Protein AF-0000000079327730 (afdb_homodimer)

Sequence (546 aa):
MMNVNSEKCVGCGICVKDCFIKCIELVDEKAKINSVTCMKCGHCIAVCPKGAVSTDEYNMEEVRDYNEAEFKIESDTLLNFIKFRRTIRQFKDKDVETEKLLKIIEAGRFTQTGTNAQNVSYIVVKDNIEQLKEMALENLKDRGEEILKNLNPKTVPFKRYAQMWIKMYNEYKENPKLNDKLFFNAPALILVVSDSQVNGALASSNMELMTNAQGLGTFFSGFFAMAAQGNEKIRELLGLEGNKEIVTCMVIGYPNVKYVRTVPRKDASILWKMMNVNSEKCVGCGICVKDCFIKCIELVDEKAKINSVTCMKCGHCIAVCPKGAVSTDEYNMEEVRDYNEAEFKIESDTLLNFIKFRRTIRQFKDKDVETEKLLKIIEAGRFTQTGTNAQNVSYIVVKDNIEQLKEMALENLKDRGEEILKNLNPKTVPFKRYAQMWIKMYNEYKENPKLNDKLFFNAPALILVVSDSQVNGALASSNMELMTNAQGLGTFFSGFFAMAAQGNEKIRELLGLEGNKEIVTCMVIGYPNVKYVRTVPRKDASILWK

Organism: NCBI:txid704125

InterPro domains:
  IPR000415 Nitroreductase-like [G3DSA:3.40.109.10] (61-272)
  IPR000415 Nitroreductase-like [SSF55469] (78-271)
  IPR017896 4Fe-4S ferredoxin-type, iron-sulphur binding domain [PF12838] (8-52)
  IPR017896 4Fe-4S ferredoxin-type, iron-sulphur binding domain [PS51379] (1-28)
  IPR017896 4Fe-4S ferredoxin-type, iron-sulphur binding domain [PS51379] (29-58)
  IPR017900 4Fe-4S ferredoxin, iron-sulphur binding, conserved site [PS00198] (38-49)
  IPR029479 Nitroreductase [PF00881] (82-254)

Radius of gyration: 24.64 Å; Cα contacts (8 Å, |Δi|>4): 1061; chains: 2; bounding box: 50×79×56 Å

Foldseek 3Di:
DKFFAQVQFQLPCQLQVQDPQNQWDADPSGIDGDPVSDLPPCVSCLRDPRNGMDDPVDDCVVDDDDDCVVPDDDPVNVVQLVQAADAFLAFDPDADDPVLVVQLLVLLQPFDDVSSPSFKDKFKDQPCPVVLLLLLLVLLQVVLVVLVVDPDPVSVVCNVSSVVSNVLNVVCVVPVQVRRPQQSPFRMKMFMKGPDLVSSVRSVVSSQSSLVVVQKHKDWRPSSQVSCPPDVVSCVVRVNDDNIGGNTMIRMHHHPDDDDHGDDDDDDDDDDD/DKFFAQVQFQLPCQLQVQDPQNQWDADPSGIDGDPVSDLPPCPSCLRDPRNGMDDPVDDCVVDDDDDCVVPDDDPVNVVQLVQAADAFLAFDPDADDPVLVVQLLVLLQPFDDVSSPSFKDKFKDQPCPVVLLLLLLVLLQVVLVVLVVDPDPVSVVCNVSSVVSNVLNVVCVVPVQVRRPQQSPFRMKMWMKGPDLVSSVRSVVSSQSSLVVVQKHKDWRPSSQVSCPPDVVSCVVRVNDDNIGGNTMIRMHHHPDDDDHGDDDDDDDDDDD

Structure (mmCIF, N/CA/C/O backbone):
data_AF-0000000079327730-model_v1
#
loop_
_entity.id
_entity.type
_entity.pdbx_description
1 polymer Nitroreductase
#
loop_
_atom_site.group_PDB
_atom_site.id
_atom_site.type_symbol
_atom_site.label_atom_id
_atom_site.label_alt_id
_atom_site.label_comp_id
_atom_site.label_asym_id
_atom_site.label_entity_id
_atom_site.label_seq_id
_atom_site.pdbx_PDB_ins_code
_atom_site.Cartn_x
_atom_site.Cartn_y
_atom_site.Cartn_z
_atom_site.occupancy
_atom_site.B_iso_or_equiv
_atom_site.auth_seq_id
_atom_site.auth_comp_id
_atom_site.auth_asym_id
_atom_site.auth_atom_id
_atom_site.pdbx_PDB_model_num
ATOM 1 N N . MET A 1 1 ? -18.688 -23.516 -0.25 1 89.75 1 MET A N 1
ATOM 2 C CA . MET A 1 1 ? -17.859 -24.359 -1.095 1 89.75 1 MET A CA 1
ATOM 3 C C . MET A 1 1 ? -17.812 -23.828 -2.525 1 89.75 1 MET A C 1
ATOM 5 O O . MET A 1 1 ? -18.688 -23.062 -2.932 1 89.75 1 MET A O 1
ATOM 9 N N . MET A 1 2 ? -16.734 -24.188 -3.225 1 94.5 2 MET A N 1
ATOM 10 C CA . MET A 1 2 ? -16.641 -23.875 -4.648 1 94.5 2 MET A CA 1
ATOM 11 C C . MET A 1 2 ? -17.453 -24.875 -5.477 1 94.5 2 MET A C 1
ATOM 13 O O . MET A 1 2 ? -17.406 -26.078 -5.223 1 94.5 2 MET A O 1
ATOM 17 N N . ASN A 1 3 ? -18.188 -24.281 -6.387 1 95.88 3 ASN A N 1
ATOM 18 C CA . ASN A 1 3 ? -19.078 -25.094 -7.211 1 95.88 3 ASN A CA 1
ATOM 19 C C . ASN A 1 3 ? -18.828 -24.859 -8.695 1 95.88 3 ASN A C 1
ATOM 21 O O . ASN A 1 3 ? -18.531 -23.75 -9.125 1 95.88 3 ASN A O 1
ATOM 25 N N . VAL A 1 4 ? -18.969 -26 -9.461 1 98 4 VAL A N 1
ATOM 26 C CA . VAL A 1 4 ? -18.891 -25.906 -10.914 1 98 4 VAL A CA 1
ATOM 27 C C . VAL A 1 4 ? -20.234 -26.312 -11.531 1 98 4 VAL A C 1
ATOM 29 O O . VAL A 1 4 ? -20.719 -27.422 -11.297 1 98 4 VAL A O 1
ATOM 32 N N . ASN A 1 5 ? -20.812 -25.438 -12.211 1 98.12 5 ASN A N 1
ATOM 33 C CA . ASN A 1 5 ? -22.016 -25.75 -12.992 1 98.12 5 ASN A CA 1
ATOM 34 C C . ASN A 1 5 ? -21.672 -26.594 -14.219 1 98.12 5 ASN A C 1
ATOM 36 O O . ASN A 1 5 ? -21.125 -26.078 -15.195 1 98.12 5 ASN A O 1
ATOM 40 N N . SER A 1 6 ? -22.016 -27.844 -14.242 1 97.06 6 SER A N 1
ATOM 41 C CA . SER A 1 6 ? -21.641 -28.797 -15.281 1 97.06 6 SER A CA 1
ATOM 42 C C . SER A 1 6 ? -22.281 -28.453 -16.609 1 97.06 6 SER A C 1
ATOM 44 O O . SER A 1 6 ? -21.766 -28.812 -17.672 1 97.06 6 SER A O 1
ATOM 46 N N . GLU A 1 7 ? -23.391 -27.781 -16.594 1 97.94 7 GLU A N 1
ATOM 47 C CA . GLU A 1 7 ? -24.062 -27.391 -17.828 1 97.94 7 GLU A CA 1
ATOM 48 C C . GLU A 1 7 ? -23.312 -26.266 -18.531 1 97.94 7 GLU A C 1
ATOM 50 O O . GLU A 1 7 ? -23.312 -26.172 -19.766 1 97.94 7 GLU A O 1
ATOM 55 N N . LYS A 1 8 ? -22.719 -25.422 -17.734 1 98.38 8 LYS A N 1
ATOM 56 C CA . LYS A 1 8 ? -21.984 -24.281 -18.281 1 98.38 8 LYS A CA 1
ATOM 57 C C . LYS A 1 8 ? -20.531 -24.641 -18.578 1 98.38 8 LYS A C 1
ATOM 59 O O . LYS A 1 8 ? -19.938 -24.094 -19.516 1 98.38 8 LYS A O 1
ATOM 64 N N . CYS A 1 9 ? -19.969 -25.594 -17.891 1 98.56 9 CYS A N 1
ATOM 65 C CA . CYS A 1 9 ? -18.578 -25.984 -18.031 1 98.56 9 CYS A CA 1
ATOM 66 C C . CYS A 1 9 ? -18.359 -26.719 -19.359 1 98.56 9 CYS A C 1
ATOM 68 O O . CYS A 1 9 ? -19.031 -27.703 -19.641 1 98.56 9 CYS A O 1
ATOM 70 N N . VAL A 1 10 ? -17.375 -26.266 -20.109 1 98.38 10 VAL A N 1
ATOM 71 C CA . VAL A 1 10 ? -17.125 -26.875 -21.422 1 98.38 10 VAL A CA 1
ATOM 72 C C . VAL A 1 10 ? -15.852 -27.703 -21.375 1 98.38 10 VAL A C 1
ATOM 74 O O . VAL A 1 10 ? -15.344 -28.141 -22.406 1 98.38 10 VAL A O 1
ATOM 77 N N . GLY A 1 11 ? -15.266 -27.812 -20.203 1 98.12 11 GLY A N 1
ATOM 78 C CA . GLY A 1 11 ? -14.125 -28.688 -20.016 1 98.12 11 GLY A CA 1
ATOM 79 C C . GLY A 1 11 ? -12.852 -28.156 -20.641 1 98.12 11 GLY A C 1
ATOM 80 O O . GLY A 1 11 ? -11.961 -28.938 -20.984 1 98.12 11 GLY A O 1
ATOM 81 N N . CYS A 1 12 ? -12.711 -26.859 -20.828 1 97.88 12 CYS A N 1
ATOM 82 C CA . CYS A 1 12 ? -11.562 -26.281 -21.531 1 97.88 12 CYS A CA 1
ATOM 83 C C . CYS A 1 12 ? -10.297 -26.391 -20.688 1 97.88 12 CYS A C 1
ATOM 85 O O . CYS A 1 12 ? -9.188 -26.281 -21.203 1 97.88 12 CYS A O 1
ATOM 87 N N . GLY A 1 13 ? -10.414 -26.453 -19.297 1 98.06 13 GLY A N 1
ATOM 88 C CA . GLY A 1 13 ? -9.273 -26.719 -18.438 1 98.06 13 GLY A CA 1
ATOM 89 C C . GLY A 1 13 ? -8.523 -25.453 -18.047 1 98.06 13 GLY A C 1
ATOM 90 O O . GLY A 1 13 ? -7.523 -25.531 -17.328 1 98.06 13 GLY A O 1
ATOM 91 N N . ILE A 1 14 ? -8.961 -24.281 -18.406 1 98.25 14 ILE A N 1
ATOM 92 C CA . ILE A 1 14 ? -8.266 -23.047 -18.094 1 98.25 14 ILE A CA 1
ATOM 93 C C . ILE A 1 14 ? -8.188 -22.859 -16.578 1 98.25 14 ILE A C 1
ATOM 95 O O . ILE A 1 14 ? -7.152 -22.438 -16.062 1 98.25 14 ILE A O 1
ATOM 99 N N . CYS A 1 15 ? -9.273 -23.203 -15.891 1 98.31 15 CYS A N 1
ATOM 100 C CA . CYS A 1 15 ? -9.281 -23.094 -14.438 1 98.31 15 CYS A CA 1
ATOM 101 C C . CYS A 1 15 ? -8.281 -24.062 -13.812 1 98.31 15 CYS A C 1
ATOM 103 O O . CYS A 1 15 ? -7.668 -23.75 -12.789 1 98.31 15 CYS A O 1
ATOM 105 N N . VAL A 1 16 ? -8.094 -25.25 -14.383 1 98.25 16 VAL A N 1
ATOM 106 C CA . VAL A 1 16 ? -7.121 -26.234 -13.914 1 98.25 16 VAL A CA 1
ATOM 107 C C . VAL A 1 16 ? -5.715 -25.641 -13.992 1 98.25 16 VAL A C 1
ATOM 109 O O . VAL A 1 16 ? -4.949 -25.703 -13.031 1 98.25 16 VAL A O 1
ATOM 112 N N . LYS A 1 17 ? -5.434 -25.047 -15.086 1 97.25 17 LYS A N 1
ATOM 113 C CA . LYS A 1 17 ? -4.109 -24.484 -15.344 1 97.25 17 LYS A CA 1
ATOM 114 C C . LYS A 1 17 ? -3.826 -23.312 -14.414 1 97.25 17 LYS A C 1
ATOM 116 O O . LYS A 1 17 ? -2.689 -23.109 -13.984 1 97.25 17 LYS A O 1
ATOM 121 N N . ASP A 1 18 ? -4.836 -22.547 -14.047 1 97.75 18 ASP A N 1
ATOM 122 C CA . ASP A 1 18 ? -4.66 -21.297 -13.312 1 97.75 18 ASP A CA 1
ATOM 123 C C . ASP A 1 18 ? -4.652 -21.547 -11.805 1 97.75 18 ASP A C 1
ATOM 125 O O . ASP A 1 18 ? -4.281 -20.672 -11.023 1 97.75 18 ASP A O 1
ATOM 129 N N . CYS A 1 19 ? -5.043 -22.719 -11.398 1 97.25 19 CYS A N 1
ATOM 130 C CA . CYS A 1 19 ? -5.121 -23.016 -9.969 1 97.25 19 CYS A CA 1
ATOM 131 C C . CYS A 1 19 ? -3.732 -23.234 -9.375 1 97.25 19 CYS A C 1
ATOM 133 O O . CYS A 1 19 ? -3.074 -24.219 -9.688 1 97.25 19 CYS A O 1
ATOM 135 N N . PHE A 1 20 ? -3.406 -22.375 -8.469 1 92.94 20 PHE A N 1
ATOM 136 C CA . PHE A 1 20 ? -2.064 -22.406 -7.895 1 92.94 20 PHE A CA 1
ATOM 137 C C . PHE A 1 20 ? -1.891 -23.609 -6.98 1 92.94 20 PHE A C 1
ATOM 139 O O . PHE A 1 20 ? -0.827 -24.234 -6.961 1 92.94 20 PHE A O 1
ATOM 146 N N . ILE A 1 21 ? -2.945 -23.953 -6.293 1 92.44 21 ILE A N 1
ATOM 147 C CA . ILE A 1 21 ? -2.811 -25.016 -5.312 1 92.44 21 ILE A CA 1
ATOM 148 C C . ILE A 1 21 ? -3.121 -26.359 -5.973 1 92.44 21 ILE A C 1
ATOM 150 O O . ILE A 1 21 ? -2.988 -27.422 -5.344 1 92.44 21 ILE A O 1
ATOM 154 N N . LYS A 1 22 ? -3.592 -26.359 -7.246 1 93.69 22 LYS A N 1
ATOM 155 C CA . LYS A 1 22 ? -3.83 -27.562 -8.047 1 93.69 22 LYS A CA 1
ATOM 156 C C . LYS A 1 22 ? -4.914 -28.438 -7.426 1 93.69 22 LYS A C 1
ATOM 158 O O . LYS A 1 22 ? -4.738 -29.641 -7.293 1 93.69 22 LYS A O 1
ATOM 163 N N . CYS A 1 23 ? -5.977 -27.766 -7.125 1 95.81 23 CYS A N 1
ATOM 164 C CA . CYS A 1 23 ? -7.07 -28.516 -6.523 1 95.81 23 CYS A CA 1
ATOM 165 C C . CYS A 1 23 ? -8.219 -28.688 -7.508 1 95.81 23 CYS A C 1
ATOM 167 O O . CYS A 1 23 ? -9.344 -29.016 -7.109 1 95.81 23 CYS A O 1
ATOM 169 N N . ILE A 1 24 ? -8.055 -28.422 -8.75 1 98 24 ILE A N 1
ATOM 170 C CA . ILE A 1 24 ? -9.062 -28.594 -9.797 1 98 24 ILE A CA 1
ATOM 171 C C . ILE A 1 24 ? -8.578 -29.641 -10.805 1 98 24 ILE A C 1
ATOM 173 O O . ILE A 1 24 ? -7.406 -29.625 -11.203 1 98 24 ILE A O 1
ATOM 177 N N . GLU A 1 25 ? -9.391 -30.5 -11.203 1 97.88 25 GLU A N 1
ATOM 178 C CA . GLU A 1 25 ? -9.086 -31.484 -12.242 1 97.88 25 GLU A CA 1
ATOM 179 C C . GLU A 1 25 ? -10.273 -31.672 -13.188 1 97.88 25 GLU A C 1
ATOM 181 O O . GLU A 1 25 ? -11.398 -31.312 -12.859 1 97.88 25 GLU A O 1
ATOM 186 N N . LEU A 1 26 ? -9.961 -32.156 -14.344 1 98 26 LEU A N 1
ATOM 187 C CA . LEU A 1 26 ? -11.031 -32.531 -15.266 1 98 26 LEU A CA 1
ATOM 188 C C . LEU A 1 26 ? -11.453 -33.969 -15.055 1 98 26 LEU A C 1
ATOM 190 O O . LEU A 1 26 ? -10.617 -34.875 -15.07 1 98 26 LEU A O 1
ATOM 194 N N . VAL A 1 27 ? -12.68 -34.219 -14.781 1 97.31 27 VAL A N 1
ATOM 195 C CA . VAL A 1 27 ? -13.305 -35.531 -14.68 1 97.31 27 VAL A CA 1
ATOM 196 C C . VAL A 1 27 ? -14.477 -35.625 -15.656 1 97.31 27 VAL A C 1
ATOM 198 O O . VAL A 1 27 ? -15.43 -34.844 -15.57 1 97.31 27 VAL A O 1
ATOM 201 N N . ASP A 1 28 ? -14.445 -36.594 -16.578 1 96.75 28 ASP A N 1
ATOM 202 C CA . ASP A 1 28 ? -15.469 -36.719 -17.594 1 96.75 28 ASP A CA 1
ATOM 203 C C . ASP A 1 28 ? -15.672 -35.406 -18.359 1 96.75 28 ASP A C 1
ATOM 205 O O . ASP A 1 28 ? -16.812 -34.969 -18.516 1 96.75 28 ASP A O 1
ATOM 209 N N . GLU A 1 29 ? -14.633 -34.688 -18.594 1 96.62 29 GLU A N 1
ATOM 210 C CA . GLU A 1 29 ? -14.57 -33.469 -19.406 1 96.62 29 GLU A CA 1
ATOM 211 C C . GLU A 1 29 ? -15.211 -32.281 -18.688 1 96.62 29 GLU A C 1
ATOM 213 O O . GLU A 1 29 ? -15.625 -31.312 -19.312 1 96.62 29 GLU A O 1
ATOM 218 N N . LYS A 1 30 ? -15.383 -32.375 -17.438 1 97.88 30 LYS A N 1
ATOM 219 C CA . LYS A 1 30 ? -15.867 -31.297 -16.609 1 97.88 30 LYS A CA 1
ATOM 220 C C . LYS A 1 30 ? -14.906 -31 -15.461 1 97.88 30 LYS A C 1
ATOM 222 O O . LYS A 1 30 ? -14.297 -31.906 -14.906 1 97.88 30 LYS A O 1
ATOM 227 N N . ALA A 1 31 ? -14.781 -29.719 -15.156 1 98.19 31 ALA A N 1
ATOM 228 C CA . ALA A 1 31 ? -13.922 -29.344 -14.031 1 98.19 31 ALA A CA 1
ATOM 229 C C . ALA A 1 31 ? -14.516 -29.797 -12.703 1 98.19 31 ALA A C 1
ATOM 231 O O . ALA A 1 31 ? -15.727 -29.703 -12.5 1 98.19 31 ALA A O 1
ATOM 232 N N . LYS A 1 32 ? -13.742 -30.359 -11.883 1 97.75 32 LYS A N 1
ATOM 233 C CA . LYS A 1 32 ? -14.094 -30.75 -10.523 1 97.75 32 LYS A CA 1
ATOM 234 C C . LYS A 1 32 ? -13.117 -30.141 -9.516 1 97.75 32 LYS A C 1
ATOM 236 O O . LYS A 1 32 ? -11.898 -30.281 -9.664 1 97.75 32 LYS A O 1
ATOM 241 N N . ILE A 1 33 ? -13.656 -29.422 -8.508 1 97 33 ILE A N 1
ATOM 242 C CA . ILE A 1 33 ? -12.836 -28.734 -7.523 1 97 33 ILE A CA 1
ATOM 243 C C . ILE A 1 33 ? -12.805 -29.531 -6.223 1 97 33 ILE A C 1
ATOM 245 O O . ILE A 1 33 ? -13.844 -29.953 -5.719 1 97 33 ILE A O 1
ATOM 249 N N . ASN A 1 34 ? -11.633 -29.75 -5.738 1 94.75 34 ASN A N 1
ATOM 250 C CA . ASN A 1 34 ? -11.461 -30.344 -4.41 1 94.75 34 ASN A CA 1
ATOM 251 C C . ASN A 1 34 ? -11.57 -29.281 -3.314 1 94.75 34 ASN A C 1
ATOM 253 O O . ASN A 1 34 ? -10.609 -28.562 -3.045 1 94.75 34 ASN A O 1
ATOM 257 N N . SER A 1 35 ? -12.617 -29.234 -2.578 1 88.81 35 SER A N 1
ATOM 258 C CA . SER A 1 35 ? -12.953 -28.172 -1.635 1 88.81 35 SER A CA 1
ATOM 259 C C . SER A 1 35 ? -12.086 -28.25 -0.384 1 88.81 35 SER A C 1
ATOM 261 O O . SER A 1 35 ? -11.961 -27.266 0.358 1 88.81 35 SER A O 1
ATOM 263 N N . VAL A 1 36 ? -11.523 -29.375 -0.165 1 90.31 36 VAL A N 1
ATOM 264 C CA . VAL A 1 36 ? -10.742 -29.562 1.053 1 90.31 36 VAL A CA 1
ATOM 265 C C . VAL A 1 36 ? -9.43 -28.781 0.958 1 90.31 36 VAL A C 1
ATOM 267 O O . VAL A 1 36 ? -9.008 -28.156 1.927 1 90.31 36 VAL A O 1
ATOM 270 N N . THR A 1 37 ? -8.797 -28.719 -0.153 1 90.75 37 THR A N 1
ATOM 271 C CA . THR A 1 37 ? -7.492 -28.094 -0.332 1 90.75 37 THR A CA 1
ATOM 272 C C . THR A 1 37 ? -7.641 -26.688 -0.889 1 90.75 37 THR A C 1
ATOM 274 O O . THR A 1 37 ? -6.688 -25.906 -0.881 1 90.75 37 THR A O 1
ATOM 277 N N . CYS A 1 38 ? -8.875 -26.359 -1.282 1 94.31 38 CYS A N 1
ATOM 278 C CA . CYS A 1 38 ? -9.133 -25.078 -1.918 1 94.31 38 CYS A CA 1
ATOM 279 C C . CYS A 1 38 ? -8.953 -23.938 -0.928 1 94.31 38 CYS A C 1
ATOM 281 O O . CYS A 1 38 ? -9.414 -24.016 0.211 1 94.31 38 CYS A O 1
ATOM 283 N N . MET A 1 39 ? -8.258 -22.859 -1.384 1 92.56 39 MET A N 1
ATOM 284 C CA . MET A 1 39 ? -8.07 -21.703 -0.507 1 92.56 39 MET A CA 1
ATOM 285 C C . MET A 1 39 ? -9.078 -20.609 -0.821 1 92.56 39 MET A C 1
ATOM 287 O O . MET A 1 39 ? -8.938 -19.484 -0.35 1 92.56 39 MET A O 1
ATOM 291 N N . LYS A 1 40 ? -10.031 -20.844 -1.7 1 94.38 40 LYS A N 1
ATOM 292 C CA . LYS A 1 40 ? -11.18 -20 -2.004 1 94.38 40 LYS A CA 1
ATOM 293 C C . LYS A 1 40 ? -10.727 -18.641 -2.537 1 94.38 40 LYS A C 1
ATOM 295 O O . LYS A 1 40 ? -11.289 -17.609 -2.17 1 94.38 40 LYS A O 1
ATOM 300 N N . CYS A 1 41 ? -9.727 -18.609 -3.387 1 96.12 41 CYS A N 1
ATOM 301 C CA . CYS A 1 41 ? -9.156 -17.375 -3.891 1 96.12 41 CYS A CA 1
ATOM 302 C C . CYS A 1 41 ? -9.953 -16.84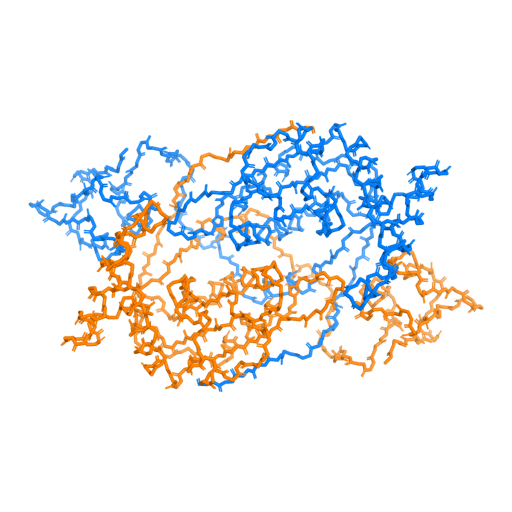4 -5.074 1 96.12 41 CYS A C 1
ATOM 304 O O . CYS A 1 41 ? -9.844 -15.664 -5.43 1 96.12 41 CYS A O 1
ATOM 306 N N . GLY A 1 42 ? -10.695 -17.688 -5.73 1 96.94 42 GLY A N 1
ATOM 307 C CA . GLY A 1 42 ? -11.625 -17.25 -6.766 1 96.94 42 GLY A CA 1
ATOM 308 C C . GLY A 1 42 ? -10.977 -17.109 -8.125 1 96.94 42 GLY A C 1
ATOM 309 O O . GLY A 1 42 ? -11.625 -16.688 -9.086 1 96.94 42 GLY A O 1
ATOM 310 N N . HIS A 1 43 ? -9.695 -17.5 -8.336 1 98.19 43 HIS A N 1
ATOM 311 C CA . HIS A 1 43 ? -9.07 -17.406 -9.648 1 98.19 43 HIS A CA 1
ATOM 312 C C . HIS A 1 43 ? -9.867 -18.188 -10.695 1 98.19 43 HIS A C 1
ATOM 314 O O . HIS A 1 43 ? -9.984 -17.734 -11.836 1 98.19 43 HIS A O 1
ATOM 320 N N . CYS A 1 44 ? -10.398 -19.328 -10.266 1 98.38 44 CYS A N 1
ATOM 321 C CA . CYS A 1 44 ? -11.18 -20.156 -11.172 1 98.38 44 CYS A CA 1
ATOM 322 C C . CYS A 1 44 ? -12.461 -19.453 -11.594 1 98.38 44 CYS A C 1
ATOM 324 O O . CYS A 1 44 ? -12.953 -19.656 -12.703 1 98.38 44 CYS A O 1
ATOM 326 N N . ILE A 1 45 ? -13.039 -18.641 -10.695 1 98.56 45 ILE A N 1
ATOM 327 C CA . ILE A 1 45 ? -14.195 -17.828 -11.031 1 98.56 45 ILE A CA 1
ATOM 328 C C . ILE A 1 45 ? -13.797 -16.766 -12.062 1 98.56 45 ILE A C 1
ATOM 330 O O . ILE A 1 45 ? -14.484 -16.594 -13.07 1 98.56 45 ILE A O 1
ATOM 334 N N . ALA A 1 46 ? -12.711 -16.125 -11.859 1 98.75 46 ALA A N 1
ATOM 335 C CA . ALA A 1 46 ? -12.273 -14.984 -12.656 1 98.75 46 ALA A CA 1
ATOM 336 C C . ALA A 1 46 ? -11.891 -15.422 -14.07 1 98.75 46 ALA A C 1
ATOM 338 O O . ALA A 1 46 ? -12.094 -14.68 -15.031 1 98.75 46 ALA A O 1
ATOM 339 N N . VAL A 1 47 ? -11.305 -16.641 -14.219 1 98.75 47 VAL A N 1
ATOM 340 C CA . VAL A 1 47 ? -10.664 -17.016 -15.477 1 98.75 47 VAL A CA 1
ATOM 341 C C . VAL A 1 47 ? -11.672 -17.75 -16.359 1 98.75 47 VAL A C 1
ATOM 343 O O . VAL A 1 47 ? -11.461 -17.891 -17.562 1 98.75 47 VAL A O 1
ATOM 346 N N . CYS A 1 48 ? -12.781 -18.297 -15.859 1 98.75 48 CYS A N 1
ATOM 347 C CA . CYS A 1 48 ? -13.727 -19.125 -16.609 1 98.75 48 CYS A CA 1
ATOM 348 C C . CYS A 1 48 ? -14.461 -18.312 -17.656 1 98.75 48 CYS A C 1
ATOM 350 O O . CYS A 1 48 ? -15.211 -17.391 -17.328 1 98.75 48 CYS A O 1
ATOM 352 N N . PRO A 1 49 ? -14.32 -18.625 -18.891 1 98.44 49 PRO A N 1
ATOM 353 C CA . PRO A 1 49 ? -14.977 -17.844 -19.922 1 98.44 49 PRO A CA 1
ATOM 354 C C . PRO A 1 49 ? -16.484 -18.047 -19.953 1 98.44 49 PRO A C 1
ATOM 356 O O . PRO A 1 49 ? -17.219 -17.234 -20.547 1 98.44 49 PRO A O 1
ATOM 359 N N . LYS A 1 50 ? -16.953 -19.109 -19.297 1 98.5 50 LYS A N 1
ATOM 360 C CA . LYS A 1 50 ? -18.375 -19.453 -19.391 1 98.5 50 LYS A CA 1
ATOM 361 C C . LYS A 1 50 ? -19.094 -19.125 -18.078 1 98.5 50 LYS A C 1
ATOM 363 O O . LYS A 1 50 ? -20.312 -19.328 -17.969 1 98.5 50 LYS A O 1
ATOM 368 N N . GLY A 1 51 ? -18.359 -18.656 -17.125 1 98.31 51 GLY A N 1
ATOM 369 C CA . GLY A 1 51 ? -18.969 -18.344 -15.852 1 98.31 51 GLY A CA 1
ATOM 370 C C . GLY A 1 51 ? -19.531 -19.562 -15.141 1 98.31 51 GLY A C 1
ATOM 371 O O . GLY A 1 51 ? -20.594 -19.5 -14.531 1 98.31 51 GLY A O 1
ATOM 372 N N . ALA A 1 52 ? -18.781 -20.641 -15.203 1 98.62 52 ALA A N 1
ATOM 373 C CA . ALA A 1 52 ? -19.281 -21.922 -14.695 1 98.62 52 ALA A CA 1
ATOM 374 C C . ALA A 1 52 ? -18.938 -22.094 -13.219 1 98.62 52 ALA A C 1
ATOM 376 O O . ALA A 1 52 ? -19.484 -22.984 -12.555 1 98.62 52 ALA A O 1
ATOM 377 N N . VAL A 1 53 ? -18.047 -21.344 -12.695 1 98.44 53 VAL A N 1
ATOM 378 C CA . VAL A 1 53 ? -17.562 -21.547 -11.328 1 98.44 53 VAL A CA 1
ATOM 379 C C . VAL A 1 53 ? -18.203 -20.531 -10.398 1 98.44 53 VAL A C 1
ATOM 381 O O . VAL A 1 53 ? -18.312 -19.344 -10.742 1 98.44 53 VAL A O 1
ATOM 384 N N . SER A 1 54 ? -18.609 -20.891 -9.227 1 97.75 54 SER A N 1
ATOM 385 C CA . SER A 1 54 ? -19.203 -20.031 -8.203 1 97.75 54 SER A CA 1
ATOM 386 C C . SER A 1 54 ? -18.875 -20.562 -6.805 1 97.75 54 SER A C 1
ATOM 388 O O . SER A 1 54 ? -18.219 -21.578 -6.652 1 97.75 54 SER A O 1
ATOM 390 N N . THR A 1 55 ? -19.219 -19.812 -5.824 1 96.88 55 THR A N 1
ATOM 391 C CA . THR A 1 55 ? -19.062 -20.234 -4.441 1 96.88 55 THR A CA 1
ATOM 392 C C . THR A 1 55 ? -20.266 -19.812 -3.604 1 96.88 55 THR A C 1
ATOM 394 O O . THR A 1 55 ? -20.938 -18.828 -3.93 1 96.88 55 THR A O 1
ATOM 397 N N . ASP A 1 56 ? -20.594 -20.531 -2.557 1 94.38 56 ASP A N 1
ATOM 398 C CA . ASP A 1 56 ? -21.625 -20.141 -1.603 1 94.38 56 ASP A CA 1
ATOM 399 C C . ASP A 1 56 ? -21.016 -19.578 -0.322 1 94.38 56 ASP A C 1
ATOM 401 O O . ASP A 1 56 ? -21.734 -19.281 0.636 1 94.38 56 ASP A O 1
ATOM 405 N N . GLU A 1 57 ? -19.75 -19.438 -0.32 1 92.88 57 GLU A N 1
ATOM 406 C CA . GLU A 1 57 ? -19.062 -18.938 0.854 1 92.88 57 GLU A CA 1
ATOM 407 C C . GLU A 1 57 ? -18.969 -17.406 0.825 1 92.88 57 GLU A C 1
ATOM 409 O O . GLU A 1 57 ? -18.875 -16.766 1.873 1 92.88 57 GLU A O 1
ATOM 414 N N . TYR A 1 58 ? -18.844 -16.844 -0.342 1 95.56 58 TYR A N 1
ATOM 415 C CA . TYR A 1 58 ? -18.781 -15.398 -0.551 1 95.56 58 TYR A CA 1
ATOM 416 C C . TYR A 1 58 ? -19.984 -14.922 -1.365 1 95.56 58 TYR A C 1
ATOM 418 O O . TYR A 1 58 ? -20.703 -15.734 -1.953 1 95.56 58 TYR A O 1
ATOM 426 N N . ASN A 1 59 ? -20.203 -13.664 -1.396 1 96.81 59 ASN A N 1
ATOM 427 C CA . ASN A 1 59 ? -21.328 -13.078 -2.121 1 96.81 59 ASN A CA 1
ATOM 428 C C . ASN A 1 59 ? -21.031 -12.961 -3.613 1 96.81 59 ASN A C 1
ATOM 430 O O . ASN A 1 59 ? -20.359 -12.016 -4.047 1 96.81 59 ASN A O 1
ATOM 434 N N . MET A 1 60 ? -21.625 -13.82 -4.41 1 97.44 60 MET A N 1
ATOM 435 C CA . MET A 1 60 ? -21.375 -13.852 -5.848 1 97.44 60 MET A CA 1
ATOM 436 C C . MET A 1 60 ? -22 -12.641 -6.535 1 97.44 60 MET A C 1
ATOM 438 O O . MET A 1 60 ? -21.656 -12.32 -7.676 1 97.44 60 MET A O 1
ATOM 442 N N . GLU A 1 61 ? -22.891 -11.938 -5.871 1 96.75 61 GLU A N 1
ATOM 443 C CA . GLU A 1 61 ? -23.578 -10.805 -6.469 1 96.75 61 GLU A CA 1
ATOM 444 C C . GLU A 1 61 ? -22.625 -9.625 -6.684 1 96.75 61 GLU A C 1
ATOM 446 O O . GLU A 1 61 ? -22.938 -8.711 -7.449 1 96.75 61 GLU A O 1
ATOM 451 N N . GLU A 1 62 ? -21.516 -9.688 -6.035 1 95.88 62 GLU A N 1
ATOM 452 C CA . GLU A 1 62 ? -20.594 -8.562 -6.172 1 95.88 62 GLU A CA 1
ATOM 453 C C . GLU A 1 62 ? -19.688 -8.75 -7.379 1 95.88 62 GLU A C 1
ATOM 455 O O . GLU A 1 62 ? -18.953 -7.832 -7.754 1 95.88 62 GLU A O 1
ATOM 460 N N . VAL A 1 63 ? -19.672 -9.906 -7.988 1 98.25 63 VAL A N 1
ATOM 461 C CA . VAL A 1 63 ? -18.797 -10.211 -9.117 1 98.25 63 VAL A CA 1
ATOM 462 C C . VAL A 1 63 ? -19.25 -9.43 -10.344 1 98.25 63 VAL A C 1
ATOM 464 O O . VAL A 1 63 ? -20.453 -9.359 -10.633 1 98.25 63 VAL A O 1
ATOM 467 N N . ARG A 1 64 ? -18.344 -8.844 -11.008 1 98.12 64 ARG A N 1
ATOM 468 C CA . ARG A 1 64 ? -18.625 -8.062 -12.211 1 98.12 64 ARG A CA 1
ATOM 469 C C . ARG A 1 64 ? -17.75 -8.516 -13.375 1 98.12 64 ARG A C 1
ATOM 471 O O . ARG A 1 64 ? -16.547 -8.781 -13.188 1 98.12 64 ARG A O 1
ATOM 478 N N . ASP A 1 65 ? -18.344 -8.602 -14.547 1 98.5 65 ASP A N 1
ATOM 479 C CA . ASP A 1 65 ? -17.562 -8.875 -15.75 1 98.5 65 ASP A CA 1
ATOM 480 C C . ASP A 1 65 ? -16.719 -7.668 -16.141 1 98.5 65 ASP A C 1
ATOM 482 O O . ASP A 1 65 ? -17.172 -6.523 -16.031 1 98.5 65 ASP A O 1
ATOM 486 N N . TYR A 1 66 ? -15.586 -7.961 -16.641 1 98.38 66 TYR A N 1
ATOM 487 C CA . TYR A 1 66 ? -14.68 -6.898 -17.062 1 98.38 66 TYR A CA 1
ATOM 488 C C . TYR A 1 66 ? -15.211 -6.18 -18.297 1 98.38 66 TYR A C 1
ATOM 490 O O . TYR A 1 66 ? -15.727 -6.82 -19.219 1 98.38 66 TYR A O 1
ATOM 498 N N . ASN A 1 67 ? -15.094 -4.914 -18.328 1 98.12 67 ASN A N 1
ATOM 499 C CA . ASN A 1 67 ? -15.203 -4.074 -19.516 1 98.12 67 ASN A CA 1
ATOM 500 C C . ASN A 1 67 ? -14.227 -2.906 -19.453 1 98.12 67 ASN A C 1
ATOM 502 O O . ASN A 1 67 ? -14 -2.318 -18.406 1 98.12 67 ASN A O 1
ATOM 506 N N . GLU A 1 68 ? -13.68 -2.633 -20.531 1 97.44 68 GLU A N 1
ATOM 507 C CA . GLU A 1 68 ? -12.57 -1.681 -20.609 1 97.44 68 GLU A CA 1
ATOM 508 C C . GLU A 1 68 ? -13 -0.303 -20.109 1 97.44 68 GLU A C 1
ATOM 510 O O . GLU A 1 68 ? -12.266 0.348 -19.359 1 97.44 68 GLU A O 1
ATOM 515 N N . ALA A 1 69 ? -14.117 0.185 -20.391 1 97.88 69 ALA A N 1
ATOM 516 C CA . ALA A 1 69 ? -14.602 1.535 -20.109 1 97.88 69 ALA A CA 1
ATOM 517 C C . ALA A 1 69 ? -14.688 1.781 -18.594 1 97.88 69 ALA A C 1
ATOM 519 O O . ALA A 1 69 ? -14.422 2.891 -18.125 1 97.88 69 ALA A O 1
ATOM 520 N N . GLU A 1 70 ? -14.969 0.752 -17.844 1 98.31 70 GLU A N 1
ATOM 521 C CA . GLU A 1 70 ? -15.219 0.932 -16.422 1 98.31 70 GLU A CA 1
ATOM 522 C C . GLU A 1 70 ? -14.031 0.472 -15.586 1 98.31 70 GLU A C 1
ATOM 524 O O . GLU A 1 70 ? -13.945 0.776 -14.391 1 98.31 70 GLU A O 1
ATOM 529 N N . PHE A 1 71 ? -13.086 -0.284 -16.266 1 98.56 71 PHE A N 1
ATOM 530 C CA . PHE A 1 71 ? -12.086 -0.966 -15.453 1 98.56 71 PHE A CA 1
ATOM 531 C C . PHE A 1 71 ? -10.688 -0.451 -15.773 1 98.56 71 PHE A C 1
ATOM 533 O O . PHE A 1 71 ? -9.773 -0.561 -14.953 1 98.56 71 PHE A O 1
ATOM 540 N N . LYS A 1 72 ? -10.508 0.102 -16.906 1 98.19 72 LYS A N 1
ATOM 541 C CA . LYS A 1 72 ? -9.164 0.438 -17.359 1 98.19 72 LYS A CA 1
ATOM 542 C C . LYS A 1 72 ? -8.719 1.787 -16.812 1 98.19 72 LYS A C 1
ATOM 544 O O . LYS A 1 72 ? -9.492 2.744 -16.781 1 98.19 72 LYS A O 1
ATOM 549 N N . ILE A 1 73 ? -7.574 1.892 -16.328 1 98.62 73 ILE A N 1
ATOM 550 C CA . ILE A 1 73 ? -6.906 3.133 -15.953 1 98.62 73 ILE A CA 1
ATOM 551 C C . ILE A 1 73 ? -5.605 3.283 -16.734 1 98.62 73 ILE A C 1
ATOM 553 O O . ILE A 1 73 ? -4.77 2.377 -16.75 1 98.62 73 ILE A O 1
ATOM 557 N N . GLU A 1 74 ? -5.449 4.422 -17.359 1 98.62 74 GLU A N 1
ATOM 558 C CA . GLU A 1 74 ? -4.203 4.691 -18.078 1 98.62 74 GLU A CA 1
ATOM 559 C C . GLU A 1 74 ? -3.039 4.859 -17.109 1 98.62 74 GLU A C 1
ATOM 561 O O . GLU A 1 74 ? -3.152 5.57 -16.109 1 98.62 74 GLU A O 1
ATOM 566 N N . SER A 1 75 ? -1.916 4.215 -17.469 1 98.75 75 SER A N 1
ATOM 567 C CA . SER A 1 75 ? -0.768 4.203 -16.578 1 98.75 75 SER A CA 1
ATOM 568 C C . SER A 1 75 ? -0.276 5.617 -16.281 1 98.75 75 SER A C 1
ATOM 570 O O . SER A 1 75 ? 0.09 5.934 -15.156 1 98.75 75 SER A O 1
ATOM 572 N N . ASP A 1 76 ? -0.285 6.527 -17.266 1 98.75 76 ASP A N 1
ATOM 573 C CA . ASP A 1 76 ? 0.161 7.902 -17.047 1 98.75 76 ASP A CA 1
ATOM 574 C C . ASP A 1 76 ? -0.779 8.641 -16.094 1 98.75 76 ASP A C 1
ATOM 576 O O . ASP A 1 76 ? -0.33 9.398 -15.234 1 98.75 76 ASP A O 1
ATOM 580 N N . THR A 1 77 ? -2.037 8.422 -16.266 1 98.81 77 THR A N 1
ATOM 581 C CA . THR A 1 77 ? -3.018 9.055 -15.398 1 98.81 77 THR A CA 1
ATOM 582 C C . THR A 1 77 ? -2.855 8.57 -13.961 1 98.81 77 THR A C 1
ATOM 584 O O . THR A 1 77 ? -2.9 9.367 -13.023 1 98.81 77 THR A O 1
ATOM 587 N N . LEU A 1 78 ? -2.686 7.266 -13.836 1 98.94 78 LEU A N 1
ATOM 588 C CA . LEU A 1 78 ? -2.463 6.703 -12.508 1 98.94 78 LEU A CA 1
ATOM 589 C C . LEU A 1 78 ? -1.222 7.309 -11.859 1 98.94 78 LEU A C 1
ATOM 591 O O . LEU A 1 78 ? -1.245 7.676 -10.68 1 98.94 78 LEU A O 1
ATOM 595 N N . LEU A 1 79 ? -0.145 7.422 -12.602 1 98.88 79 LEU A N 1
ATOM 596 C CA . LEU A 1 79 ? 1.092 7.984 -12.07 1 98.88 79 LEU A CA 1
ATOM 597 C C . LEU A 1 79 ? 0.893 9.438 -11.648 1 98.88 79 LEU A C 1
ATOM 599 O O . LEU A 1 79 ? 1.336 9.844 -10.578 1 98.88 79 LEU A O 1
ATOM 603 N N . ASN A 1 80 ? 0.237 10.219 -12.516 1 98.81 80 ASN A N 1
ATOM 604 C CA . ASN A 1 80 ? -0.051 11.609 -12.188 1 98.81 80 ASN A CA 1
ATOM 605 C C . ASN A 1 80 ? -0.883 11.719 -10.914 1 98.81 80 ASN A C 1
ATOM 607 O O . ASN A 1 80 ? -0.611 12.57 -10.062 1 98.81 80 ASN A O 1
ATOM 611 N N . PHE A 1 81 ? -1.879 10.875 -10.805 1 98.88 81 PHE A N 1
ATOM 612 C CA . PHE A 1 81 ? -2.736 10.836 -9.625 1 98.88 81 PHE A CA 1
ATOM 613 C C . PHE A 1 81 ? -1.92 10.562 -8.367 1 98.88 81 PHE A C 1
ATOM 615 O O . PHE A 1 81 ? -2.055 11.273 -7.367 1 98.88 81 PHE A O 1
ATOM 622 N N . ILE A 1 82 ? -1.021 9.578 -8.438 1 98.81 82 ILE A N 1
ATOM 623 C CA . ILE A 1 82 ? -0.169 9.195 -7.316 1 98.81 82 ILE A CA 1
ATOM 624 C C . ILE A 1 82 ? 0.768 10.352 -6.965 1 98.81 82 ILE A C 1
ATOM 626 O O . ILE A 1 82 ? 0.959 10.664 -5.789 1 98.81 82 ILE A O 1
ATOM 630 N N . LYS A 1 83 ? 1.312 11.039 -7.934 1 98.56 83 LYS A N 1
ATOM 631 C CA . LYS A 1 83 ? 2.283 12.109 -7.723 1 98.56 83 LYS A CA 1
ATOM 632 C C . LYS A 1 83 ? 1.618 13.344 -7.121 1 98.56 83 LYS A C 1
ATOM 634 O O . LYS A 1 83 ? 2.268 14.133 -6.434 1 98.56 83 LYS A O 1
ATOM 639 N N . PHE A 1 84 ? 0.365 13.523 -7.355 1 98.5 84 PHE A N 1
ATOM 640 C CA . PHE A 1 84 ? -0.312 14.773 -7.027 1 98.5 84 PHE A CA 1
ATOM 641 C C . PHE A 1 84 ? -0.856 14.734 -5.605 1 98.5 84 PHE A C 1
ATOM 643 O O . PHE A 1 84 ? -0.895 15.766 -4.922 1 98.5 84 PHE A O 1
ATOM 650 N N . ARG A 1 85 ? -1.307 13.516 -5.188 1 96.38 85 ARG A N 1
ATOM 651 C CA . ARG A 1 85 ? -1.908 13.445 -3.859 1 96.38 85 ARG A CA 1
ATOM 652 C C . ARG A 1 85 ? -0.938 13.945 -2.793 1 96.38 85 ARG A C 1
ATOM 654 O O . ARG A 1 85 ? 0.28 13.836 -2.955 1 96.38 85 ARG A O 1
ATOM 661 N N . ARG A 1 86 ? -1.474 14.523 -1.758 1 96.81 86 ARG A N 1
ATOM 662 C CA . ARG A 1 86 ? -0.703 15.07 -0.648 1 96.81 86 ARG A CA 1
ATOM 663 C C . ARG A 1 86 ? -1.351 14.734 0.69 1 96.81 86 ARG A C 1
ATOM 665 O O . ARG A 1 86 ? -2.555 14.484 0.757 1 96.81 86 ARG A O 1
ATOM 672 N N . THR A 1 87 ? -0.479 14.695 1.69 1 98.06 87 THR A N 1
ATOM 673 C CA . THR A 1 87 ? -1.005 14.68 3.051 1 98.06 87 THR A CA 1
ATOM 674 C C . THR A 1 87 ? -1.879 15.898 3.312 1 98.06 87 THR A C 1
ATOM 676 O O . THR A 1 87 ? -1.509 17.016 2.959 1 98.06 87 THR A O 1
ATOM 679 N N . ILE A 1 88 ? -3.004 15.633 3.873 1 98.62 88 ILE A N 1
ATOM 680 C CA . ILE A 1 88 ? -3.906 16.719 4.227 1 98.62 88 ILE A CA 1
ATOM 681 C C . ILE A 1 88 ? -3.988 16.859 5.746 1 98.62 88 ILE A C 1
ATOM 683 O O . ILE A 1 88 ? -4.246 15.875 6.445 1 98.62 88 ILE A O 1
ATOM 687 N N . ARG A 1 89 ? -3.74 18.078 6.227 1 97.81 89 ARG A N 1
ATOM 688 C CA . ARG A 1 89 ? -3.848 18.344 7.66 1 97.81 89 ARG A CA 1
ATOM 689 C C . ARG A 1 89 ? -4.766 19.516 7.93 1 97.81 89 ARG A C 1
ATOM 691 O O . ARG A 1 89 ? -4.918 19.953 9.078 1 97.81 89 ARG A O 1
ATOM 698 N N . GLN A 1 90 ? -5.246 20.125 6.852 1 97.94 90 GLN A N 1
ATOM 699 C CA . GLN A 1 90 ? -6.297 21.141 6.918 1 97.94 90 GLN A CA 1
ATOM 700 C C . GLN A 1 90 ? -7.633 20.578 6.438 1 97.94 90 GLN A C 1
ATOM 702 O O . GLN A 1 90 ? -7.777 20.219 5.266 1 97.94 90 GLN A O 1
ATOM 707 N N . PHE A 1 91 ? -8.641 20.609 7.34 1 98.31 91 PHE A N 1
ATOM 708 C CA . PHE A 1 91 ? -9.922 20 6.992 1 98.31 91 PH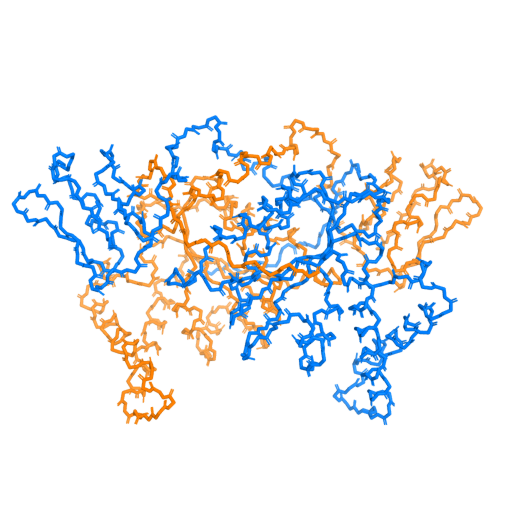E A CA 1
ATOM 709 C C . PHE A 1 91 ? -11.055 21 7.129 1 98.31 91 PHE A C 1
ATOM 711 O O . PHE A 1 91 ? -11.008 21.891 7.98 1 98.31 91 PHE A O 1
ATOM 718 N N . LYS A 1 92 ? -11.992 20.875 6.246 1 98.5 92 LYS A N 1
ATOM 719 C CA . LYS A 1 92 ? -13.25 21.578 6.43 1 98.5 92 LYS A CA 1
ATOM 720 C C . LYS A 1 92 ? -14.031 21.016 7.621 1 98.5 92 LYS A C 1
ATOM 722 O O . LYS A 1 92 ? -13.867 19.859 7.98 1 98.5 92 LYS A O 1
ATOM 727 N N . ASP A 1 93 ? -14.812 21.938 8.203 1 97 93 ASP A N 1
ATOM 728 C CA . ASP A 1 93 ? -15.742 21.469 9.234 1 97 93 ASP A CA 1
ATOM 729 C C . ASP A 1 93 ? -16.953 20.781 8.609 1 97 93 ASP A C 1
ATOM 731 O O . ASP A 1 93 ? -18.047 21.359 8.562 1 97 93 ASP A O 1
ATOM 735 N N . LYS A 1 94 ? -16.766 19.656 8.094 1 98 94 LYS A N 1
ATOM 736 C CA . LYS A 1 94 ? -17.781 18.875 7.379 1 98 94 LYS A CA 1
ATOM 737 C C . LYS A 1 94 ? -17.609 17.391 7.637 1 98 94 LYS A C 1
ATOM 739 O O . LYS A 1 94 ? -16.5 16.859 7.559 1 98 94 LYS A O 1
ATOM 744 N N . ASP A 1 95 ? -18.688 16.766 7.996 1 98.25 95 ASP A N 1
ATOM 745 C CA . ASP A 1 95 ? -18.672 15.32 8.227 1 98.25 95 ASP A CA 1
ATOM 746 C C . ASP A 1 95 ? -18.391 14.555 6.93 1 98.25 95 ASP A C 1
ATOM 748 O O . ASP A 1 95 ? -18.578 15.094 5.836 1 98.25 95 ASP A O 1
ATOM 752 N N . VAL A 1 96 ? -17.906 13.336 7.078 1 98.75 96 VAL A N 1
ATOM 753 C CA . VAL A 1 96 ? -17.703 12.469 5.926 1 98.75 96 VAL A CA 1
ATOM 754 C C . VAL A 1 96 ? -18.844 11.461 5.816 1 98.75 96 VAL A C 1
ATOM 756 O O . VAL A 1 96 ? -19.203 10.812 6.801 1 98.75 96 VAL A O 1
ATOM 759 N N . GLU A 1 97 ? -19.406 11.344 4.711 1 98.75 97 GLU A N 1
ATOM 760 C CA . GLU A 1 97 ? -20.516 10.422 4.473 1 98.75 97 GLU A CA 1
ATOM 761 C C . GLU A 1 97 ? -20.078 8.977 4.699 1 98.75 97 GLU A C 1
ATOM 763 O O . GLU A 1 97 ? -18.969 8.586 4.324 1 98.75 97 GLU A O 1
ATOM 768 N N . THR A 1 98 ? -21 8.203 5.289 1 98.56 98 THR A N 1
ATOM 769 C CA . THR A 1 98 ? -20.734 6.797 5.562 1 98.56 98 THR A CA 1
ATOM 770 C C . THR A 1 98 ? -20.438 6.039 4.273 1 98.56 98 THR A C 1
ATOM 772 O O . THR A 1 98 ? -19.547 5.188 4.242 1 98.56 98 THR A O 1
ATOM 775 N N . GLU A 1 99 ? -21.156 6.34 3.229 1 98.69 99 GLU A N 1
ATOM 776 C CA . GLU A 1 99 ? -20.969 5.66 1.949 1 98.69 99 GLU A CA 1
ATOM 777 C C . GLU A 1 99 ? -19.547 5.836 1.438 1 98.69 99 GLU A C 1
ATOM 779 O O . GLU A 1 99 ? -18.969 4.902 0.875 1 98.69 99 GLU A O 1
ATOM 784 N N . LYS A 1 100 ? -18.953 6.992 1.611 1 98.88 100 LYS A N 1
ATOM 785 C CA . LYS A 1 100 ? -17.594 7.242 1.178 1 98.88 100 LYS A CA 1
ATOM 786 C C . LYS A 1 100 ? -16.594 6.449 2.016 1 98.88 100 LYS A C 1
ATOM 788 O O . LYS A 1 100 ? -15.617 5.906 1.486 1 98.88 100 LYS A O 1
ATOM 793 N N . LEU A 1 101 ? -16.859 6.363 3.334 1 98.94 101 LEU A N 1
ATOM 794 C CA . LEU A 1 101 ? -16 5.57 4.207 1 98.94 101 LEU A CA 1
ATOM 795 C C . LEU A 1 101 ? -16.047 4.098 3.824 1 98.94 101 LEU A C 1
ATOM 797 O O . LEU A 1 101 ? -15.016 3.424 3.803 1 98.94 101 LEU A O 1
ATOM 801 N N . LEU A 1 102 ? -17.203 3.635 3.508 1 98.88 102 LEU A N 1
ATOM 802 C CA . LEU A 1 102 ? -17.359 2.236 3.125 1 98.88 102 LEU A CA 1
ATOM 803 C C . LEU A 1 102 ? -16.656 1.954 1.805 1 98.88 102 LEU A C 1
ATOM 805 O O . LEU A 1 102 ? -16.078 0.878 1.622 1 98.88 102 LEU A O 1
ATOM 809 N N . LYS A 1 103 ? -16.719 2.859 0.893 1 98.81 103 LYS A N 1
ATOM 810 C CA . LYS A 1 103 ? -16.016 2.689 -0.375 1 98.81 103 LYS A CA 1
ATOM 811 C C . LYS A 1 103 ? -14.5 2.654 -0.163 1 98.81 103 LYS A C 1
ATOM 813 O O . LYS A 1 103 ? -13.789 1.898 -0.832 1 98.81 103 LYS A O 1
ATOM 818 N N . ILE A 1 104 ? -14.016 3.502 0.773 1 98.94 104 ILE A N 1
ATOM 819 C CA . ILE A 1 104 ? -12.602 3.471 1.146 1 98.94 104 ILE A CA 1
ATOM 820 C C . ILE A 1 104 ? -12.242 2.09 1.688 1 98.94 104 ILE A C 1
ATOM 822 O O . ILE A 1 104 ? -11.234 1.501 1.288 1 98.94 104 ILE A O 1
ATOM 826 N N . ILE A 1 105 ? -13.062 1.531 2.523 1 98.94 105 ILE A N 1
ATOM 827 C CA . ILE A 1 105 ? -12.836 0.228 3.139 1 98.94 105 ILE A CA 1
ATOM 828 C C . ILE A 1 105 ? -12.906 -0.864 2.072 1 98.94 105 ILE A C 1
ATOM 830 O O . ILE A 1 105 ? -12.148 -1.835 2.117 1 98.94 105 ILE A O 1
ATOM 834 N N . GLU A 1 106 ? -13.797 -0.694 1.097 1 98.81 106 GLU A N 1
ATOM 835 C CA . GLU A 1 106 ? -13.914 -1.658 0.007 1 98.81 106 GLU A CA 1
ATOM 836 C C . GLU A 1 106 ? -12.594 -1.789 -0.751 1 98.81 106 GLU A C 1
ATOM 838 O O . GLU A 1 106 ? -12.203 -2.891 -1.139 1 98.81 106 GLU A O 1
ATOM 843 N N . ALA A 1 107 ? -11.922 -0.681 -0.958 1 98.94 107 ALA A N 1
ATOM 844 C CA . ALA A 1 107 ? -10.625 -0.71 -1.619 1 98.94 107 ALA A CA 1
ATOM 845 C C . ALA A 1 107 ? -9.609 -1.513 -0.805 1 98.94 107 ALA A C 1
ATOM 847 O O . ALA A 1 107 ? -8.812 -2.27 -1.364 1 98.94 107 ALA A O 1
ATOM 848 N N . GLY A 1 108 ? -9.633 -1.365 0.507 1 98.88 108 GLY A N 1
ATOM 849 C CA . GLY A 1 108 ? -8.789 -2.16 1.379 1 98.88 108 GLY A CA 1
ATOM 850 C C . GLY A 1 108 ? -9.141 -3.635 1.379 1 98.88 108 GLY A C 1
ATOM 851 O O . GLY A 1 108 ? -8.266 -4.492 1.288 1 98.88 108 GLY A O 1
ATOM 852 N N . ARG A 1 109 ? -10.414 -3.898 1.419 1 98.69 109 ARG A N 1
ATOM 853 C CA . ARG A 1 109 ? -10.953 -5.254 1.484 1 98.69 109 ARG A CA 1
ATOM 854 C C . ARG A 1 109 ? -10.484 -6.086 0.295 1 98.69 109 ARG A C 1
ATOM 856 O O . ARG A 1 109 ? -10.203 -7.277 0.438 1 98.69 109 ARG A O 1
ATOM 863 N N . PHE A 1 110 ? -10.32 -5.445 -0.818 1 98.5 110 PHE A N 1
ATOM 864 C CA . PHE A 1 110 ? -9.992 -6.164 -2.045 1 98.5 110 PHE A CA 1
ATOM 865 C C . PHE A 1 110 ? -8.492 -6.125 -2.312 1 98.5 110 PHE A C 1
ATOM 867 O O . PHE A 1 110 ? -8.031 -6.559 -3.371 1 98.5 110 PHE A O 1
ATOM 874 N N . THR A 1 111 ? -7.719 -5.605 -1.372 1 98.25 111 THR A N 1
ATOM 875 C CA . THR A 1 111 ? -6.266 -5.641 -1.497 1 98.25 111 THR A CA 1
ATOM 876 C C . THR A 1 111 ? -5.738 -7.055 -1.269 1 98.25 111 THR A C 1
ATOM 878 O O . THR A 1 111 ? -6.289 -7.805 -0.461 1 98.25 111 THR A O 1
ATOM 881 N N . GLN A 1 112 ? -4.676 -7.422 -2.006 1 95.69 112 GLN A N 1
ATOM 882 C CA . GLN A 1 112 ? -4.078 -8.75 -1.924 1 95.69 112 GLN A CA 1
ATOM 883 C C . GLN A 1 112 ? -3.512 -9.008 -0.532 1 95.69 112 GLN A C 1
ATOM 885 O O . GLN A 1 112 ? -2.957 -8.109 0.099 1 95.69 112 GLN A O 1
ATOM 890 N N . THR A 1 113 ? -3.619 -10.227 -0.064 1 96.44 113 THR A N 1
ATOM 891 C CA . THR A 1 113 ? -2.959 -10.719 1.141 1 96.44 113 THR A CA 1
ATOM 892 C C . THR A 1 113 ? -2.275 -12.055 0.875 1 96.44 113 THR A C 1
ATOM 894 O O . THR A 1 113 ? -2.727 -12.828 0.028 1 96.44 113 THR A O 1
ATOM 897 N N . GLY A 1 114 ? -1.169 -12.25 1.571 1 93.75 114 GLY A N 1
ATOM 898 C CA . GLY A 1 114 ? -0.532 -13.547 1.458 1 93.75 114 GLY A CA 1
ATOM 899 C C . GLY A 1 114 ? -1.483 -14.703 1.709 1 93.75 114 GLY A C 1
ATOM 900 O O . GLY A 1 114 ? -2.252 -14.68 2.672 1 93.75 114 GLY A O 1
ATOM 901 N N . THR A 1 115 ? -1.487 -15.711 0.771 1 91.69 115 THR A N 1
ATOM 902 C CA . THR A 1 115 ? -2.289 -16.922 0.882 1 91.69 115 THR A CA 1
ATOM 903 C C . THR A 1 115 ? -3.777 -16.594 0.886 1 91.69 115 THR A C 1
ATOM 905 O O . THR A 1 115 ? -4.594 -17.375 1.371 1 91.69 115 THR A O 1
ATOM 908 N N . ASN A 1 116 ? -4.145 -15.383 0.418 1 94.81 116 ASN A N 1
ATOM 909 C CA . ASN A 1 116 ? -5.527 -14.922 0.431 1 94.81 116 ASN A CA 1
ATOM 910 C C . ASN A 1 116 ? -6.113 -14.953 1.84 1 94.81 116 ASN A C 1
ATOM 912 O O . ASN A 1 116 ? -7.285 -15.289 2.023 1 94.81 116 ASN A O 1
ATOM 916 N N . ALA A 1 117 ? -5.348 -14.562 2.816 1 95.94 117 ALA A N 1
ATOM 917 C CA . ALA A 1 117 ? -5.758 -14.633 4.219 1 95.94 117 ALA A CA 1
ATOM 918 C C . ALA A 1 117 ? -6.941 -13.711 4.488 1 95.94 117 ALA A C 1
ATOM 920 O O . ALA A 1 117 ? -7.766 -13.984 5.363 1 95.94 117 ALA A O 1
ATOM 921 N N . GLN A 1 118 ? -7.012 -12.609 3.775 1 97.5 118 GLN A N 1
ATOM 922 C CA . GLN A 1 118 ? -8.047 -11.609 4.012 1 97.5 118 GLN A CA 1
ATOM 923 C C . GLN A 1 118 ? -8.172 -11.289 5.5 1 97.5 118 GLN A C 1
ATOM 925 O O . GLN A 1 118 ? -9.281 -11.25 6.039 1 97.5 118 GLN A O 1
ATOM 930 N N . ASN A 1 119 ? -6.969 -11.094 6.133 1 96.75 119 ASN A N 1
ATOM 931 C CA . ASN A 1 119 ? -6.883 -10.922 7.582 1 96.75 119 ASN A CA 1
ATOM 932 C C . ASN A 1 119 ? -6.703 -9.453 7.961 1 96.75 119 ASN A C 1
ATOM 934 O O . ASN A 1 119 ? -5.898 -9.125 8.836 1 96.75 119 ASN A O 1
ATOM 938 N N . VAL A 1 120 ? -7.34 -8.594 7.289 1 98.06 120 VAL A N 1
ATOM 939 C CA . VAL A 1 120 ? -7.355 -7.172 7.594 1 98.06 120 VAL A CA 1
ATOM 940 C C . VAL A 1 120 ? -8.75 -6.754 8.047 1 98.06 120 VAL A C 1
ATOM 942 O O . VAL A 1 120 ? -9.75 -7.168 7.457 1 98.06 120 VAL A O 1
ATOM 945 N N . SER A 1 121 ? -8.844 -6.066 9.086 1 98.31 121 SER A N 1
ATOM 946 C CA . SER A 1 121 ? -10.102 -5.523 9.602 1 98.31 121 SER A CA 1
ATOM 947 C C . SER A 1 121 ? -10 -4.02 9.828 1 98.31 121 SER A C 1
ATOM 949 O O . SER A 1 121 ? -8.906 -3.447 9.75 1 98.31 121 SER A O 1
ATOM 951 N N . TYR A 1 122 ? -11.125 -3.41 10.07 1 98.75 122 TYR A N 1
ATOM 952 C CA . TYR A 1 122 ? -11.188 -1.953 10.07 1 98.75 122 TYR A CA 1
ATOM 953 C C . TYR A 1 122 ? -11.969 -1.441 11.273 1 98.75 122 TYR A C 1
ATOM 955 O O . TYR A 1 122 ? -12.992 -2.021 11.648 1 98.75 122 TYR A O 1
ATOM 963 N N . ILE A 1 123 ? -11.469 -0.413 11.828 1 98.69 123 ILE A N 1
ATOM 964 C CA . ILE A 1 123 ? -12.203 0.322 12.852 1 98.69 123 ILE A CA 1
ATOM 965 C C . ILE A 1 123 ? -12.453 1.753 12.375 1 98.69 123 ILE A C 1
ATOM 967 O O . ILE A 1 123 ? -11.508 2.488 12.078 1 98.69 123 ILE A O 1
ATOM 971 N N . VAL A 1 124 ? -13.672 2.119 12.258 1 98.81 124 VAL A N 1
ATOM 972 C CA . VAL A 1 124 ? -14.055 3.48 11.891 1 98.81 124 VAL A CA 1
ATOM 973 C C . VAL A 1 124 ? -14.406 4.27 13.148 1 98.81 124 VAL A C 1
ATOM 975 O O . VAL A 1 124 ? -15.273 3.855 13.93 1 98.81 124 VAL A O 1
ATOM 978 N N . VAL A 1 125 ? -13.742 5.367 13.367 1 98.56 125 VAL A N 1
ATOM 979 C CA . VAL A 1 125 ? -13.984 6.18 14.555 1 98.56 125 VAL A CA 1
ATOM 980 C C . VAL A 1 125 ? -14.555 7.535 14.141 1 98.56 125 VAL A C 1
ATOM 982 O O . VAL A 1 125 ? -13.883 8.32 13.469 1 98.56 125 VAL A O 1
ATOM 985 N N . LYS A 1 126 ? -15.75 7.875 14.602 1 96.5 126 LYS A N 1
ATOM 986 C CA . LYS A 1 126 ? -16.391 9.172 14.375 1 96.5 126 LYS A CA 1
ATOM 987 C C . LYS A 1 126 ? -16.859 9.789 15.688 1 96.5 126 LYS A C 1
ATOM 989 O O . LYS A 1 126 ? -16.625 10.969 15.945 1 96.5 126 LYS A O 1
ATOM 994 N N . ASP A 1 127 ? -17.422 8.969 16.562 1 94 127 ASP A N 1
ATOM 995 C CA . ASP A 1 127 ? -18.031 9.469 17.797 1 94 127 ASP A CA 1
ATOM 996 C C . ASP A 1 127 ? -17.016 9.57 18.922 1 94 127 ASP A C 1
ATOM 998 O O . ASP A 1 127 ? -17.109 10.445 19.781 1 94 127 ASP A O 1
ATOM 1002 N N . ASN A 1 128 ? -16.031 8.766 18.984 1 93.75 128 ASN A N 1
ATOM 1003 C CA . ASN A 1 128 ? -15.086 8.688 20.094 1 93.75 128 ASN A CA 1
ATOM 1004 C C . ASN A 1 128 ? -13.75 9.344 19.734 1 93.75 128 ASN A C 1
ATOM 1006 O O . ASN A 1 128 ? -12.734 9.062 20.375 1 93.75 128 ASN A O 1
ATOM 1010 N N . ILE A 1 129 ? -13.742 10.203 18.812 1 96.69 129 ILE A N 1
ATOM 1011 C CA . ILE A 1 129 ? -12.477 10.734 18.312 1 96.69 129 ILE A CA 1
ATOM 1012 C C . ILE A 1 129 ? -11.82 11.586 19.406 1 96.69 129 ILE A C 1
ATOM 1014 O O . ILE A 1 129 ? -10.609 11.484 19.625 1 96.69 129 ILE A O 1
ATOM 1018 N N . GLU A 1 130 ? -12.648 12.391 20.078 1 95.12 130 GLU A N 1
ATOM 1019 C CA . GLU A 1 130 ? -12.102 13.273 21.094 1 95.12 130 GLU A CA 1
ATOM 1020 C C . GLU A 1 130 ? -11.508 12.477 22.25 1 95.12 130 GLU A C 1
ATOM 1022 O O . GLU A 1 130 ? -10.43 12.805 22.75 1 95.12 130 GLU A O 1
ATOM 1027 N N . GLN A 1 131 ? -12.195 11.492 22.656 1 96.25 131 GLN A N 1
ATOM 1028 C CA . GLN A 1 131 ? -11.695 10.641 23.734 1 96.25 131 GLN A CA 1
ATOM 1029 C C . GLN A 1 131 ? -10.398 9.953 23.328 1 96.25 131 GLN A C 1
ATOM 1031 O O . GLN A 1 131 ? -9.445 9.906 24.109 1 96.25 131 GLN A O 1
ATOM 1036 N N . LEU A 1 132 ? -10.375 9.406 22.172 1 97.38 132 LEU A N 1
ATOM 1037 C CA . LEU A 1 132 ? -9.18 8.742 21.672 1 97.38 132 LEU A CA 1
ATOM 1038 C C . LEU A 1 132 ? -8.008 9.711 21.578 1 97.38 132 LEU A C 1
ATOM 1040 O O . LEU A 1 132 ? -6.875 9.359 21.906 1 97.38 132 LEU A O 1
ATOM 1044 N N . LYS A 1 133 ? -8.328 10.867 21.078 1 97.38 133 LYS A N 1
ATOM 1045 C CA . LYS A 1 133 ? -7.316 11.914 20.953 1 97.38 133 LYS A CA 1
ATOM 1046 C C . LYS A 1 133 ? -6.664 12.211 22.312 1 97.38 133 LYS A C 1
ATOM 1048 O O . LYS A 1 133 ? -5.438 12.242 22.422 1 97.38 133 LYS A O 1
ATOM 1053 N N . GLU A 1 134 ? -7.449 12.422 23.266 1 96.56 134 GLU A N 1
ATOM 1054 C CA . GLU A 1 134 ? -6.957 12.742 24.594 1 96.56 134 GLU A CA 1
ATOM 1055 C C . GLU A 1 134 ? -6.109 11.602 25.156 1 96.56 134 GLU A C 1
ATOM 1057 O O . GLU A 1 134 ? -5.027 11.836 25.703 1 96.56 134 GLU A O 1
ATOM 1062 N N . MET A 1 135 ? -6.609 10.414 25.062 1 97.44 135 MET A N 1
ATOM 1063 C CA . MET A 1 135 ? -5.879 9.242 25.547 1 97.44 135 MET A CA 1
ATOM 1064 C C . MET A 1 135 ? -4.527 9.117 24.859 1 97.44 135 MET A C 1
ATOM 1066 O O . MET A 1 135 ? -3.52 8.828 25.516 1 97.44 135 MET A O 1
ATOM 1070 N N . ALA A 1 136 ? -4.527 9.297 23.547 1 98.19 136 ALA A N 1
ATOM 1071 C CA . ALA A 1 136 ? -3.295 9.172 22.766 1 98.19 136 ALA A CA 1
ATOM 1072 C C . ALA A 1 136 ? -2.283 10.242 23.156 1 98.19 136 ALA A C 1
ATOM 1074 O O . ALA A 1 136 ? -1.103 9.945 23.359 1 98.19 136 ALA A O 1
ATOM 1075 N N . LEU A 1 137 ? -2.758 11.477 23.25 1 98 137 LEU A N 1
ATOM 1076 C CA . LEU A 1 137 ? -1.87 12.578 23.609 1 98 137 LEU A CA 1
ATOM 1077 C C . LEU A 1 137 ? -1.303 12.375 25.016 1 98 137 LEU A C 1
ATOM 1079 O O . LEU A 1 137 ? -0.127 12.656 25.25 1 98 137 LEU A O 1
ATOM 1083 N N . GLU A 1 138 ? -2.131 11.93 25.906 1 97.75 138 GLU A N 1
ATOM 1084 C CA . GLU A 1 138 ? -1.667 11.641 27.266 1 97.75 138 GLU A CA 1
ATOM 1085 C C . GLU A 1 138 ? -0.585 10.562 27.25 1 97.75 138 GLU A C 1
ATOM 1087 O O . GLU A 1 138 ? 0.428 10.695 27.953 1 97.75 138 GLU A O 1
ATOM 1092 N N . ASN A 1 139 ? -0.854 9.547 26.547 1 97.81 139 ASN A N 1
ATOM 1093 C CA . ASN A 1 139 ? 0.123 8.469 26.484 1 97.81 139 ASN A CA 1
ATOM 1094 C C . ASN A 1 139 ? 1.439 8.938 25.875 1 97.81 139 ASN A C 1
ATOM 1096 O O . ASN A 1 139 ? 2.516 8.539 26.328 1 97.81 139 ASN A O 1
ATOM 1100 N N . LEU A 1 140 ? 1.374 9.711 24.797 1 97.75 140 LEU A N 1
ATOM 1101 C CA . LEU A 1 140 ? 2.576 10.258 24.188 1 97.75 140 LEU A CA 1
ATOM 1102 C C . LEU A 1 140 ? 3.35 11.117 25.172 1 97.75 140 LEU A C 1
ATOM 1104 O O . LEU A 1 140 ? 4.578 11.039 25.25 1 97.75 140 LEU A O 1
ATOM 1108 N N . LYS A 1 141 ? 2.613 11.914 25.922 1 98 141 LYS A N 1
ATOM 1109 C CA . LYS A 1 141 ? 3.23 12.734 26.953 1 98 141 LYS A CA 1
ATOM 1110 C C . LYS A 1 141 ? 3.969 11.875 27.969 1 98 141 LYS A C 1
ATOM 1112 O O . LYS A 1 141 ? 5.125 12.148 28.297 1 98 141 LYS A O 1
ATOM 1117 N N . ASP A 1 142 ? 3.332 10.836 28.469 1 97.5 142 ASP A N 1
ATOM 1118 C CA . ASP A 1 142 ? 3.932 9.938 29.438 1 97.5 142 ASP A CA 1
ATOM 1119 C C . ASP A 1 142 ? 5.199 9.289 28.891 1 97.5 142 ASP A C 1
ATOM 1121 O O . ASP A 1 142 ? 6.215 9.203 29.578 1 97.5 142 ASP A O 1
ATOM 1125 N N . ARG A 1 143 ? 5.137 8.852 27.672 1 95.94 143 ARG A N 1
ATOM 1126 C CA . ARG A 1 143 ? 6.301 8.266 27.016 1 95.94 143 ARG A CA 1
ATOM 1127 C C . ARG A 1 143 ? 7.438 9.281 26.906 1 95.94 143 ARG A C 1
ATOM 1129 O O . ARG A 1 143 ? 8.602 8.945 27.141 1 95.94 143 ARG A O 1
ATOM 1136 N N . GLY A 1 144 ? 7.023 10.453 26.484 1 97 144 GLY A N 1
ATOM 1137 C CA . GLY A 1 144 ? 8.016 11.508 26.391 1 97 144 GLY A CA 1
ATOM 1138 C C . GLY A 1 144 ? 8.703 11.805 27.703 1 97 144 GLY A C 1
ATOM 1139 O O . GLY A 1 144 ? 9.93 11.938 27.766 1 97 144 GLY A O 1
ATOM 1140 N N . GLU A 1 145 ? 7.969 11.875 28.75 1 97.75 145 GLU A N 1
ATOM 1141 C CA . GLU A 1 145 ? 8.516 12.125 30.078 1 97.75 145 GLU A CA 1
ATOM 1142 C C . GLU A 1 145 ? 9.453 11 30.516 1 97.75 145 GLU A C 1
ATOM 1144 O O . GLU A 1 145 ? 10.5 11.25 31.109 1 97.75 145 GLU A O 1
ATOM 1149 N N . GLU A 1 146 ? 9.039 9.797 30.25 1 96.56 146 GLU A N 1
ATOM 1150 C CA . GLU A 1 146 ? 9.867 8.641 30.594 1 96.56 146 GLU A CA 1
ATOM 1151 C C . GLU A 1 146 ? 11.203 8.688 29.859 1 96.56 146 GLU A C 1
ATOM 1153 O O . GLU A 1 146 ? 12.25 8.398 30.453 1 96.56 146 GLU A O 1
ATOM 1158 N N . ILE A 1 147 ? 11.148 9.023 28.578 1 96.12 147 ILE A N 1
ATOM 1159 C CA . ILE A 1 147 ? 12.359 9.109 27.781 1 96.12 147 ILE A CA 1
ATOM 1160 C C . ILE A 1 147 ? 13.289 10.18 28.344 1 96.12 147 ILE A C 1
ATOM 1162 O O . ILE A 1 147 ? 14.484 9.938 28.531 1 96.12 147 ILE A O 1
ATOM 1166 N N . LEU A 1 148 ? 12.742 11.336 28.688 1 96.5 148 LEU A N 1
ATOM 1167 C CA . LEU A 1 148 ? 13.547 12.453 29.172 1 96.5 148 LEU A CA 1
ATOM 1168 C C . LEU A 1 148 ? 14.133 12.141 30.547 1 96.5 148 LEU A C 1
ATOM 1170 O O . LEU A 1 148 ? 15.227 12.617 30.891 1 96.5 148 LEU A O 1
ATOM 1174 N N . LYS A 1 149 ? 13.484 11.336 31.281 1 96.88 149 LYS A N 1
ATOM 1175 C CA . LYS A 1 149 ? 13.961 10.938 32.594 1 96.88 149 LYS A CA 1
ATOM 1176 C C . LYS A 1 149 ? 15.086 9.914 32.5 1 96.88 149 LYS A C 1
ATOM 1178 O O . LYS A 1 149 ? 15.891 9.773 33.406 1 96.88 149 LYS A O 1
ATOM 1183 N N . ASN A 1 150 ? 15.094 9.133 31.406 1 95.81 150 ASN A N 1
ATOM 1184 C CA . ASN A 1 150 ? 16.047 8.031 31.234 1 95.81 150 ASN A CA 1
ATOM 1185 C C . ASN A 1 150 ? 16.875 8.195 29.969 1 95.81 150 ASN A C 1
ATOM 1187 O O . ASN A 1 150 ? 16.922 7.289 29.125 1 95.81 150 ASN A O 1
ATOM 1191 N N . LEU A 1 151 ? 17.453 9.398 29.875 1 93.56 151 LEU A N 1
ATOM 1192 C CA . LEU A 1 151 ? 18.25 9.641 28.672 1 93.56 151 LEU A CA 1
ATOM 1193 C C . LEU A 1 151 ? 19.531 8.797 28.703 1 93.56 151 LEU A C 1
ATOM 1195 O O . LEU A 1 151 ? 20.266 8.805 29.688 1 93.56 151 LEU A O 1
ATOM 1199 N N . ASN A 1 152 ? 19.734 7.922 27.75 1 93.75 152 ASN A N 1
ATOM 1200 C CA . ASN A 1 152 ? 20.875 7.062 27.5 1 93.75 152 ASN A CA 1
ATOM 1201 C C . ASN A 1 152 ? 21.125 6.855 26.016 1 93.75 152 ASN A C 1
ATOM 1203 O O . ASN A 1 152 ? 20.406 7.406 25.172 1 93.75 152 ASN A O 1
ATOM 1207 N N . PRO A 1 153 ? 22.125 6.195 25.656 1 92.25 153 PRO A N 1
ATOM 1208 C CA . PRO A 1 153 ? 22.469 6.074 24.234 1 92.25 153 PRO A CA 1
ATOM 1209 C C . PRO A 1 153 ? 21.328 5.52 23.391 1 92.25 153 PRO A C 1
ATOM 1211 O O . PRO A 1 153 ? 21.219 5.844 22.203 1 92.25 153 PRO A O 1
ATOM 1214 N N . LYS A 1 154 ? 20.5 4.77 23.984 1 90.19 154 LYS A N 1
ATOM 1215 C CA . LYS A 1 154 ? 19.375 4.172 23.25 1 90.19 154 LYS A CA 1
ATOM 1216 C C . LYS A 1 154 ? 18.219 5.16 23.109 1 90.19 154 LYS A C 1
ATOM 1218 O O . LYS A 1 154 ? 17.453 5.098 22.156 1 90.19 154 LYS A O 1
ATOM 1223 N N . THR A 1 155 ? 18.016 6.047 24.031 1 92 155 THR A N 1
ATOM 1224 C CA . THR A 1 155 ? 16.812 6.887 24.047 1 92 155 THR A CA 1
ATOM 1225 C C . THR A 1 155 ? 17.141 8.305 23.594 1 92 155 THR A C 1
ATOM 1227 O O . THR A 1 155 ? 16.25 9.062 23.219 1 92 155 THR A O 1
ATOM 1230 N N . VAL A 1 156 ? 18.344 8.695 23.531 1 91.56 156 VAL A N 1
ATOM 1231 C CA . VAL A 1 156 ? 18.781 10.039 23.172 1 91.56 156 VAL A CA 1
ATOM 1232 C C . VAL A 1 156 ? 18.297 10.391 21.766 1 91.56 156 VAL A C 1
ATOM 1234 O O . VAL A 1 156 ? 17.859 11.516 21.516 1 91.56 156 VAL A O 1
ATOM 1237 N N . PRO A 1 157 ? 18.281 9.406 20.922 1 89.62 157 PRO A N 1
ATOM 1238 C CA . PRO A 1 157 ? 17.797 9.75 19.578 1 89.62 157 PRO A CA 1
ATOM 1239 C C . PRO A 1 157 ? 16.344 10.188 19.562 1 89.62 157 PRO A C 1
ATOM 1241 O O . PRO A 1 157 ? 15.891 10.836 18.625 1 89.62 157 PRO A O 1
ATOM 1244 N N . PHE A 1 158 ? 15.625 9.961 20.641 1 92.12 158 PHE A N 1
ATOM 1245 C CA . PHE A 1 158 ? 14.195 10.258 20.672 1 92.12 158 PHE A CA 1
ATOM 1246 C C . PHE A 1 158 ? 13.914 11.492 21.516 1 92.12 158 PHE A C 1
ATOM 1248 O O . PHE A 1 158 ? 12.758 11.852 21.734 1 92.12 158 PHE A O 1
ATOM 1255 N N . LYS A 1 159 ? 14.898 12.148 21.953 1 94.69 159 LYS A N 1
ATOM 1256 C CA . LYS A 1 159 ? 14.758 13.297 22.844 1 94.69 159 LYS A CA 1
ATOM 1257 C C . LYS A 1 159 ? 13.859 14.367 22.219 1 94.69 159 LYS A C 1
ATOM 1259 O O . LYS A 1 159 ? 12.969 14.898 22.891 1 94.69 159 LYS A O 1
ATOM 1264 N N . ARG A 1 160 ? 14.07 14.648 20.969 1 91.62 160 ARG A N 1
ATOM 1265 C CA . ARG A 1 160 ? 13.297 15.688 20.297 1 91.62 160 ARG A CA 1
ATOM 1266 C C . ARG A 1 160 ? 11.82 15.312 20.219 1 91.62 160 ARG A C 1
ATOM 1268 O O . ARG A 1 160 ? 10.945 16.156 20.406 1 91.62 160 ARG A O 1
ATOM 1275 N N . TYR A 1 161 ? 11.578 14.078 19.984 1 93.12 161 TYR A N 1
ATOM 1276 C CA . TYR A 1 161 ? 10.203 13.602 19.938 1 93.12 161 TYR A CA 1
ATOM 1277 C C . TYR A 1 161 ? 9.555 13.672 21.312 1 93.12 161 TYR A C 1
ATOM 1279 O O . TYR A 1 161 ? 8.391 14.055 21.438 1 93.12 161 TYR A O 1
ATOM 1287 N N . ALA A 1 162 ? 10.305 13.312 22.266 1 96.25 162 ALA A N 1
ATOM 1288 C CA . ALA A 1 162 ? 9.805 13.375 23.625 1 96.25 162 ALA A CA 1
ATOM 1289 C C . ALA A 1 162 ? 9.336 14.781 23.984 1 96.25 162 ALA A C 1
ATOM 1291 O O . ALA A 1 162 ? 8.227 14.961 24.5 1 96.25 162 ALA A O 1
ATOM 1292 N N . GLN A 1 163 ? 10.141 15.703 23.688 1 96.62 163 GLN A N 1
ATOM 1293 C CA . GLN A 1 163 ? 9.805 17.094 23.969 1 96.62 163 GLN A CA 1
ATOM 1294 C C . GLN A 1 163 ? 8.586 17.531 23.172 1 96.62 163 GLN A C 1
ATOM 1296 O O . GLN A 1 163 ? 7.723 18.25 23.688 1 96.62 163 GLN A O 1
ATOM 1301 N N . MET A 1 164 ? 8.523 17.109 21.969 1 95.06 164 MET A N 1
ATOM 1302 C CA . MET A 1 164 ? 7.41 17.438 21.094 1 95.06 164 MET A CA 1
ATOM 1303 C C . MET A 1 164 ? 6.102 16.891 21.641 1 95.06 164 MET A C 1
ATOM 1305 O O . MET A 1 164 ? 5.082 17.578 21.656 1 95.06 164 MET A O 1
ATOM 1309 N N . TRP A 1 165 ? 6.145 15.664 22.078 1 97.19 165 TRP A N 1
ATOM 1310 C CA . TRP A 1 165 ? 4.945 15 22.578 1 97.19 165 TRP A CA 1
ATOM 1311 C C . TRP A 1 165 ? 4.418 15.695 23.828 1 97.19 165 TRP A C 1
ATOM 1313 O O . TRP A 1 165 ? 3.207 15.883 23.984 1 97.19 165 TRP A O 1
ATOM 1323 N N . ILE A 1 166 ? 5.289 16.078 24.656 1 97.75 166 ILE A N 1
ATOM 1324 C CA . ILE A 1 166 ? 4.906 16.781 25.875 1 97.75 166 ILE A CA 1
ATOM 1325 C C . ILE A 1 166 ? 4.289 18.141 25.5 1 97.75 166 ILE A C 1
ATOM 1327 O O . ILE A 1 166 ? 3.236 18.5 26.031 1 97.75 166 ILE A O 1
ATOM 1331 N N . LYS A 1 167 ? 4.934 18.797 24.641 1 97.06 167 LYS A N 1
ATOM 1332 C CA . LYS A 1 167 ? 4.426 20.078 24.188 1 97.06 167 LYS A CA 1
ATOM 1333 C C . LYS A 1 167 ? 3.051 19.938 23.547 1 97.06 167 LYS A C 1
ATOM 1335 O O . LYS A 1 167 ? 2.158 20.75 23.781 1 97.06 167 LYS A O 1
ATOM 1340 N N . MET A 1 168 ? 2.895 18.969 22.703 1 96.81 168 MET A N 1
ATOM 1341 C CA . MET A 1 168 ? 1.625 18.703 22.031 1 96.81 168 MET A CA 1
ATOM 1342 C C . MET A 1 168 ? 0.497 18.547 23.047 1 96.81 168 MET A C 1
ATOM 1344 O O . MET A 1 168 ? -0.582 19.109 22.875 1 96.81 168 MET A O 1
ATOM 1348 N N . TYR A 1 169 ? 0.767 17.75 24.031 1 97.69 169 TYR A N 1
ATOM 1349 C CA . TYR A 1 169 ? -0.235 17.5 25.078 1 97.69 169 TYR A CA 1
ATOM 1350 C C . TYR A 1 169 ? -0.583 18.781 25.812 1 97.69 169 TYR A C 1
ATOM 1352 O O . TYR A 1 169 ? -1.76 19.109 25.984 1 97.69 169 TYR A O 1
ATOM 1360 N N . ASN A 1 170 ? 0.423 19.547 26.234 1 97.69 170 ASN A N 1
ATOM 1361 C CA . ASN A 1 170 ? 0.205 20.766 26.984 1 97.69 170 ASN A CA 1
ATOM 1362 C C . ASN A 1 170 ? -0.562 21.812 26.172 1 97.69 170 ASN A C 1
ATOM 1364 O O . ASN A 1 170 ? -1.481 22.453 26.672 1 97.69 170 ASN A O 1
ATOM 1368 N N . GLU A 1 171 ? -0.156 21.922 24.938 1 96.38 171 GLU A N 1
ATOM 1369 C CA . GLU A 1 171 ? -0.842 22.875 24.062 1 96.38 171 GLU A CA 1
ATOM 1370 C C . GLU A 1 171 ? -2.295 22.469 23.828 1 96.38 171 GLU A C 1
ATOM 1372 O O . GLU A 1 171 ? -3.188 23.312 23.797 1 96.38 171 GLU A O 1
ATOM 1377 N N . TYR A 1 172 ? -2.461 21.203 23.656 1 96.06 172 TYR A N 1
ATOM 1378 C CA . TYR A 1 172 ? -3.816 20.703 23.484 1 96.06 172 TYR A CA 1
ATOM 1379 C C . TYR A 1 172 ? -4.676 21.016 24.703 1 96.06 172 TYR A C 1
ATOM 1381 O O . TYR A 1 172 ? -5.82 21.469 24.562 1 96.06 172 TYR A O 1
ATOM 1389 N N . LYS A 1 173 ? -4.203 20.859 25.906 1 95.94 173 LYS A N 1
ATOM 1390 C CA . LYS A 1 173 ? -4.945 21.109 27.141 1 95.94 173 LYS A CA 1
ATOM 1391 C C . LYS A 1 173 ? -5.273 22.594 27.281 1 95.94 173 LYS A C 1
ATOM 1393 O O . LYS A 1 173 ? -6.32 22.953 27.828 1 95.94 173 LYS A O 1
ATOM 1398 N N . GLU A 1 174 ? -4.453 23.422 26.781 1 96.62 174 GLU A N 1
ATOM 1399 C CA . GLU A 1 174 ? -4.672 24.875 26.844 1 96.62 174 GLU A CA 1
ATOM 1400 C C . GLU A 1 174 ? -5.816 25.297 25.922 1 96.62 174 GLU A C 1
ATOM 1402 O O . GLU A 1 174 ? -6.641 26.125 26.297 1 96.62 174 GLU A O 1
ATOM 1407 N N . ASN A 1 175 ? -5.816 24.734 24.734 1 94.94 175 ASN A N 1
ATOM 1408 C CA . ASN A 1 175 ? -6.855 25.031 23.75 1 94.94 175 ASN A CA 1
ATOM 1409 C C . ASN A 1 175 ? -7.074 23.844 22.797 1 94.94 175 ASN A C 1
ATOM 1411 O O . ASN A 1 175 ? -6.559 23.844 21.688 1 94.94 175 ASN A O 1
ATOM 1415 N N . PRO A 1 176 ? -7.91 22.938 23.219 1 89.12 176 PRO A N 1
ATOM 1416 C CA . PRO A 1 176 ? -8.07 21.656 22.5 1 89.12 176 PRO A CA 1
ATOM 1417 C C . PRO A 1 176 ? -8.461 21.859 21.031 1 89.12 176 PRO A C 1
ATOM 1419 O O . PRO A 1 176 ? -7.953 21.156 20.156 1 89.12 176 PRO A O 1
ATOM 1422 N N . LYS A 1 177 ? -9.312 22.766 20.656 1 86.25 177 LYS A N 1
ATOM 1423 C CA . LYS A 1 177 ? -9.773 22.938 19.281 1 86.25 177 LYS A CA 1
ATOM 1424 C C . LYS A 1 177 ? -8.688 23.547 18.406 1 86.25 177 LYS A C 1
ATOM 1426 O O . LYS A 1 177 ? -8.477 23.109 17.281 1 86.25 177 LYS A O 1
ATOM 1431 N N . LEU A 1 178 ? -7.957 24.438 18.953 1 89.06 178 LEU A N 1
ATOM 1432 C CA . LEU A 1 178 ? -6.957 25.156 18.188 1 89.06 178 LEU A CA 1
ATOM 1433 C C . LEU A 1 178 ? -5.664 24.359 18.078 1 89.06 178 LEU A C 1
ATOM 1435 O O . LEU A 1 178 ? -4.922 24.484 17.109 1 89.06 178 LEU A O 1
ATOM 1439 N N . ASN A 1 179 ? -5.453 23.484 19.062 1 92.69 179 ASN A N 1
ATOM 1440 C CA . ASN A 1 179 ? -4.125 22.875 19.172 1 92.69 179 ASN A CA 1
ATOM 1441 C C . ASN A 1 179 ? -4.176 21.359 18.984 1 92.69 179 ASN A C 1
ATOM 1443 O O . ASN A 1 179 ? -3.439 20.625 19.656 1 92.69 179 ASN A O 1
ATOM 1447 N N . ASP A 1 180 ? -5.109 20.906 18.141 1 96.19 180 ASP A N 1
ATOM 1448 C CA . ASP A 1 180 ? -5.078 19.5 17.781 1 96.19 180 ASP A CA 1
ATOM 1449 C C . ASP A 1 180 ? -3.998 19.219 16.734 1 96.19 180 ASP A C 1
ATOM 1451 O O . ASP A 1 180 ? -4.23 19.391 15.539 1 96.19 180 ASP A O 1
ATOM 1455 N N . LYS A 1 181 ? -2.887 18.703 17.188 1 95.25 181 LYS A N 1
ATOM 1456 C CA . LYS A 1 181 ? -1.774 18.391 16.281 1 95.25 181 LYS A CA 1
ATOM 1457 C C . LYS A 1 181 ? -1.639 16.891 16.062 1 95.25 181 LYS A C 1
ATOM 1459 O O . LYS A 1 181 ? -0.598 16.422 15.594 1 95.25 181 LYS A O 1
ATOM 1464 N N . LEU A 1 182 ? -2.703 16.203 16.484 1 97.5 182 LEU A N 1
ATOM 1465 C CA . LEU A 1 182 ? -2.709 14.758 16.281 1 97.5 182 LEU A CA 1
ATOM 1466 C C . LEU A 1 182 ? -3.611 14.375 15.117 1 97.5 182 LEU A C 1
ATOM 1468 O O . LEU A 1 182 ? -3.188 13.656 14.203 1 97.5 182 LEU A O 1
ATOM 1472 N N . PHE A 1 183 ? -4.875 14.914 15.148 1 98.38 183 PHE A N 1
ATOM 1473 C CA . PHE A 1 183 ? -5.824 14.547 14.109 1 98.38 183 PHE A CA 1
ATOM 1474 C C . PHE A 1 183 ? -6.254 15.773 13.312 1 98.38 183 PHE A C 1
ATOM 1476 O O . PHE A 1 183 ? -6.98 15.656 12.32 1 98.38 183 PHE A O 1
ATOM 1483 N N . PHE A 1 184 ? -5.867 17.016 13.727 1 97.5 184 PHE A N 1
ATOM 1484 C CA . PHE A 1 184 ? -6.094 18.281 13.031 1 97.5 184 PHE A CA 1
ATOM 1485 C C . PHE A 1 184 ? -7.582 18.516 12.805 1 97.5 184 PHE A C 1
ATOM 1487 O O . PHE A 1 184 ? -7.988 18.969 11.727 1 97.5 184 PHE A O 1
ATOM 1494 N N . ASN A 1 185 ? -8.359 18.078 13.758 1 97.06 185 ASN A N 1
ATOM 1495 C CA . ASN A 1 185 ? -9.805 18.297 13.82 1 97.06 185 ASN A CA 1
ATOM 1496 C C . ASN A 1 185 ? -10.523 17.578 12.68 1 97.06 185 ASN A C 1
ATOM 1498 O O . ASN A 1 185 ? -11.57 18.031 12.227 1 97.06 185 ASN A O 1
ATOM 1502 N N . ALA A 1 186 ? -9.945 16.547 12.156 1 98.38 186 ALA A N 1
ATOM 1503 C CA . ALA A 1 186 ? -10.609 15.719 11.156 1 98.38 186 ALA A CA 1
ATOM 1504 C C . ALA A 1 186 ? -11.828 15.008 11.75 1 98.38 186 ALA A C 1
ATOM 1506 O O . ALA A 1 186 ? -11.844 14.672 12.93 1 98.38 186 ALA A O 1
ATOM 1507 N N . PRO A 1 187 ? -12.836 14.742 10.961 1 98.44 187 PRO A N 1
ATOM 1508 C CA . PRO A 1 187 ? -14.094 14.195 11.477 1 98.44 187 PRO A CA 1
ATOM 1509 C C . PRO A 1 187 ? -14.102 12.672 11.539 1 98.44 187 PRO A C 1
ATOM 1511 O O . PRO A 1 187 ? -15.008 12.078 12.125 1 98.44 187 PRO A O 1
ATOM 1514 N N . ALA A 1 188 ? -13.125 11.992 10.953 1 98.81 188 ALA A N 1
ATOM 1515 C CA . ALA A 1 188 ? -13.18 10.531 10.906 1 98.81 188 ALA A CA 1
ATOM 1516 C C . ALA A 1 188 ? -11.773 9.93 10.898 1 98.81 188 ALA A C 1
ATOM 1518 O O . ALA A 1 188 ? -10.844 10.531 10.359 1 98.81 188 ALA A O 1
ATOM 1519 N N . LEU A 1 189 ? -11.664 8.766 11.508 1 98.88 189 LEU A N 1
ATOM 1520 C CA . LEU A 1 189 ? -10.484 7.914 11.438 1 98.88 189 LEU A CA 1
ATOM 1521 C C . LEU A 1 189 ? -10.844 6.531 10.898 1 98.88 189 LEU A C 1
ATOM 1523 O O . LEU A 1 189 ? -11.922 6.012 11.188 1 98.88 189 LEU A O 1
ATOM 1527 N N . ILE A 1 190 ? -10 5.984 10.125 1 98.94 190 ILE A N 1
ATOM 1528 C CA . ILE A 1 190 ? -10.039 4.547 9.875 1 98.94 190 ILE A CA 1
ATOM 1529 C C . ILE A 1 190 ? -8.742 3.9 10.352 1 98.94 190 ILE A C 1
ATOM 1531 O O . ILE A 1 190 ? -7.66 4.254 9.883 1 98.94 190 ILE A O 1
ATOM 1535 N N . LEU A 1 191 ? -8.844 3.035 11.297 1 98.81 191 LEU A N 1
ATOM 1536 C CA . LEU A 1 191 ? -7.727 2.207 11.734 1 98.81 191 LEU A CA 1
ATOM 1537 C C . LEU A 1 191 ? -7.703 0.882 10.984 1 98.81 191 LEU A C 1
ATOM 1539 O O . LEU A 1 191 ? -8.719 0.181 10.922 1 98.81 191 LEU A O 1
ATOM 1543 N N . VAL A 1 192 ? -6.609 0.595 10.438 1 98.81 192 VAL A N 1
ATOM 1544 C CA . VAL A 1 192 ? -6.422 -0.681 9.75 1 98.81 192 VAL A CA 1
ATOM 1545 C C . VAL A 1 192 ? -5.715 -1.666 10.68 1 98.81 192 VAL A C 1
ATOM 1547 O O . VAL A 1 192 ? -4.613 -1.392 11.164 1 98.81 192 VAL A O 1
ATOM 1550 N N . VAL A 1 193 ? -6.352 -2.752 10.883 1 98.19 193 VAL A N 1
ATOM 1551 C CA . VAL A 1 193 ? -5.902 -3.711 11.891 1 98.19 193 VAL A CA 1
ATOM 1552 C C . VAL A 1 193 ? -5.578 -5.047 11.219 1 98.19 193 VAL A C 1
ATOM 1554 O O . VAL A 1 193 ? -6.352 -5.535 10.391 1 98.19 193 VAL A O 1
ATOM 1557 N N . SER A 1 194 ? -4.449 -5.59 11.539 1 96.81 194 SER A N 1
ATOM 1558 C CA . SER A 1 194 ? -4.023 -6.879 11 1 96.81 194 SER A CA 1
ATOM 1559 C C . SER A 1 194 ? -2.912 -7.492 11.844 1 96.81 194 SER A C 1
ATOM 1561 O O . SER A 1 194 ? -2.248 -6.789 12.609 1 96.81 194 SER A O 1
ATOM 1563 N N . ASP A 1 195 ? -2.734 -8.781 11.773 1 95.12 195 ASP A N 1
ATOM 1564 C CA . ASP A 1 195 ? -1.584 -9.438 12.391 1 95.12 195 ASP A CA 1
ATOM 1565 C C . ASP A 1 195 ? -0.378 -9.422 11.453 1 95.12 195 ASP A C 1
ATOM 1567 O O . ASP A 1 195 ? 0.696 -9.914 11.805 1 95.12 195 ASP A O 1
ATOM 1571 N N . SER A 1 196 ? -0.532 -8.844 10.297 1 95.62 196 SER A N 1
ATOM 1572 C CA . SER A 1 196 ? 0.535 -8.648 9.32 1 95.62 196 SER A CA 1
ATOM 1573 C C . SER A 1 196 ? 0.701 -7.176 8.961 1 95.62 196 SER A C 1
ATOM 1575 O O . SER A 1 196 ? -0.199 -6.566 8.383 1 95.62 196 SER A O 1
ATOM 1577 N N . GLN A 1 197 ? 1.864 -6.605 9.203 1 96.44 197 GLN A N 1
ATOM 1578 C CA . GLN A 1 197 ? 2.133 -5.211 8.859 1 96.44 197 GLN A CA 1
ATOM 1579 C C . GLN A 1 197 ? 2.059 -4.992 7.355 1 96.44 197 GLN A C 1
ATOM 1581 O O . GLN A 1 197 ? 1.527 -3.979 6.895 1 96.44 197 GLN A O 1
ATOM 1586 N N . VAL A 1 198 ? 2.568 -5.988 6.613 1 97.44 198 VAL A N 1
ATOM 1587 C CA . VAL A 1 198 ? 2.596 -5.871 5.16 1 97.44 198 VAL A CA 1
ATOM 1588 C C . VAL A 1 198 ? 1.17 -5.879 4.613 1 97.44 198 VAL A C 1
ATOM 1590 O O . VAL A 1 198 ? 0.783 -4.988 3.857 1 97.44 198 VAL A O 1
ATOM 1593 N N . ASN A 1 199 ? 0.311 -6.812 5.078 1 98.12 199 ASN A N 1
ATOM 1594 C CA . ASN A 1 199 ? -1.063 -6.883 4.59 1 98.12 199 ASN A CA 1
ATOM 1595 C C . ASN A 1 199 ? -1.841 -5.613 4.926 1 98.12 199 ASN A C 1
ATOM 1597 O O . ASN A 1 199 ? -2.557 -5.074 4.078 1 98.12 199 ASN A O 1
ATOM 1601 N N . GLY A 1 200 ? -1.653 -5.168 6.172 1 98.38 200 GLY A N 1
ATOM 1602 C CA . GLY A 1 200 ? -2.346 -3.955 6.582 1 98.38 200 GLY A CA 1
ATOM 1603 C C . GLY A 1 200 ? -1.903 -2.727 5.809 1 98.38 200 GLY A C 1
ATOM 1604 O O . GLY A 1 200 ? -2.727 -1.882 5.453 1 98.38 200 GLY A O 1
ATOM 1605 N N . ALA A 1 201 ? -0.593 -2.637 5.562 1 98.69 201 ALA A N 1
ATOM 1606 C CA . ALA A 1 201 ? -0.055 -1.476 4.859 1 98.69 201 ALA A CA 1
ATOM 1607 C C . ALA A 1 201 ? -0.463 -1.488 3.389 1 98.69 201 ALA A C 1
ATOM 1609 O O . ALA A 1 201 ? -0.777 -0.443 2.814 1 98.69 201 ALA A O 1
ATOM 1610 N N . LEU A 1 202 ? -0.43 -2.643 2.748 1 98.81 202 LEU A N 1
ATOM 1611 C CA . LEU A 1 202 ? -0.914 -2.746 1.374 1 98.81 202 LEU A CA 1
ATOM 1612 C C . LEU A 1 202 ? -2.357 -2.266 1.269 1 98.81 202 LEU A C 1
ATOM 1614 O O . LEU A 1 202 ? -2.688 -1.467 0.389 1 98.81 202 LEU A O 1
ATOM 1618 N N . ALA A 1 203 ? -3.184 -2.734 2.191 1 98.88 203 ALA A N 1
ATOM 1619 C CA . ALA A 1 203 ? -4.582 -2.312 2.217 1 98.88 203 ALA A CA 1
ATOM 1620 C C . ALA A 1 203 ? -4.695 -0.805 2.418 1 98.88 203 ALA A C 1
ATOM 1622 O O . ALA A 1 203 ? -5.473 -0.138 1.732 1 98.88 203 ALA A O 1
ATOM 1623 N N . SER A 1 204 ? -3.926 -0.289 3.273 1 98.88 204 SER A N 1
ATOM 1624 C CA . SER A 1 204 ? -3.957 1.134 3.596 1 98.88 204 SER A CA 1
ATOM 1625 C C . SER A 1 204 ? -3.619 1.983 2.375 1 98.88 204 SER A C 1
ATOM 1627 O O . SER A 1 204 ? -4.188 3.061 2.186 1 98.88 204 SER A O 1
ATOM 1629 N N . SER A 1 205 ? -2.648 1.522 1.596 1 98.88 205 SER A N 1
ATOM 1630 C CA . SER A 1 205 ? -2.258 2.273 0.407 1 98.88 205 SER A CA 1
ATOM 1631 C C . SER A 1 205 ? -3.418 2.395 -0.576 1 98.88 205 SER A C 1
ATOM 1633 O O . SER A 1 205 ? -3.688 3.479 -1.095 1 98.88 205 SER A O 1
ATOM 1635 N N . ASN A 1 206 ? -4.113 1.291 -0.868 1 98.94 206 ASN A N 1
ATOM 1636 C CA . ASN A 1 206 ? -5.277 1.341 -1.746 1 98.94 206 ASN A CA 1
ATOM 1637 C C . ASN A 1 206 ? -6.383 2.221 -1.166 1 98.94 206 ASN A C 1
ATOM 1639 O O . ASN A 1 206 ? -7.055 2.945 -1.9 1 98.94 206 ASN A O 1
ATOM 1643 N N . MET A 1 207 ? -6.547 2.146 0.119 1 98.94 207 MET A N 1
ATOM 1644 C CA . MET A 1 207 ? -7.539 2.975 0.795 1 98.94 207 MET A CA 1
ATOM 1645 C C . MET A 1 207 ? -7.195 4.453 0.663 1 98.94 207 MET A C 1
ATOM 1647 O O . MET A 1 207 ? -8.086 5.285 0.46 1 98.94 207 MET A O 1
ATOM 1651 N N . GLU A 1 208 ? -5.93 4.766 0.825 1 98.88 208 GLU A N 1
ATOM 1652 C CA . GLU A 1 208 ? -5.477 6.148 0.688 1 98.88 208 GLU A CA 1
ATOM 1653 C C . GLU A 1 208 ? -5.766 6.688 -0.708 1 98.88 208 GLU A C 1
ATOM 1655 O O . GLU A 1 208 ? -6.262 7.809 -0.856 1 98.88 208 GLU A O 1
ATOM 1660 N N . LEU A 1 209 ? -5.492 5.902 -1.752 1 98.94 209 LEU A N 1
ATOM 1661 C CA . LEU A 1 209 ? -5.801 6.316 -3.115 1 98.94 209 LEU A CA 1
ATOM 1662 C C . LEU A 1 209 ? -7.301 6.527 -3.295 1 98.94 209 LEU A C 1
ATOM 1664 O O . LEU A 1 209 ? -7.727 7.5 -3.924 1 98.94 209 LEU A O 1
ATOM 1668 N N . MET A 1 210 ? -8.07 5.609 -2.748 1 98.94 210 MET A N 1
ATOM 1669 C CA . MET A 1 210 ? -9.523 5.715 -2.85 1 98.94 210 MET A CA 1
ATOM 1670 C C . MET A 1 210 ? -10.031 6.969 -2.146 1 98.94 210 MET A C 1
ATOM 1672 O O . MET A 1 210 ? -10.93 7.648 -2.648 1 98.94 210 MET A O 1
ATOM 1676 N N . THR A 1 211 ? -9.453 7.281 -0.959 1 98.94 211 THR A N 1
ATOM 1677 C CA . THR A 1 211 ? -9.805 8.508 -0.246 1 98.94 211 THR A CA 1
ATOM 1678 C C . THR A 1 211 ? -9.617 9.727 -1.143 1 98.94 211 THR A C 1
ATOM 1680 O O . THR A 1 211 ? -10.523 10.555 -1.264 1 98.94 211 THR A O 1
ATOM 1683 N N . ASN A 1 212 ? -8.516 9.805 -1.821 1 98.81 212 ASN A N 1
ATOM 1684 C CA . ASN A 1 212 ? -8.203 10.922 -2.699 1 98.81 212 ASN A CA 1
ATOM 1685 C C . ASN A 1 212 ? -9.117 10.945 -3.924 1 98.81 212 ASN A C 1
ATOM 1687 O O . ASN A 1 212 ? -9.57 12.008 -4.344 1 98.81 212 ASN A O 1
ATOM 1691 N N . ALA A 1 213 ? -9.414 9.805 -4.484 1 98.88 213 ALA A N 1
ATOM 1692 C CA . ALA A 1 213 ? -10.258 9.719 -5.676 1 98.88 213 ALA A CA 1
ATOM 1693 C C . ALA A 1 213 ? -11.664 10.219 -5.383 1 98.88 213 ALA A C 1
ATOM 1695 O O . ALA A 1 213 ? -12.375 10.656 -6.293 1 98.88 213 ALA A O 1
ATOM 1696 N N . GLN A 1 214 ? -12.07 10.203 -4.125 1 98.81 214 GLN A N 1
ATOM 1697 C CA . GLN A 1 214 ? -13.406 10.633 -3.742 1 98.81 214 GLN A CA 1
ATOM 1698 C C . GLN A 1 214 ? -13.43 12.117 -3.383 1 98.81 214 GLN A C 1
ATOM 1700 O O . GLN A 1 214 ? -14.445 12.641 -2.92 1 98.81 214 GLN A O 1
ATOM 1705 N N . GLY A 1 215 ? -12.312 12.766 -3.516 1 98.31 215 GLY A N 1
ATOM 1706 C CA . GLY A 1 215 ? -12.234 14.188 -3.199 1 98.31 215 GLY A CA 1
ATOM 1707 C C . GLY A 1 215 ? -12.016 14.453 -1.722 1 98.31 215 GLY A C 1
ATOM 1708 O O . GLY A 1 215 ? -12.195 15.586 -1.262 1 98.31 215 GLY A O 1
ATOM 1709 N N . LEU A 1 216 ? -11.75 13.438 -0.966 1 98.88 216 LEU A N 1
ATOM 1710 C CA . LEU A 1 216 ? -11.406 13.57 0.445 1 98.88 216 LEU A CA 1
ATOM 1711 C C . LEU A 1 216 ? -9.898 13.711 0.621 1 98.88 216 LEU A C 1
ATOM 1713 O O . LEU A 1 216 ? -9.133 13.555 -0.337 1 98.88 216 LEU A O 1
ATOM 1717 N N . GLY A 1 217 ? -9.438 14.141 1.783 1 98.69 217 GLY A N 1
ATOM 1718 C CA . GLY A 1 217 ? -8.039 14.195 2.199 1 98.69 217 GLY A CA 1
ATOM 1719 C C . GLY A 1 217 ? -7.734 13.266 3.361 1 98.69 217 GLY A C 1
ATOM 1720 O O . GLY A 1 217 ? -8.633 12.898 4.121 1 98.69 217 GLY A O 1
ATOM 1721 N N . THR A 1 218 ? -6.5 12.891 3.453 1 98.81 218 THR A N 1
ATOM 1722 C CA . THR A 1 218 ? -6.09 11.992 4.527 1 98.81 218 THR A CA 1
ATOM 1723 C C . THR A 1 218 ? -4.59 12.109 4.793 1 98.81 218 THR A C 1
ATOM 1725 O O . THR A 1 218 ? -3.867 12.742 4.02 1 98.81 218 THR A O 1
ATOM 1728 N N . PHE A 1 219 ? -4.109 11.656 5.91 1 98.5 219 PHE A N 1
ATOM 1729 C CA . PHE A 1 219 ? -2.727 11.328 6.223 1 98.5 219 PHE A CA 1
ATOM 1730 C C . PHE A 1 219 ? -2.658 10.172 7.215 1 98.5 219 PHE A C 1
ATOM 1732 O O . PHE A 1 219 ? -3.645 9.859 7.887 1 98.5 219 PHE A O 1
ATOM 1739 N N . PHE A 1 220 ? -1.557 9.453 7.219 1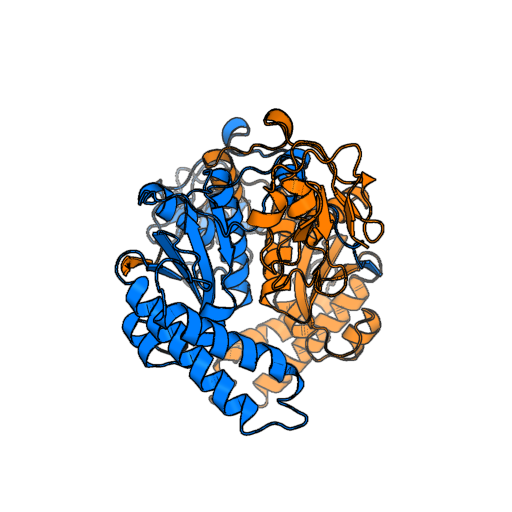 98.62 220 PHE A N 1
ATOM 1740 C CA . PHE A 1 220 ? -1.308 8.406 8.203 1 98.62 220 PHE A CA 1
ATOM 1741 C C . PHE A 1 220 ? -0.767 8.992 9.5 1 98.62 220 PHE A C 1
ATOM 1743 O O . PHE A 1 220 ? 0.32 9.578 9.516 1 98.62 220 PHE A O 1
ATOM 1750 N N . SER A 1 221 ? -1.481 8.844 10.578 1 98.12 221 SER A N 1
ATOM 1751 C CA . SER A 1 221 ? -0.994 9.336 11.867 1 98.12 221 SER A CA 1
ATOM 1752 C C . SER A 1 221 ? -0.074 8.32 12.531 1 98.12 221 SER A C 1
ATOM 1754 O O . SER A 1 221 ? -0.539 7.434 13.258 1 98.12 221 SER A O 1
ATOM 1756 N N . GLY A 1 222 ? 1.19 8.516 12.289 1 96.5 222 GLY A N 1
ATOM 1757 C CA . GLY A 1 222 ? 2.168 7.676 12.961 1 96.5 222 GLY A CA 1
ATOM 1758 C C . GLY A 1 222 ? 2.168 7.848 14.469 1 96.5 222 GLY A C 1
ATOM 1759 O O . GLY A 1 222 ? 2.369 6.883 15.211 1 96.5 222 GLY A O 1
ATOM 1760 N N . PHE A 1 223 ? 1.902 9.031 14.969 1 96.62 223 PHE A N 1
ATOM 1761 C CA . PHE A 1 223 ? 1.882 9.312 16.406 1 96.62 223 PHE A CA 1
ATOM 1762 C C . PHE A 1 223 ? 0.751 8.555 17.078 1 96.62 223 PHE A C 1
ATOM 1764 O O . PHE A 1 223 ? 0.937 8 18.172 1 96.62 223 PHE A O 1
ATOM 1771 N N . PHE A 1 224 ? -0.361 8.523 16.422 1 97.88 224 PHE A N 1
ATOM 1772 C CA . PHE A 1 224 ? -1.444 7.766 17.031 1 97.88 224 PHE A CA 1
ATOM 1773 C C . PHE A 1 224 ? -1.119 6.277 17.062 1 97.88 224 PHE A C 1
ATOM 1775 O O . PHE A 1 224 ? -1.351 5.605 18.078 1 97.88 224 PHE A O 1
ATOM 1782 N N . ALA A 1 225 ? -0.699 5.75 15.922 1 95.81 225 ALA A N 1
ATOM 1783 C CA . ALA A 1 225 ? -0.346 4.332 15.883 1 95.81 225 ALA A CA 1
ATOM 1784 C C . ALA A 1 225 ? 0.639 3.982 17 1 95.81 225 ALA A C 1
ATOM 1786 O O . ALA A 1 225 ? 0.489 2.957 17.672 1 95.81 225 ALA A O 1
ATOM 1787 N N . MET A 1 226 ? 1.602 4.84 17.203 1 93.44 226 MET A N 1
ATOM 1788 C CA . MET A 1 226 ? 2.588 4.645 18.25 1 93.44 226 MET A CA 1
ATOM 1789 C C . MET A 1 226 ? 1.929 4.695 19.625 1 93.44 226 MET A C 1
ATOM 1791 O O . MET A 1 226 ? 2.201 3.854 20.484 1 93.44 226 MET A O 1
ATOM 1795 N N . ALA A 1 227 ? 1.093 5.66 19.844 1 96 227 ALA A N 1
ATOM 1796 C CA . ALA A 1 227 ? 0.415 5.84 21.125 1 96 227 ALA A CA 1
ATOM 1797 C C . ALA A 1 227 ? -0.461 4.633 21.453 1 96 227 ALA A C 1
ATOM 1799 O O . ALA A 1 227 ? -0.586 4.25 22.625 1 96 227 ALA A O 1
ATOM 1800 N N . ALA A 1 228 ? -1.062 4.07 20.453 1 94.69 228 ALA A N 1
ATOM 1801 C CA . ALA A 1 228 ? -2.002 2.971 20.641 1 94.69 228 ALA A CA 1
ATOM 1802 C C . ALA A 1 228 ? -1.265 1.66 20.906 1 94.69 228 ALA A C 1
ATOM 1804 O O . ALA A 1 228 ? -1.826 0.734 21.5 1 94.69 228 ALA A O 1
ATOM 1805 N N . GLN A 1 229 ? -0.089 1.58 20.422 1 90.25 229 GLN A N 1
ATOM 1806 C CA . GLN A 1 229 ? 0.676 0.348 20.578 1 90.25 229 GLN A CA 1
ATOM 1807 C C . GLN A 1 229 ? 0.947 0.055 22.047 1 90.25 229 GLN A C 1
ATOM 1809 O O . GLN A 1 229 ? 1.525 0.883 22.766 1 90.25 229 GLN A O 1
ATOM 1814 N N . GLY A 1 230 ? 0.492 -1.09 22.531 1 86.81 230 GLY A N 1
ATOM 1815 C CA . GLY A 1 230 ? 0.757 -1.537 23.891 1 86.81 230 GLY A CA 1
ATOM 1816 C C . GLY A 1 230 ? -0.081 -0.816 24.922 1 86.81 230 GLY A C 1
ATOM 1817 O O . GLY A 1 230 ? 0.134 -0.982 26.125 1 86.81 230 GLY A O 1
ATOM 1818 N N . ASN A 1 231 ? -0.944 0.107 24.516 1 93.75 231 ASN A N 1
ATOM 1819 C CA . ASN A 1 231 ? -1.812 0.803 25.453 1 93.75 231 ASN A CA 1
ATOM 1820 C C . ASN A 1 231 ? -3.146 0.083 25.625 1 93.75 231 ASN A C 1
ATOM 1822 O O . ASN A 1 231 ? -4.039 0.211 24.781 1 93.75 231 ASN A O 1
ATOM 1826 N N . GLU A 1 232 ? -3.328 -0.497 26.734 1 93.75 232 GLU A N 1
ATOM 1827 C CA . GLU A 1 232 ? -4.48 -1.366 26.953 1 93.75 232 GLU A CA 1
ATOM 1828 C C . GLU A 1 232 ? -5.777 -0.564 26.984 1 93.75 232 GLU A C 1
ATOM 1830 O O . GLU A 1 232 ? -6.824 -1.054 26.547 1 93.75 232 GLU A O 1
ATOM 1835 N N . LYS A 1 233 ? -5.758 0.616 27.516 1 95.31 233 LYS A N 1
ATOM 1836 C CA . LYS A 1 233 ? -6.961 1.438 27.578 1 95.31 233 LYS A CA 1
ATOM 1837 C C . LYS A 1 233 ? -7.457 1.799 26.188 1 95.31 233 LYS A C 1
ATOM 1839 O O . LYS A 1 233 ? -8.656 1.713 25.906 1 95.31 233 LYS A O 1
ATOM 1844 N N . ILE A 1 234 ? -6.543 2.201 25.312 1 96.19 234 ILE A N 1
ATOM 1845 C CA . ILE A 1 234 ? -6.895 2.531 23.938 1 96.19 234 ILE A CA 1
ATOM 1846 C C . ILE A 1 234 ? -7.391 1.279 23.219 1 96.19 234 ILE A C 1
ATOM 1848 O O . ILE A 1 234 ? -8.398 1.319 22.516 1 96.19 234 ILE A O 1
ATOM 1852 N N . ARG A 1 235 ? -6.73 0.184 23.422 1 95.19 235 ARG A N 1
ATOM 1853 C CA . ARG A 1 235 ? -7.113 -1.078 22.797 1 95.19 235 ARG A CA 1
ATOM 1854 C C . ARG A 1 235 ? -8.516 -1.492 23.219 1 95.19 235 ARG A C 1
ATOM 1856 O O . ARG A 1 235 ? -9.32 -1.928 22.391 1 95.19 235 ARG A O 1
ATOM 1863 N N . GLU A 1 236 ? -8.781 -1.285 24.5 1 95.06 236 GLU A N 1
ATOM 1864 C CA . GLU A 1 236 ? -10.102 -1.637 25.016 1 95.06 236 GLU A CA 1
ATOM 1865 C C . GLU A 1 236 ? -11.188 -0.758 24.406 1 95.06 236 GLU A C 1
ATOM 1867 O O . GLU A 1 236 ? -12.234 -1.258 24 1 95.06 236 GLU A O 1
ATOM 1872 N N . LEU A 1 237 ? -10.922 0.467 24.375 1 95.88 237 LEU A N 1
ATOM 1873 C CA . LEU A 1 237 ? -11.891 1.393 23.797 1 95.88 237 LEU A CA 1
ATOM 1874 C C . LEU A 1 237 ? -12.18 1.04 22.328 1 95.88 237 LEU A C 1
ATOM 1876 O O . LEU A 1 237 ? -13.32 1.155 21.875 1 95.88 237 LEU A O 1
ATOM 1880 N N . LEU A 1 238 ? -11.156 0.585 21.594 1 96.56 238 LEU A N 1
ATOM 1881 C CA . LEU A 1 238 ? -11.25 0.3 20.172 1 96.56 238 LEU A CA 1
ATOM 1882 C C . LEU A 1 238 ? -11.766 -1.116 19.938 1 96.56 238 LEU A C 1
ATOM 1884 O O . LEU A 1 238 ? -12.062 -1.491 18.797 1 96.56 238 LEU A O 1
ATOM 1888 N N . GLY A 1 239 ? -11.82 -1.928 20.938 1 94.69 239 GLY A N 1
ATOM 1889 C CA . GLY A 1 239 ? -12.312 -3.291 20.812 1 94.69 239 GLY A CA 1
ATOM 1890 C C . GLY A 1 239 ? -11.297 -4.238 20.203 1 94.69 239 GLY A C 1
ATOM 1891 O O . GLY A 1 239 ? -11.664 -5.203 19.531 1 94.69 239 GLY A O 1
ATOM 1892 N N . LEU A 1 240 ? -10.086 -3.9 20.359 1 93.31 240 LEU A N 1
ATOM 1893 C CA . LEU A 1 240 ? -9.031 -4.762 19.828 1 93.31 240 LEU A CA 1
ATOM 1894 C C . LEU A 1 240 ? -8.781 -5.941 20.766 1 93.31 240 LEU A C 1
ATOM 1896 O O . LEU A 1 240 ? -8.648 -5.766 21.969 1 93.31 240 LEU A O 1
ATOM 1900 N N . GLU A 1 241 ? -8.836 -7.094 20.125 1 83.69 241 GLU A N 1
ATOM 1901 C CA . GLU A 1 241 ? -8.633 -8.305 20.906 1 83.69 241 GLU A CA 1
ATOM 1902 C C . GLU A 1 241 ? -7.316 -8.984 20.547 1 83.69 241 GLU A C 1
ATOM 1904 O O . GLU A 1 241 ? -6.82 -8.836 19.422 1 83.69 241 GLU A O 1
ATOM 1909 N N . GLY A 1 242 ? -6.742 -9.609 21.5 1 82.19 242 GLY A N 1
ATOM 1910 C CA . GLY A 1 242 ? -5.617 -10.492 21.25 1 82.19 242 GLY A CA 1
ATOM 1911 C C . GLY A 1 242 ? -4.387 -9.766 20.734 1 82.19 242 GLY A C 1
ATOM 1912 O O . GLY A 1 242 ? -3.975 -8.758 21.312 1 82.19 242 GLY A O 1
ATOM 1913 N N . ASN A 1 243 ? -3.838 -10.297 19.656 1 82.38 243 ASN A N 1
ATOM 1914 C CA . ASN A 1 243 ? -2.551 -9.812 19.172 1 82.38 243 ASN A CA 1
ATOM 1915 C C . ASN A 1 243 ? -2.711 -8.938 17.922 1 82.38 243 ASN A C 1
ATOM 1917 O O . ASN A 1 243 ? -1.724 -8.586 17.281 1 82.38 243 ASN A O 1
ATOM 1921 N N . LYS A 1 244 ? -3.932 -8.531 17.672 1 88.25 244 LYS A N 1
ATOM 1922 C CA . LYS A 1 244 ? -4.145 -7.645 16.531 1 88.25 244 LYS A CA 1
ATOM 1923 C C . LYS A 1 244 ? -3.5 -6.281 16.781 1 88.25 244 LYS A C 1
ATOM 1925 O O . LYS A 1 244 ? -3.52 -5.766 17.891 1 88.25 244 LYS A O 1
ATOM 1930 N N . GLU A 1 245 ? -2.867 -5.805 15.789 1 92.56 245 GLU A N 1
ATOM 1931 C CA . GLU A 1 245 ? -2.186 -4.52 15.906 1 92.56 245 GLU A CA 1
ATOM 1932 C C . GLU A 1 245 ? -2.756 -3.506 14.914 1 92.56 245 GLU A C 1
ATOM 1934 O O . GLU A 1 245 ? -3.176 -3.869 13.82 1 92.56 245 GLU A O 1
ATOM 1939 N N . ILE A 1 246 ? -2.793 -2.322 15.344 1 97.62 246 ILE A N 1
ATOM 1940 C CA . ILE A 1 246 ? -3.08 -1.224 14.422 1 97.62 246 ILE A CA 1
ATOM 1941 C C . ILE A 1 246 ? -1.882 -0.991 13.508 1 97.62 246 ILE A C 1
ATOM 1943 O O . ILE A 1 246 ? -0.814 -0.574 13.961 1 97.62 246 ILE A O 1
ATOM 1947 N N . VAL A 1 247 ? -2.064 -1.251 12.281 1 97.88 247 VAL A N 1
ATOM 1948 C CA . VAL A 1 247 ? -0.973 -1.093 11.328 1 97.88 247 VAL A CA 1
ATOM 1949 C C . VAL A 1 247 ? -0.873 0.369 10.898 1 97.88 247 VAL A C 1
ATOM 1951 O O . VAL A 1 247 ? 0.219 0.94 10.867 1 97.88 247 VAL A O 1
ATOM 1954 N N . THR A 1 248 ? -1.997 0.963 10.555 1 98.56 248 THR A N 1
ATOM 1955 C CA . THR A 1 248 ? -2.037 2.377 10.203 1 98.56 248 THR A CA 1
ATOM 1956 C C . THR A 1 248 ? -3.297 3.037 10.758 1 98.56 248 THR A C 1
ATOM 1958 O O . THR A 1 248 ? -4.266 2.354 11.086 1 98.56 248 THR A O 1
ATOM 1961 N N . CYS A 1 249 ? -3.213 4.301 10.906 1 98.81 249 CYS A N 1
ATOM 1962 C CA . CYS A 1 249 ? -4.34 5.176 11.211 1 98.81 249 CYS A CA 1
ATOM 1963 C C . CYS A 1 249 ? -4.508 6.25 10.141 1 98.81 249 CYS A C 1
ATOM 1965 O O . CYS A 1 249 ? -3.652 7.125 10 1 98.81 249 CYS A O 1
ATOM 1967 N N . MET A 1 250 ? -5.574 6.156 9.43 1 98.88 250 MET A N 1
ATOM 1968 C CA . MET A 1 250 ? -5.895 7.18 8.438 1 98.88 250 MET A CA 1
ATOM 1969 C C . MET A 1 250 ? -6.816 8.234 9.031 1 98.88 250 MET A C 1
ATOM 1971 O O . MET A 1 250 ? -7.887 7.914 9.547 1 98.88 250 MET A O 1
ATOM 1975 N N . VAL A 1 251 ? -6.383 9.461 8.977 1 98.94 251 VAL A N 1
ATOM 1976 C CA . VAL A 1 251 ? -7.18 10.609 9.398 1 98.94 251 VAL A CA 1
ATOM 1977 C C . VAL A 1 251 ? -7.859 11.234 8.18 1 98.94 251 VAL A C 1
ATOM 1979 O O . VAL A 1 251 ? -7.191 11.633 7.223 1 98.94 251 VAL A O 1
ATOM 1982 N N . ILE A 1 252 ? -9.195 11.336 8.195 1 98.94 252 ILE A N 1
ATOM 1983 C CA . ILE A 1 252 ? -9.922 11.578 6.953 1 98.94 252 ILE A CA 1
ATOM 1984 C C . ILE A 1 252 ? -10.875 12.758 7.129 1 98.94 252 ILE A C 1
ATOM 1986 O O . ILE A 1 252 ? -11.539 12.875 8.156 1 98.94 252 ILE A O 1
ATOM 1990 N N . GLY A 1 253 ? -10.945 13.586 6.129 1 98.94 253 GLY A N 1
ATOM 1991 C CA . GLY A 1 253 ? -11.883 14.695 6.039 1 98.94 253 GLY A CA 1
ATOM 1992 C C . GLY A 1 253 ? -11.852 15.398 4.695 1 98.94 253 GLY A C 1
ATOM 1993 O O . GLY A 1 253 ? -11.031 15.062 3.832 1 98.94 253 GLY A O 1
ATOM 1994 N N . TYR A 1 254 ? -12.781 16.312 4.523 1 98.94 254 TYR A N 1
ATOM 1995 C CA . TYR A 1 254 ? -12.734 17.156 3.332 1 98.94 254 TYR A CA 1
ATOM 1996 C C . TYR A 1 254 ? -11.609 18.188 3.436 1 98.94 254 TYR A C 1
ATOM 1998 O O . TYR A 1 254 ? -11.516 18.906 4.43 1 98.94 254 TYR A O 1
ATOM 2006 N N . PRO A 1 255 ? -10.766 18.234 2.447 1 98.75 255 PRO A N 1
ATOM 2007 C CA . PRO A 1 255 ? -9.641 19.172 2.516 1 98.75 255 PRO A CA 1
ATOM 2008 C C . PRO A 1 255 ? -10.094 20.641 2.537 1 98.75 255 PRO A C 1
ATOM 2010 O O . PRO A 1 255 ? -11.047 21 1.848 1 98.75 255 PRO A O 1
ATOM 2013 N N . ASN A 1 256 ? -9.445 21.453 3.316 1 98.5 256 ASN A N 1
ATOM 2014 C CA . ASN A 1 256 ? -9.594 22.906 3.303 1 98.5 256 ASN A CA 1
ATOM 2015 C C . ASN A 1 256 ? -8.336 23.578 2.768 1 98.5 256 ASN A C 1
ATOM 2017 O O . ASN A 1 256 ? -7.844 24.547 3.363 1 98.5 256 ASN A O 1
ATOM 2021 N N . VAL A 1 257 ? -7.711 22.984 1.771 1 98.31 257 VAL A N 1
ATOM 2022 C CA . VAL A 1 257 ? -6.523 23.438 1.062 1 98.31 257 VAL A CA 1
ATOM 2023 C C . VAL A 1 257 ? -6.551 22.938 -0.377 1 98.31 257 VAL A C 1
ATOM 2025 O O . VAL A 1 257 ? -7.098 21.859 -0.653 1 98.31 257 VAL A O 1
ATOM 2028 N N . LYS A 1 258 ? -6.113 23.719 -1.249 1 97.62 258 LYS A N 1
ATOM 2029 C CA . LYS A 1 258 ? -6.055 23.344 -2.66 1 97.62 258 LYS A CA 1
ATOM 2030 C C . LYS A 1 258 ? -4.617 23.359 -3.174 1 97.62 258 LYS A C 1
ATOM 2032 O O . LYS A 1 258 ? -3.922 24.375 -3.035 1 97.62 258 LYS A O 1
ATOM 2037 N N . TYR A 1 259 ? -4.164 22.281 -3.693 1 98.56 259 TYR A N 1
ATOM 2038 C CA . TYR A 1 259 ? -2.865 22.203 -4.348 1 98.56 259 TYR A CA 1
ATOM 2039 C C . TYR A 1 259 ? -3.002 22.359 -5.859 1 98.56 259 TYR A C 1
ATOM 2041 O O . TYR A 1 259 ? -4.035 22 -6.434 1 98.56 259 TYR A O 1
ATOM 2049 N N . VAL A 1 260 ? -1.898 22.828 -6.465 1 98.56 260 VAL A N 1
ATOM 2050 C CA . VAL A 1 260 ? -2.098 23.172 -7.867 1 98.56 260 VAL A CA 1
ATOM 2051 C C . VAL A 1 260 ? -1.008 22.531 -8.719 1 98.56 260 VAL A C 1
ATOM 2053 O O . VAL A 1 260 ? -1.032 22.641 -9.953 1 98.56 260 VAL A O 1
ATOM 2056 N N . ARG A 1 261 ? -0.061 21.859 -8.133 1 98.75 261 ARG A N 1
ATOM 2057 C CA . ARG A 1 261 ? 0.984 21.172 -8.875 1 98.75 261 ARG A CA 1
ATOM 2058 C C . ARG A 1 261 ? 1.583 20.031 -8.039 1 98.75 261 ARG A C 1
ATOM 2060 O O . ARG A 1 261 ? 1.329 19.938 -6.836 1 98.75 261 ARG A O 1
ATOM 2067 N N . THR A 1 262 ? 2.283 19.109 -8.664 1 98.62 262 THR A N 1
ATOM 2068 C CA . THR A 1 262 ? 3.008 18.047 -7.957 1 98.62 262 THR A CA 1
ATOM 2069 C C . THR A 1 262 ? 4.258 18.609 -7.289 1 98.62 262 THR A C 1
ATOM 2071 O O . THR A 1 262 ? 4.512 19.812 -7.344 1 98.62 262 THR A O 1
ATOM 2074 N N . VAL A 1 263 ? 5.008 17.828 -6.617 1 98.19 263 VAL A N 1
ATOM 2075 C CA . VAL A 1 263 ? 6.242 18.219 -5.953 1 98.19 263 VAL A CA 1
ATOM 2076 C C . VAL A 1 263 ? 7.398 17.344 -6.426 1 98.19 263 VAL A C 1
ATOM 2078 O O . VAL A 1 263 ? 7.184 16.219 -6.871 1 98.19 263 VAL A O 1
ATOM 2081 N N . PRO A 1 264 ? 8.602 17.844 -6.387 1 97.31 264 PRO A N 1
ATOM 2082 C CA . PRO A 1 264 ? 9.75 17 -6.695 1 97.31 264 PRO A CA 1
ATOM 2083 C C . PRO A 1 264 ? 10.125 16.078 -5.535 1 97.31 264 PRO A C 1
ATOM 2085 O O . PRO A 1 264 ? 9.703 16.297 -4.398 1 97.31 264 PRO A O 1
ATOM 2088 N N . ARG A 1 265 ? 10.852 15.039 -5.785 1 97.25 265 ARG A N 1
ATOM 2089 C CA . ARG A 1 265 ? 11.352 14.102 -4.781 1 97.25 265 ARG A CA 1
ATOM 2090 C C . ARG A 1 265 ? 12.805 13.734 -5.055 1 97.25 265 ARG A C 1
ATOM 2092 O O . ARG A 1 265 ? 13.352 14.078 -6.102 1 97.25 265 ARG A O 1
ATOM 2099 N N . LYS A 1 266 ? 13.406 13.047 -4.02 1 97.31 266 LYS A N 1
ATOM 2100 C CA . LYS A 1 266 ? 14.734 12.461 -4.234 1 97.31 266 LYS A CA 1
ATOM 2101 C C . LYS A 1 266 ? 14.727 11.508 -5.422 1 97.31 266 LYS A C 1
ATOM 2103 O O . LYS A 1 266 ? 13.711 10.891 -5.727 1 97.31 266 LYS A O 1
ATOM 2108 N N . ASP A 1 267 ? 15.891 11.445 -6.07 1 97.56 267 ASP A N 1
ATOM 2109 C CA . ASP A 1 267 ? 16.016 10.43 -7.109 1 97.56 267 ASP A CA 1
ATOM 2110 C C . ASP A 1 267 ? 15.836 9.023 -6.527 1 97.56 267 ASP A C 1
ATOM 2112 O O . ASP A 1 267 ? 16.234 8.766 -5.391 1 97.56 267 ASP A O 1
ATOM 2116 N N . ALA A 1 268 ? 15.297 8.164 -7.355 1 97.94 268 ALA A N 1
ATOM 2117 C CA . ALA A 1 268 ? 15.148 6.777 -6.914 1 97.94 268 ALA A CA 1
ATOM 2118 C C . ALA A 1 268 ? 16.516 6.121 -6.703 1 97.94 268 ALA A C 1
ATOM 2120 O O . ALA A 1 268 ? 17.438 6.32 -7.5 1 97.94 268 ALA A O 1
ATOM 2121 N N . SER A 1 269 ? 16.641 5.465 -5.586 1 97.5 269 SER A N 1
ATOM 2122 C CA . SER A 1 269 ? 17.797 4.598 -5.375 1 97.5 269 SER A CA 1
ATOM 2123 C C . SER A 1 269 ? 17.547 3.197 -5.926 1 97.5 269 SER A C 1
ATOM 2125 O O . SER A 1 269 ? 16.766 2.43 -5.355 1 97.5 269 SER A O 1
ATOM 2127 N N . ILE A 1 270 ? 18.188 2.861 -7.082 1 98.38 270 ILE A N 1
ATOM 2128 C CA . ILE A 1 270 ? 17.938 1.608 -7.785 1 98.38 270 ILE A CA 1
ATOM 2129 C C . ILE A 1 270 ? 19.234 0.836 -7.945 1 98.38 270 ILE A C 1
ATOM 2131 O O . ILE A 1 270 ? 20.234 1.378 -8.438 1 98.38 270 ILE A O 1
ATOM 2135 N N . LEU A 1 271 ? 19.266 -0.338 -7.527 1 97.75 271 LEU A N 1
ATOM 2136 C CA . LEU A 1 271 ? 20.344 -1.273 -7.828 1 97.75 271 LEU A CA 1
ATOM 2137 C C . LEU A 1 271 ? 19.891 -2.307 -8.859 1 97.75 271 LEU A C 1
ATOM 2139 O O . LEU A 1 271 ? 18.875 -2.969 -8.672 1 97.75 271 LEU A O 1
ATOM 2143 N N . TRP A 1 272 ? 20.609 -2.406 -9.945 1 97.25 272 TRP A N 1
ATOM 2144 C CA . TRP A 1 272 ? 20.312 -3.383 -10.992 1 97.25 272 TRP A CA 1
ATOM 2145 C C . TRP A 1 272 ? 21.172 -4.637 -10.812 1 97.25 272 TRP A C 1
ATOM 2147 O O . TRP A 1 272 ? 22.375 -4.547 -10.57 1 97.25 272 TRP A O 1
ATOM 2157 N N . LYS A 1 273 ? 20.547 -5.73 -10.906 1 96.5 273 LYS A N 1
ATOM 2158 C CA . LYS A 1 273 ? 21.219 -7.016 -10.727 1 96.5 273 LYS A CA 1
ATOM 2159 C C . LYS A 1 273 ? 20.781 -8.008 -11.805 1 96.5 273 LYS A C 1
ATOM 2161 O O . LYS A 1 273 ? 19.625 -8.023 -12.211 1 96.5 273 LYS A O 1
ATOM 2166 N N . MET B 1 1 ? 18.422 23.75 -1.078 1 89.75 1 MET B N 1
ATOM 2167 C CA . MET B 1 1 ? 17.625 24.562 -0.16 1 89.75 1 MET B CA 1
ATOM 2168 C C . MET B 1 1 ? 16.312 24.9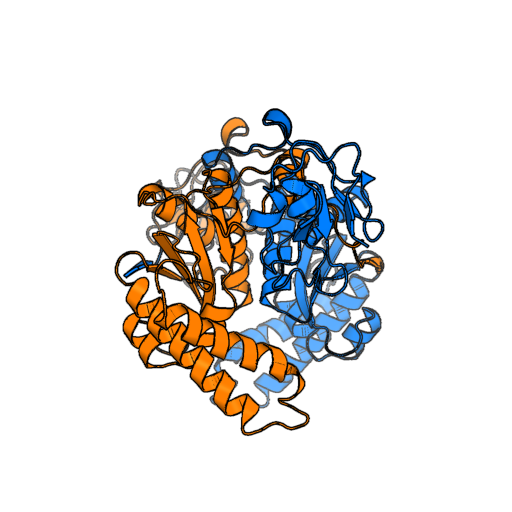84 -0.812 1 89.75 1 MET B C 1
ATOM 2170 O O . MET B 1 1 ? 16.188 24.969 -2.037 1 89.75 1 MET B O 1
ATOM 2174 N N . MET B 1 2 ? 15.32 25.281 0.04 1 94.56 2 MET B N 1
ATOM 2175 C CA . MET B 1 2 ? 14.062 25.844 -0.449 1 94.56 2 MET B CA 1
ATOM 2176 C C . MET B 1 2 ? 14.203 27.344 -0.708 1 94.56 2 MET B C 1
ATOM 2178 O O . MET B 1 2 ? 14.797 28.062 0.094 1 94.56 2 MET B O 1
ATOM 2182 N N . ASN B 1 3 ? 13.68 27.688 -1.869 1 95.81 3 ASN B N 1
ATOM 2183 C CA . ASN B 1 3 ? 13.812 29.078 -2.297 1 95.81 3 ASN B CA 1
ATOM 2184 C C . ASN B 1 3 ? 12.453 29.688 -2.633 1 95.81 3 ASN B C 1
ATOM 2186 O O . ASN B 1 3 ? 11.578 29.016 -3.18 1 95.81 3 ASN B O 1
ATOM 2190 N N . VAL B 1 4 ? 12.352 31.016 -2.293 1 98 4 VAL B N 1
ATOM 2191 C CA . VAL B 1 4 ? 11.156 31.766 -2.674 1 98 4 VAL B CA 1
ATOM 2192 C C . VAL B 1 4 ? 11.539 32.906 -3.625 1 98 4 VAL B C 1
ATOM 2194 O O . VAL B 1 4 ? 12.367 33.75 -3.289 1 98 4 VAL B O 1
ATOM 2197 N N . ASN B 1 5 ? 11.023 32.844 -4.773 1 98.12 5 ASN B N 1
ATOM 2198 C CA . ASN B 1 5 ? 11.172 33.969 -5.719 1 98.12 5 ASN B CA 1
ATOM 2199 C C . ASN B 1 5 ? 10.352 35.188 -5.293 1 98.12 5 ASN B C 1
ATOM 2201 O O . ASN B 1 5 ? 9.125 35.188 -5.434 1 98.12 5 ASN B O 1
ATOM 2205 N N . SER B 1 6 ? 10.953 36.219 -4.836 1 97 6 SER B N 1
ATOM 2206 C CA . SER B 1 6 ? 10.289 37.406 -4.262 1 97 6 SER B CA 1
ATOM 2207 C C . SER B 1 6 ? 9.484 38.156 -5.32 1 97 6 SER B C 1
ATOM 2209 O O . SER B 1 6 ? 8.516 38.844 -4.996 1 97 6 SER B O 1
ATOM 2211 N N . GLU B 1 7 ? 9.859 38.031 -6.555 1 97.94 7 GLU B N 1
ATOM 2212 C CA . GLU B 1 7 ? 9.125 38.719 -7.625 1 97.94 7 GLU B CA 1
ATOM 2213 C C . GLU B 1 7 ? 7.789 38.031 -7.895 1 97.94 7 GLU B C 1
ATOM 2215 O O . GLU B 1 7 ? 6.816 38.688 -8.273 1 97.94 7 GLU B O 1
ATOM 2220 N N . LYS B 1 8 ? 7.789 36.75 -7.703 1 98.38 8 LYS B N 1
ATOM 2221 C CA . LYS B 1 8 ? 6.578 35.969 -7.957 1 98.38 8 LYS B CA 1
ATOM 2222 C C . LYS B 1 8 ? 5.699 35.906 -6.711 1 98.38 8 LYS B C 1
ATOM 2224 O O . LYS B 1 8 ? 4.473 35.812 -6.816 1 98.38 8 LYS B O 1
ATOM 2229 N N . CYS B 1 9 ? 6.273 35.969 -5.543 1 98.56 9 CYS B N 1
ATOM 2230 C CA . CYS B 1 9 ? 5.547 35.875 -4.281 1 98.56 9 CYS B CA 1
ATOM 2231 C C . CYS B 1 9 ? 4.672 37.094 -4.035 1 98.56 9 CYS B C 1
ATOM 2233 O O . CYS B 1 9 ? 5.16 38.219 -4.055 1 98.56 9 CYS B O 1
ATOM 2235 N N . VAL B 1 10 ? 3.404 36.844 -3.744 1 98.31 10 VAL B N 1
ATOM 2236 C CA . VAL B 1 10 ? 2.48 37.969 -3.557 1 98.31 10 VAL B CA 1
ATOM 2237 C C . VAL B 1 10 ? 2.125 38.094 -2.078 1 98.31 10 VAL B C 1
ATOM 2239 O O . VAL B 1 10 ? 1.206 38.844 -1.719 1 98.31 10 VAL B O 1
ATOM 2242 N N . GLY B 1 11 ? 2.744 37.281 -1.26 1 98.12 11 GLY B N 1
ATOM 2243 C CA . GLY B 1 11 ? 2.59 37.438 0.18 1 98.12 11 GLY B CA 1
ATOM 2244 C C . GLY B 1 11 ? 1.239 36.938 0.682 1 98.12 11 GLY B C 1
ATOM 2245 O O . GLY B 1 11 ? 0.764 37.406 1.724 1 98.12 11 GLY B O 1
ATOM 2246 N N . CYS B 1 12 ? 0.566 36.062 -0.015 1 97.88 12 CYS B N 1
ATOM 2247 C CA . CYS B 1 12 ? -0.783 35.625 0.343 1 97.88 12 CYS B CA 1
ATOM 2248 C C . CYS B 1 12 ? -0.771 34.781 1.602 1 97.88 12 CYS B C 1
ATOM 2250 O O . CYS B 1 12 ? -1.804 34.594 2.25 1 97.88 12 CYS B O 1
ATOM 2252 N N . GLY B 1 13 ? 0.362 34.062 1.91 1 98.06 13 GLY B N 1
ATOM 2253 C CA . GLY B 1 13 ? 0.514 33.344 3.168 1 98.06 13 GLY B CA 1
ATOM 2254 C C . GLY B 1 13 ? -0.027 31.922 3.121 1 98.06 13 GLY B C 1
ATOM 2255 O O . GLY B 1 13 ? 0.015 31.203 4.121 1 98.06 13 GLY B O 1
ATOM 2256 N N . ILE B 1 14 ? -0.482 31.422 2.006 1 98.25 14 ILE B N 1
ATOM 2257 C CA . ILE B 1 14 ? -1.049 30.094 1.895 1 98.25 14 ILE B CA 1
ATOM 2258 C C . ILE B 1 14 ? 0.009 29.047 2.256 1 98.25 14 ILE B C 1
ATOM 2260 O O . ILE B 1 14 ? -0.285 28.062 2.941 1 98.25 14 ILE B O 1
ATOM 2264 N N . CYS B 1 15 ? 1.237 29.297 1.801 1 98.31 15 CYS B N 1
ATOM 2265 C CA . CYS B 1 15 ? 2.316 28.359 2.119 1 98.31 15 CYS B CA 1
ATOM 2266 C C . CYS B 1 15 ? 2.607 28.359 3.615 1 98.31 15 CYS B C 1
ATOM 2268 O O . CYS B 1 15 ? 2.955 27.328 4.18 1 98.31 15 CYS B O 1
ATOM 2270 N N . VAL B 1 16 ? 2.484 29.5 4.301 1 98.25 16 VAL B N 1
ATOM 2271 C CA . VAL B 1 16 ? 2.674 29.609 5.742 1 98.25 16 VAL B CA 1
ATOM 2272 C C . VAL B 1 16 ? 1.651 28.734 6.461 1 98.25 16 VAL B C 1
ATOM 2274 O O . VAL B 1 16 ? 2.008 27.953 7.348 1 98.25 16 VAL B O 1
ATOM 2277 N N . LYS B 1 17 ? 0.447 28.828 6.035 1 97.25 17 LYS B N 1
ATOM 2278 C CA . LYS B 1 17 ? -0.652 28.094 6.66 1 97.25 17 LYS B CA 1
ATOM 2279 C C . LYS B 1 17 ? -0.505 26.594 6.441 1 97.25 17 LYS B C 1
ATOM 2281 O O . LYS B 1 17 ? -0.846 25.797 7.32 1 97.25 17 LYS B O 1
ATOM 2286 N N . ASP B 1 18 ? 0.053 26.172 5.328 1 97.69 18 ASP B N 1
ATOM 2287 C CA . ASP B 1 18 ? 0.084 24.766 4.938 1 97.69 18 ASP B CA 1
ATOM 2288 C C . ASP B 1 18 ? 1.33 24.078 5.488 1 97.69 18 ASP B C 1
ATOM 2290 O O . ASP B 1 18 ? 1.422 22.844 5.469 1 97.69 18 ASP B O 1
ATOM 2294 N N . CYS B 1 19 ? 2.256 24.844 5.98 1 97.25 19 CYS B N 1
ATOM 2295 C CA . CYS B 1 19 ? 3.496 24.25 6.469 1 97.25 19 CYS B CA 1
ATOM 2296 C C . CYS B 1 19 ? 3.285 23.578 7.824 1 97.25 19 CYS B C 1
ATOM 2298 O O . CYS B 1 19 ? 3.055 24.266 8.828 1 97.25 19 CYS B O 1
ATOM 2300 N N . PHE B 1 20 ? 3.502 22.312 7.816 1 92.75 20 PHE B N 1
ATOM 2301 C CA . PHE B 1 20 ? 3.23 21.531 9.016 1 92.75 20 PHE B CA 1
ATOM 2302 C C . PHE B 1 20 ? 4.266 21.812 10.094 1 92.75 20 PHE B C 1
ATOM 2304 O O . PHE B 1 20 ? 3.932 21.891 11.281 1 92.75 20 PHE B O 1
ATOM 2311 N N . ILE B 1 21 ? 5.48 22.031 9.672 1 92.44 21 ILE B N 1
ATOM 2312 C CA . ILE B 1 21 ? 6.539 22.203 10.664 1 92.44 21 ILE B CA 1
ATOM 2313 C C . ILE B 1 21 ? 6.672 23.672 11.023 1 92.44 21 ILE B C 1
ATOM 2315 O O . ILE B 1 21 ? 7.461 24.031 11.906 1 92.44 21 ILE B O 1
ATOM 2319 N N . LYS B 1 22 ? 5.949 24.578 10.32 1 93.56 22 LYS B N 1
ATOM 2320 C CA . LYS B 1 22 ? 5.883 26 10.617 1 93.56 22 LYS B CA 1
ATOM 2321 C C . LYS B 1 22 ? 7.25 26.672 10.461 1 93.56 22 LYS B C 1
ATOM 2323 O O . LYS B 1 22 ? 7.688 27.422 11.336 1 93.56 22 LYS B O 1
ATOM 2328 N N . CYS B 1 23 ? 7.812 26.375 9.336 1 95.81 23 CYS B N 1
ATOM 2329 C CA . CYS B 1 23 ? 9.125 26.953 9.102 1 95.81 23 CYS B CA 1
ATOM 2330 C C . CYS B 1 23 ? 9.047 28.062 8.055 1 95.81 23 CYS B C 1
ATOM 2332 O O . CYS B 1 23 ? 10.062 28.453 7.484 1 95.81 23 CYS B O 1
ATOM 2334 N N . ILE B 1 24 ? 7.91 28.531 7.688 1 98 24 ILE B N 1
ATOM 2335 C CA . ILE B 1 24 ? 7.703 29.609 6.742 1 98 24 ILE B CA 1
ATOM 2336 C C . ILE B 1 24 ? 7.031 30.797 7.445 1 98 24 ILE B C 1
ATOM 2338 O O . ILE B 1 24 ? 6.098 30.609 8.227 1 98 24 ILE B O 1
ATOM 2342 N N . GLU B 1 25 ? 7.461 31.953 7.223 1 97.88 25 GLU B N 1
ATOM 2343 C CA . GLU B 1 25 ? 6.852 33.156 7.746 1 97.88 25 GLU B CA 1
ATOM 2344 C C . GLU B 1 25 ? 6.82 34.281 6.695 1 97.88 25 GLU B C 1
ATOM 2346 O O . GLU B 1 25 ? 7.543 34.219 5.699 1 97.88 25 GLU B O 1
ATOM 2351 N N . LEU B 1 26 ? 5.941 35.188 6.906 1 98 26 LEU B N 1
ATOM 2352 C CA . LEU B 1 26 ? 5.934 36.375 6.051 1 98 26 LEU B CA 1
ATOM 2353 C C . LEU B 1 26 ? 6.828 37.469 6.625 1 98 26 LEU B C 1
ATOM 2355 O O . LEU B 1 26 ? 6.688 37.844 7.789 1 98 26 LEU B O 1
ATOM 2359 N N . VAL B 1 27 ? 7.773 37.906 5.902 1 97.25 27 VAL B N 1
ATOM 2360 C CA . VAL B 1 27 ? 8.648 39.031 6.223 1 97.25 27 VAL B CA 1
ATOM 2361 C C . VAL B 1 27 ? 8.555 40.094 5.121 1 97.25 27 VAL B C 1
ATOM 2363 O O . VAL B 1 27 ? 8.859 39.812 3.957 1 97.25 27 VAL B O 1
ATOM 2366 N N . ASP B 1 28 ? 8.172 41.312 5.461 1 96.69 28 ASP B N 1
ATOM 2367 C CA . ASP B 1 28 ? 7.98 42.375 4.484 1 96.69 28 ASP B CA 1
ATOM 2368 C C . ASP B 1 28 ? 7.051 41.938 3.357 1 96.69 28 ASP B C 1
ATOM 2370 O O . ASP B 1 28 ? 7.379 42.094 2.178 1 96.69 28 ASP B O 1
ATOM 2374 N N . GLU B 1 29 ? 6.055 41.156 3.639 1 96.62 29 GLU B N 1
ATOM 2375 C CA . GLU B 1 29 ? 4.973 40.719 2.762 1 96.62 29 GLU B CA 1
ATOM 2376 C C . GLU B 1 29 ? 5.461 39.656 1.772 1 96.62 29 GLU B C 1
ATOM 2378 O O . GLU B 1 29 ? 4.867 39.469 0.708 1 96.62 29 GLU B O 1
ATOM 2383 N N . LYS B 1 30 ? 6.551 39.062 2.061 1 97.88 30 LYS B N 1
ATOM 2384 C CA . LYS B 1 30 ? 7.066 37.969 1.27 1 97.88 30 LYS B CA 1
ATOM 2385 C C . LYS B 1 30 ? 7.328 36.75 2.143 1 97.88 30 LYS B C 1
ATOM 2387 O O . LYS B 1 30 ? 7.75 36.875 3.295 1 97.88 30 LYS B O 1
ATOM 2392 N N . ALA B 1 31 ? 7.051 35.562 1.575 1 98.19 31 ALA B N 1
ATOM 2393 C CA . ALA B 1 31 ? 7.316 34.344 2.316 1 98.19 31 ALA B CA 1
ATOM 2394 C C . ALA B 1 31 ? 8.82 34.125 2.477 1 98.19 31 ALA B C 1
ATOM 2396 O O . ALA B 1 31 ? 9.594 34.344 1.546 1 98.19 31 ALA B O 1
ATOM 2397 N N . LYS B 1 32 ? 9.234 33.781 3.629 1 97.75 32 LYS B N 1
ATOM 2398 C CA . LYS B 1 32 ? 10.602 33.375 3.949 1 97.75 32 LYS B CA 1
ATOM 2399 C C . LYS B 1 32 ? 10.641 32 4.613 1 97.75 32 LYS B C 1
ATOM 2401 O O . LYS B 1 32 ? 9.922 31.766 5.582 1 97.75 32 LYS B O 1
ATOM 2406 N N . ILE B 1 33 ? 11.461 31.094 4.051 1 97 33 ILE B N 1
ATOM 2407 C CA . ILE B 1 33 ? 11.531 29.719 4.543 1 97 33 ILE B CA 1
ATOM 2408 C C . ILE B 1 33 ? 12.797 29.531 5.383 1 97 33 ILE B C 1
ATOM 2410 O O . ILE B 1 33 ? 13.891 29.922 4.957 1 97 33 ILE B O 1
ATOM 2414 N N . ASN B 1 34 ? 12.617 29 6.535 1 94.81 34 ASN B N 1
ATOM 2415 C CA . ASN B 1 34 ? 13.75 28.594 7.363 1 94.81 34 ASN B CA 1
ATOM 2416 C C . ASN B 1 34 ? 14.281 27.234 6.957 1 94.81 34 ASN B C 1
ATOM 2418 O O . ASN B 1 34 ? 13.711 26.203 7.34 1 94.81 34 ASN B O 1
ATOM 2422 N N . SER B 1 35 ? 15.383 27.125 6.324 1 88.81 35 SER B N 1
ATOM 2423 C CA . SER B 1 35 ? 15.906 25.922 5.707 1 88.81 35 SER B CA 1
ATOM 2424 C C . SER B 1 35 ? 16.422 24.938 6.758 1 88.81 35 SER B C 1
ATOM 2426 O O . SER B 1 35 ? 16.578 23.75 6.484 1 88.81 35 SER B O 1
ATOM 2428 N N . VAL B 1 36 ? 16.688 25.438 7.898 1 90.25 36 VAL B N 1
ATOM 2429 C CA . VAL B 1 36 ? 17.266 24.594 8.938 1 90.25 36 VAL B CA 1
ATOM 2430 C C . VAL B 1 36 ? 16.219 23.625 9.461 1 90.25 36 VAL B C 1
ATOM 2432 O O . VAL B 1 36 ? 16.5 22.438 9.68 1 90.25 36 VAL B O 1
ATOM 2435 N N . THR B 1 37 ? 15 24.016 9.602 1 90.75 37 THR B N 1
ATOM 2436 C CA . THR B 1 37 ? 13.938 23.203 10.195 1 90.75 37 THR B CA 1
ATOM 2437 C C . THR B 1 37 ? 13.094 22.547 9.102 1 90.75 37 THR B C 1
ATOM 2439 O O . THR B 1 37 ? 12.312 21.641 9.383 1 90.75 37 THR B O 1
ATOM 2442 N N . CYS B 1 38 ? 13.344 22.969 7.855 1 94.31 38 CYS B N 1
ATOM 2443 C CA . CYS B 1 38 ? 12.547 22.484 6.738 1 94.31 38 CYS B CA 1
ATOM 2444 C C . CYS B 1 38 ? 12.805 21 6.48 1 94.31 38 CYS B C 1
ATOM 2446 O O . CYS B 1 38 ? 13.961 20.562 6.48 1 94.31 38 CYS B O 1
ATOM 2448 N N . MET B 1 39 ? 11.711 20.234 6.262 1 92.56 39 MET B N 1
ATOM 2449 C CA . MET B 1 39 ? 11.875 18.812 5.973 1 92.56 39 MET B CA 1
ATOM 2450 C C . MET B 1 39 ? 11.789 18.547 4.477 1 92.56 39 MET B C 1
ATOM 2452 O O . MET B 1 39 ? 11.68 17.406 4.051 1 92.56 39 MET B O 1
ATOM 2456 N N . LYS B 1 40 ? 11.711 19.562 3.648 1 94.38 40 LYS B N 1
ATOM 2457 C CA . LYS B 1 40 ? 11.789 19.516 2.189 1 94.38 40 LYS B CA 1
ATOM 2458 C C . LYS B 1 40 ? 10.656 18.672 1.605 1 94.38 40 LYS B C 1
ATOM 2460 O O . LYS B 1 40 ? 10.875 17.906 0.669 1 94.38 40 LYS B O 1
ATOM 2465 N N . CYS B 1 41 ? 9.461 18.812 2.135 1 96.12 41 CYS B N 1
ATOM 2466 C CA . CYS B 1 41 ? 8.328 18 1.72 1 96.12 41 CYS B CA 1
ATOM 2467 C C . CYS B 1 41 ? 7.66 18.578 0.478 1 96.12 41 CYS B C 1
ATOM 2469 O O . CYS B 1 41 ? 6.918 17.875 -0.217 1 96.12 41 CYS B O 1
ATOM 2471 N N . GLY B 1 42 ? 7.855 19.859 0.231 1 96.88 42 GLY B N 1
ATOM 2472 C CA . GLY B 1 42 ? 7.406 20.469 -1.011 1 96.88 42 GLY B CA 1
ATOM 2473 C C . GLY B 1 42 ? 5.961 20.922 -0.961 1 96.88 42 GLY B C 1
ATOM 2474 O O . GLY B 1 42 ? 5.422 21.406 -1.961 1 96.88 42 GLY B O 1
ATOM 2475 N N . HIS B 1 43 ? 5.254 20.859 0.188 1 98.19 43 HIS B N 1
ATOM 2476 C CA . HIS B 1 43 ? 3.881 21.344 0.272 1 98.19 43 HIS B CA 1
ATOM 2477 C C . HIS B 1 43 ? 3.775 22.797 -0.173 1 98.19 43 HIS B C 1
ATOM 2479 O O . HIS B 1 43 ? 2.803 23.188 -0.826 1 98.19 43 HIS B O 1
ATOM 2485 N N . CYS B 1 44 ? 4.785 23.578 0.193 1 98.31 44 CYS B N 1
ATOM 2486 C CA . CYS B 1 44 ? 4.801 24.984 -0.167 1 98.31 44 CYS B CA 1
ATOM 2487 C C . CYS B 1 44 ? 4.914 25.172 -1.677 1 98.31 44 CYS B C 1
ATOM 2489 O O . CYS B 1 44 ? 4.395 26.141 -2.234 1 98.31 44 CYS B O 1
ATOM 2491 N N . ILE B 1 45 ? 5.625 24.25 -2.35 1 98.56 45 ILE B N 1
ATOM 2492 C CA . ILE B 1 45 ? 5.699 24.25 -3.807 1 98.56 45 ILE B CA 1
ATOM 2493 C C . ILE B 1 45 ? 4.32 23.938 -4.391 1 98.56 45 ILE B C 1
ATOM 2495 O O . ILE B 1 45 ? 3.85 24.641 -5.289 1 98.56 45 ILE B O 1
ATOM 2499 N N . ALA B 1 46 ? 3.666 22.969 -3.871 1 98.75 46 ALA B N 1
ATOM 2500 C CA . ALA B 1 46 ? 2.414 22.438 -4.414 1 98.75 46 ALA B CA 1
ATOM 2501 C C . ALA B 1 46 ? 1.28 23.453 -4.238 1 98.75 46 ALA B C 1
ATOM 2503 O O . ALA B 1 46 ? 0.392 23.547 -5.09 1 98.75 46 ALA B O 1
ATOM 2504 N N . VAL B 1 47 ? 1.288 24.234 -3.119 1 98.69 47 VAL B N 1
ATOM 2505 C CA . VAL B 1 47 ? 0.119 25.016 -2.744 1 98.69 47 VAL B CA 1
ATOM 2506 C C . VAL B 1 47 ? 0.234 26.422 -3.33 1 98.69 47 VAL B C 1
ATOM 2508 O O . VAL B 1 47 ? -0.756 27.156 -3.406 1 98.69 47 VAL B O 1
ATOM 2511 N N . CYS B 1 48 ? 1.406 26.922 -3.725 1 98.75 48 CYS B N 1
ATOM 2512 C CA . CYS B 1 48 ? 1.632 28.297 -4.168 1 98.75 48 CYS B CA 1
ATOM 2513 C C . CYS B 1 48 ? 0.921 28.562 -5.488 1 98.75 48 CYS B C 1
ATOM 2515 O O . CYS B 1 48 ? 1.252 27.953 -6.512 1 98.75 48 CYS B O 1
ATOM 2517 N N . PRO B 1 49 ? 0.025 29.469 -5.52 1 98.38 49 PRO B N 1
ATOM 2518 C CA . PRO B 1 49 ? -0.704 29.734 -6.766 1 98.38 49 PRO B CA 1
ATOM 2519 C C . PRO B 1 49 ? 0.154 30.422 -7.816 1 98.38 49 PRO B C 1
ATOM 2521 O O . PRO B 1 49 ? -0.194 30.422 -9 1 98.38 49 PRO B O 1
ATOM 2524 N N . LYS B 1 50 ? 1.284 31 -7.371 1 98.5 50 LYS B N 1
ATOM 2525 C CA . LYS B 1 50 ? 2.098 31.797 -8.289 1 98.5 50 LYS B CA 1
ATOM 2526 C C . LYS B 1 50 ? 3.363 31.047 -8.695 1 98.5 50 LYS B C 1
ATOM 2528 O O . LYS B 1 50 ? 4.168 31.547 -9.477 1 98.5 50 LYS B O 1
ATOM 2533 N N . GLY B 1 51 ? 3.541 29.875 -8.148 1 98.31 51 GLY B N 1
ATOM 2534 C CA . GLY B 1 51 ? 4.742 29.109 -8.445 1 98.31 51 GLY B CA 1
ATOM 2535 C C . GLY B 1 51 ? 6.016 29.797 -7.977 1 98.31 51 GLY B C 1
ATOM 2536 O O . GLY B 1 51 ? 7.031 29.781 -8.672 1 98.31 51 GLY B O 1
ATOM 2537 N N . ALA B 1 52 ? 5.949 30.359 -6.793 1 98.62 52 ALA B N 1
ATOM 2538 C CA . ALA B 1 52 ? 7.059 31.172 -6.312 1 98.62 52 ALA B CA 1
ATOM 2539 C C . ALA B 1 52 ? 8.07 30.328 -5.551 1 98.62 52 ALA B C 1
ATOM 2541 O O . ALA B 1 52 ? 9.188 30.781 -5.273 1 98.62 52 ALA B O 1
ATOM 2542 N N . VAL B 1 53 ? 7.738 29.156 -5.148 1 98.44 53 VAL B N 1
ATOM 2543 C CA . VAL B 1 53 ? 8.602 28.344 -4.293 1 98.44 53 VAL B CA 1
ATOM 2544 C C . VAL B 1 53 ? 9.297 27.266 -5.129 1 98.44 53 VAL B C 1
ATOM 2546 O O . VAL B 1 53 ? 8.672 26.641 -5.992 1 98.44 53 VAL B O 1
ATOM 2549 N N . SER B 1 54 ? 10.539 27.016 -4.926 1 97.75 54 SER B N 1
ATOM 2550 C CA . SER B 1 54 ? 11.344 25.984 -5.594 1 97.75 54 SER B CA 1
ATOM 2551 C C . SER B 1 54 ? 12.43 25.453 -4.676 1 97.75 54 SER B C 1
ATOM 2553 O O . SER B 1 54 ? 12.547 25.875 -3.525 1 97.75 54 SER B O 1
ATOM 2555 N N . THR B 1 55 ? 13.102 24.438 -5.129 1 96.88 55 THR B N 1
ATOM 2556 C CA . THR B 1 55 ? 14.234 23.891 -4.387 1 96.88 55 THR B CA 1
ATOM 2557 C C . THR B 1 55 ? 15.367 23.516 -5.336 1 96.88 55 THR B C 1
ATOM 2559 O O . THR B 1 55 ? 15.125 23.219 -6.512 1 96.88 55 THR B O 1
ATOM 2562 N N . ASP B 1 56 ? 16.594 23.547 -4.883 1 94.31 56 ASP B N 1
ATOM 2563 C CA . ASP B 1 56 ? 17.75 23.078 -5.645 1 94.31 56 ASP B CA 1
ATOM 2564 C C . ASP B 1 56 ? 18.203 21.703 -5.156 1 94.31 56 ASP B C 1
ATOM 2566 O O . ASP B 1 56 ? 19.203 21.172 -5.629 1 94.31 56 ASP B O 1
ATOM 2570 N N . GLU B 1 57 ? 17.469 21.156 -4.27 1 92.81 57 GLU B N 1
ATOM 2571 C CA . GLU B 1 57 ? 17.812 19.859 -3.713 1 92.81 57 GLU B CA 1
ATOM 2572 C C . GLU B 1 57 ? 17.203 18.719 -4.539 1 92.81 57 GLU B C 1
ATOM 2574 O O . GLU B 1 57 ? 17.734 17.609 -4.562 1 92.81 57 GLU B O 1
ATOM 2579 N N . TYR B 1 58 ? 16.047 18.938 -5.082 1 95.5 58 TYR B N 1
ATOM 2580 C CA . TYR B 1 58 ? 15.352 17.984 -5.938 1 95.5 58 TYR B CA 1
ATOM 2581 C C . TYR B 1 58 ? 15.195 18.531 -7.348 1 95.5 58 TYR B C 1
ATOM 2583 O O . TYR B 1 58 ? 15.414 19.719 -7.586 1 95.5 58 TYR B O 1
ATOM 2591 N N . ASN B 1 59 ? 14.844 17.703 -8.266 1 96.75 59 ASN B N 1
ATOM 2592 C CA . ASN B 1 59 ? 14.68 18.094 -9.664 1 96.75 59 ASN B CA 1
ATOM 2593 C C . ASN B 1 59 ? 13.336 18.781 -9.898 1 96.75 59 ASN B C 1
ATOM 2595 O O . ASN B 1 59 ? 12.312 18.109 -10.055 1 96.75 59 ASN B O 1
ATOM 2599 N N . MET B 1 60 ? 13.344 20.062 -10.062 1 97.38 60 MET B N 1
ATOM 2600 C CA . MET B 1 60 ? 12.117 20.844 -10.242 1 97.38 60 MET B CA 1
ATOM 2601 C C . MET B 1 60 ? 11.5 20.578 -11.609 1 97.38 60 MET B C 1
ATOM 2603 O O . MET B 1 60 ? 10.328 20.891 -11.828 1 97.38 60 MET B O 1
ATOM 2607 N N . GLU B 1 61 ? 12.227 20 -12.523 1 96.62 61 GLU B N 1
ATOM 2608 C CA . GLU B 1 61 ? 11.734 19.75 -13.875 1 96.62 61 GLU B CA 1
ATOM 2609 C C . GLU B 1 61 ? 10.648 18.672 -13.883 1 96.62 61 GLU B C 1
ATOM 2611 O O . GLU B 1 61 ? 9.898 18.547 -14.852 1 96.62 61 GLU B O 1
ATOM 2616 N N . GLU B 1 62 ? 10.578 17.953 -12.812 1 95.56 62 GLU B N 1
ATOM 2617 C CA . GLU B 1 62 ? 9.586 16.891 -12.766 1 95.56 62 GLU B CA 1
ATOM 2618 C C . GLU B 1 62 ? 8.234 17.406 -12.297 1 95.56 62 GLU B C 1
ATOM 2620 O O . GLU B 1 62 ? 7.227 16.703 -12.391 1 95.56 62 GLU B O 1
ATOM 2625 N N . VAL B 1 63 ? 8.172 18.609 -11.789 1 98.25 63 VAL B N 1
ATOM 2626 C CA . VAL B 1 63 ? 6.945 19.188 -11.242 1 98.25 63 VAL B CA 1
ATOM 2627 C C . VAL B 1 63 ? 5.973 19.5 -12.375 1 98.25 63 VAL B C 1
ATOM 2629 O O . VAL B 1 63 ? 6.371 20.047 -13.406 1 98.25 63 VAL B O 1
ATOM 2632 N N . ARG B 1 64 ? 4.758 19.125 -12.211 1 98.12 64 ARG B N 1
ATOM 2633 C CA . ARG B 1 64 ? 3.711 19.359 -13.195 1 98.12 64 ARG B CA 1
ATOM 2634 C C . ARG B 1 64 ? 2.504 20.047 -12.57 1 98.12 64 ARG B C 1
ATOM 2636 O O . ARG B 1 64 ? 2.102 19.719 -11.453 1 98.12 64 ARG B O 1
ATOM 2643 N N . ASP B 1 65 ? 1.967 21 -13.289 1 98.5 65 ASP B N 1
ATOM 2644 C CA . ASP B 1 65 ? 0.721 21.625 -12.852 1 98.5 65 ASP B CA 1
ATOM 2645 C C . ASP B 1 65 ? -0.458 20.656 -13.016 1 98.5 65 ASP B C 1
ATOM 2647 O O . ASP B 1 65 ? -0.533 19.922 -13.992 1 98.5 65 ASP B O 1
ATOM 2651 N N . TYR B 1 66 ? -1.348 20.766 -12.102 1 98.38 66 TYR B N 1
ATOM 2652 C CA . TYR B 1 66 ? -2.527 19.906 -12.141 1 98.38 66 TYR B CA 1
ATOM 2653 C C . TYR B 1 66 ? -3.438 20.281 -13.305 1 98.38 66 TYR B C 1
ATOM 2655 O O . TYR B 1 66 ? -3.65 21.469 -13.578 1 98.38 66 TYR B O 1
ATOM 2663 N N . ASN B 1 67 ? -3.967 19.328 -13.961 1 98.12 67 ASN B N 1
ATOM 2664 C CA . ASN B 1 67 ? -5.113 19.438 -14.852 1 98.12 67 ASN B CA 1
ATOM 2665 C C . ASN B 1 67 ? -6.012 18.219 -14.766 1 98.12 67 ASN B C 1
ATOM 2667 O O . ASN B 1 67 ? -5.523 17.094 -14.672 1 98.12 67 ASN B O 1
ATOM 2671 N N . GLU B 1 68 ? -7.227 18.453 -14.781 1 97.44 68 GLU B N 1
ATOM 2672 C CA . GLU B 1 68 ? -8.211 17.406 -14.508 1 97.44 68 GLU B CA 1
ATOM 2673 C C . GLU B 1 68 ? -8.086 16.25 -15.508 1 97.44 68 GLU B C 1
ATOM 2675 O O . GLU B 1 68 ? -8.133 15.078 -15.125 1 97.44 68 GLU B O 1
ATOM 2680 N N . ALA B 1 69 ? -7.883 16.453 -16.719 1 97.88 69 ALA B N 1
ATOM 2681 C CA . ALA B 1 69 ? -7.883 15.469 -17.812 1 97.88 69 ALA B CA 1
ATOM 2682 C C . ALA B 1 69 ? -6.77 14.445 -17.609 1 97.88 69 ALA B C 1
ATOM 2684 O O . ALA B 1 69 ? -6.941 13.266 -17.938 1 97.88 69 ALA B O 1
ATOM 2685 N N . GLU B 1 70 ? -5.676 14.852 -17.031 1 98.31 70 GLU B N 1
ATOM 2686 C CA . GLU B 1 70 ? -4.508 13.977 -16.938 1 98.31 70 GLU B CA 1
ATOM 2687 C C . GLU B 1 70 ? -4.34 13.406 -15.539 1 98.31 70 GLU B C 1
ATOM 2689 O O . GLU B 1 70 ? -3.574 12.461 -15.328 1 98.31 70 GLU B O 1
ATOM 2694 N N . PHE B 1 71 ? -5.102 14.023 -14.555 1 98.56 71 PHE B N 1
ATOM 2695 C CA . PHE B 1 71 ? -4.77 13.703 -13.172 1 98.56 71 PHE B CA 1
ATOM 2696 C C . PHE B 1 71 ? -5.945 13.023 -12.477 1 98.56 71 PHE B C 1
ATOM 2698 O O . PHE B 1 71 ? -5.758 12.305 -11.492 1 98.56 71 PHE B O 1
ATOM 2705 N N . LYS B 1 72 ? -7.102 13.219 -12.977 1 98.19 72 LYS B N 1
ATOM 2706 C CA . LYS B 1 72 ? -8.289 12.766 -12.258 1 98.19 72 LYS B CA 1
ATOM 2707 C C . LYS B 1 72 ? -8.578 11.297 -12.547 1 98.19 72 LYS B C 1
ATOM 2709 O O . LYS B 1 72 ? -8.484 10.852 -13.695 1 98.19 72 LYS B O 1
ATOM 2714 N N . ILE B 1 73 ? -8.859 10.539 -11.609 1 98.62 73 ILE B N 1
ATOM 2715 C CA . ILE B 1 73 ? -9.359 9.172 -11.711 1 98.62 73 ILE B CA 1
ATOM 2716 C C . ILE B 1 73 ? -10.711 9.062 -11.008 1 98.62 73 ILE B C 1
ATOM 2718 O O . ILE B 1 73 ? -10.836 9.43 -9.836 1 98.62 73 ILE B O 1
ATOM 2722 N N . GLU B 1 74 ? -11.68 8.539 -11.703 1 98.62 74 GLU B N 1
ATOM 2723 C CA . GLU B 1 74 ? -12.984 8.312 -11.094 1 98.62 74 GLU B CA 1
ATOM 2724 C C . GLU B 1 74 ? -12.914 7.215 -10.031 1 98.62 74 GLU B C 1
ATOM 2726 O O . GLU B 1 74 ? -12.336 6.152 -10.266 1 98.62 74 GLU B O 1
ATOM 2731 N N . SER B 1 75 ? -13.57 7.504 -8.898 1 98.75 75 SER B N 1
ATOM 2732 C CA . SER B 1 75 ? -13.484 6.586 -7.766 1 98.75 75 SER B CA 1
ATOM 2733 C C . SER B 1 75 ? -14.023 5.207 -8.133 1 98.75 75 SER B C 1
ATOM 2735 O O . SER B 1 75 ? -13.453 4.188 -7.734 1 98.75 75 SER B O 1
ATOM 2737 N N . ASP B 1 76 ? -15.086 5.109 -8.922 1 98.75 76 ASP B N 1
ATOM 2738 C CA . ASP B 1 76 ? -15.641 3.816 -9.32 1 98.75 76 ASP B CA 1
ATOM 2739 C C . ASP B 1 76 ? -14.672 3.057 -10.219 1 98.75 76 ASP B C 1
ATOM 2741 O O . ASP B 1 76 ? -14.516 1.841 -10.094 1 98.75 76 ASP B O 1
ATOM 2745 N N . THR B 1 77 ? -14.062 3.762 -11.117 1 98.88 77 THR B N 1
ATOM 2746 C CA . THR B 1 77 ? -13.094 3.137 -12 1 98.88 77 THR B CA 1
ATOM 2747 C C . THR B 1 77 ? -11.898 2.602 -11.211 1 98.88 77 THR B C 1
ATOM 2749 O O . THR B 1 77 ? -11.438 1.487 -11.453 1 98.88 77 THR B O 1
ATOM 2752 N N . LEU B 1 78 ? -11.422 3.424 -10.281 1 98.94 78 LEU B N 1
ATOM 2753 C CA . LEU B 1 78 ? -10.328 2.984 -9.43 1 98.94 78 LEU B CA 1
ATOM 2754 C C . LEU B 1 78 ? -10.703 1.727 -8.656 1 98.94 78 LEU B C 1
ATOM 2756 O O . LEU B 1 78 ? -9.914 0.781 -8.578 1 98.94 78 LEU B O 1
ATOM 2760 N N . LEU B 1 79 ? -11.891 1.697 -8.094 1 98.88 79 LEU B N 1
ATOM 2761 C CA . LEU B 1 79 ? -12.336 0.54 -7.328 1 98.88 79 LEU B CA 1
ATOM 2762 C C . LEU B 1 79 ? -12.422 -0.699 -8.211 1 98.88 79 LEU B C 1
ATOM 2764 O O . LEU B 1 79 ? -11.977 -1.78 -7.82 1 98.88 79 LEU B O 1
ATOM 2768 N N . ASN B 1 80 ? -13.023 -0.535 -9.391 1 98.81 80 ASN B N 1
ATOM 2769 C CA . ASN B 1 80 ? -13.109 -1.646 -10.336 1 98.81 80 ASN B CA 1
ATOM 2770 C C . ASN B 1 80 ? -11.727 -2.176 -10.695 1 98.81 80 ASN B C 1
ATOM 2772 O O . ASN B 1 80 ? -11.516 -3.389 -10.758 1 98.81 80 ASN B O 1
ATOM 2776 N N . PHE B 1 81 ? -10.805 -1.276 -10.953 1 98.88 81 PHE B N 1
ATOM 2777 C CA . PHE B 1 81 ? -9.43 -1.634 -11.273 1 98.88 81 PHE B CA 1
ATOM 2778 C C . PHE B 1 81 ? -8.805 -2.451 -10.148 1 98.88 81 PHE B C 1
ATOM 2780 O O . PHE B 1 81 ? -8.211 -3.506 -10.398 1 98.88 81 PHE B O 1
ATOM 2787 N N . ILE B 1 82 ? -8.984 -1.997 -8.906 1 98.81 82 ILE B N 1
ATOM 2788 C CA . ILE B 1 82 ? -8.445 -2.672 -7.73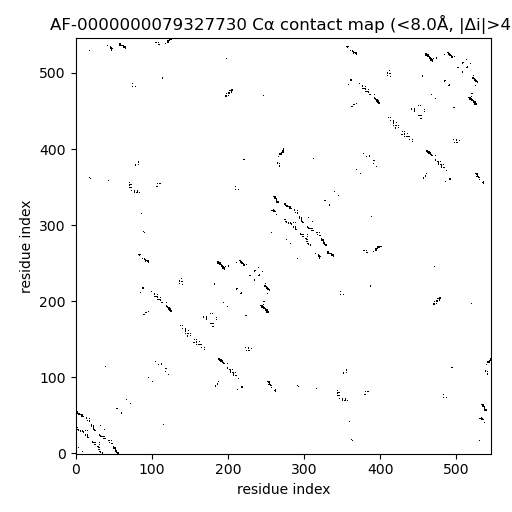 1 98.81 82 ILE B CA 1
ATOM 2789 C C . ILE B 1 82 ? -9.086 -4.055 -7.59 1 98.81 82 ILE B C 1
ATOM 2791 O O . ILE B 1 82 ? -8.391 -5.035 -7.312 1 98.81 82 ILE B O 1
ATOM 2795 N N . LYS B 1 83 ? -10.359 -4.18 -7.828 1 98.56 83 LYS B N 1
ATOM 2796 C CA . LYS B 1 83 ? -11.094 -5.43 -7.648 1 98.56 83 LYS B CA 1
ATOM 2797 C C . LYS B 1 83 ? -10.711 -6.449 -8.719 1 98.56 83 LYS B C 1
ATOM 2799 O O . LYS B 1 83 ? -10.812 -7.656 -8.5 1 98.56 83 LYS B O 1
ATOM 2804 N N . PHE B 1 84 ? -10.289 -6.008 -9.844 1 98.56 84 PHE B N 1
ATOM 2805 C CA . PHE B 1 84 ? -10.117 -6.875 -11.008 1 98.56 84 PHE B CA 1
ATOM 2806 C C . PHE B 1 84 ? -8.719 -7.48 -11.023 1 98.56 84 PHE B C 1
ATOM 2808 O O . PHE B 1 84 ? -8.539 -8.617 -11.469 1 98.56 84 PHE B O 1
ATOM 2815 N N . ARG B 1 85 ? -7.719 -6.676 -10.555 1 96.56 85 ARG B N 1
ATOM 2816 C CA . ARG B 1 85 ? -6.355 -7.184 -10.617 1 96.56 85 ARG B CA 1
ATOM 2817 C C . ARG B 1 85 ? -6.227 -8.508 -9.875 1 96.56 85 ARG B C 1
ATOM 2819 O O . ARG B 1 85 ? -6.961 -8.766 -8.922 1 96.56 85 ARG B O 1
ATOM 2826 N N . ARG B 1 86 ? -5.363 -9.352 -10.352 1 97.06 86 ARG B N 1
ATOM 2827 C CA . ARG B 1 86 ? -5.117 -10.672 -9.781 1 97.06 86 ARG B CA 1
ATOM 2828 C C . ARG B 1 86 ? -3.621 -10.969 -9.727 1 97.06 86 ARG B C 1
ATOM 2830 O O . ARG B 1 86 ? -2.84 -10.398 -10.484 1 97.06 86 ARG B O 1
ATOM 2837 N N . THR B 1 87 ? -3.299 -11.836 -8.766 1 98.12 87 THR B N 1
ATOM 2838 C CA . THR B 1 87 ? -1.965 -12.422 -8.789 1 98.12 87 THR B CA 1
ATOM 2839 C C . THR B 1 87 ? -1.726 -13.164 -10.109 1 98.12 87 THR B C 1
ATOM 2841 O O . THR B 1 87 ? -2.59 -13.906 -10.57 1 98.12 87 THR B O 1
ATOM 2844 N N . ILE B 1 88 ? -0.596 -12.891 -10.672 1 98.69 88 ILE B N 1
ATOM 2845 C CA . ILE B 1 88 ? -0.226 -13.578 -11.906 1 98.69 88 ILE B CA 1
ATOM 2846 C C . ILE B 1 88 ? 0.937 -14.531 -11.641 1 98.69 88 ILE B C 1
ATOM 2848 O O . ILE B 1 88 ? 1.96 -14.125 -11.078 1 98.69 88 ILE B O 1
ATOM 2852 N N . ARG B 1 89 ? 0.743 -15.789 -12.023 1 97.88 89 ARG B N 1
ATOM 2853 C CA . ARG B 1 89 ? 1.803 -16.781 -11.875 1 97.88 89 ARG B CA 1
ATOM 2854 C C . ARG B 1 89 ? 2.078 -17.484 -13.203 1 97.88 89 ARG B C 1
ATOM 2856 O O . ARG B 1 89 ? 2.875 -18.422 -13.25 1 97.88 89 ARG B O 1
ATOM 2863 N N . GLN B 1 90 ? 1.304 -17.141 -14.211 1 98 90 GLN B N 1
ATOM 2864 C CA . GLN B 1 90 ? 1.556 -17.547 -15.594 1 98 90 GLN B CA 1
ATOM 2865 C C . GLN B 1 90 ? 2.096 -16.375 -16.422 1 98 90 GLN B C 1
ATOM 2867 O O . GLN B 1 90 ? 1.397 -15.391 -16.641 1 98 90 GLN B O 1
ATOM 2872 N N . PHE B 1 91 ? 3.318 -16.578 -16.969 1 98.38 91 PHE B N 1
ATOM 2873 C CA . PHE B 1 91 ? 3.949 -15.469 -17.688 1 98.38 91 PHE B CA 1
ATOM 2874 C C . PHE B 1 91 ? 4.305 -15.883 -19.109 1 98.38 91 PHE B C 1
ATOM 2876 O O . PHE B 1 91 ? 4.625 -17.047 -19.359 1 98.38 91 PHE B O 1
ATOM 2883 N N . LYS B 1 92 ? 4.164 -14.945 -20 1 98.5 92 LYS B N 1
ATOM 2884 C CA . LYS B 1 92 ? 4.727 -15.125 -21.328 1 98.5 92 LYS B CA 1
ATOM 2885 C C . LYS B 1 92 ? 6.254 -15.133 -21.281 1 98.5 92 LYS B C 1
ATOM 2887 O O . LYS B 1 92 ? 6.855 -14.547 -20.391 1 98.5 92 LYS B O 1
ATOM 2892 N N . ASP B 1 93 ? 6.797 -15.867 -22.266 1 97 93 ASP B N 1
ATOM 2893 C CA . ASP B 1 93 ? 8.25 -15.805 -22.438 1 97 93 ASP B CA 1
ATOM 2894 C C . ASP B 1 93 ? 8.664 -14.508 -23.125 1 97 93 ASP B C 1
ATOM 2896 O O . ASP B 1 93 ? 9 -14.516 -24.312 1 97 93 ASP B O 1
ATOM 2900 N N . LYS B 1 94 ? 8.555 -13.445 -22.453 1 98 94 LYS B N 1
ATOM 2901 C CA . LYS B 1 94 ? 8.82 -12.109 -22.984 1 98 94 LYS B CA 1
ATOM 2902 C C . LYS B 1 94 ? 9.461 -11.219 -21.906 1 98 94 LYS B C 1
ATOM 2904 O O . LYS B 1 94 ? 9 -11.18 -20.766 1 98 94 LYS B O 1
ATOM 2909 N N . ASP B 1 95 ? 10.531 -10.586 -22.281 1 98.25 95 ASP B N 1
ATOM 2910 C CA . ASP B 1 95 ? 11.211 -9.672 -21.375 1 98.25 95 ASP B CA 1
ATOM 2911 C C . ASP B 1 95 ? 10.328 -8.461 -21.062 1 98.25 95 ASP B C 1
ATOM 2913 O O . ASP B 1 95 ? 9.391 -8.156 -21.797 1 98.25 95 ASP B O 1
ATOM 2917 N N . VAL B 1 96 ? 10.617 -7.812 -19.938 1 98.75 96 VAL B N 1
ATOM 2918 C CA . VAL B 1 96 ? 9.93 -6.582 -19.578 1 98.75 96 VAL B CA 1
ATOM 2919 C C . VAL B 1 96 ? 10.805 -5.375 -19.906 1 98.75 96 VAL B C 1
ATOM 2921 O O . VAL B 1 96 ? 11.984 -5.344 -19.531 1 98.75 96 VAL B O 1
ATOM 2924 N N . GLU B 1 97 ? 10.297 -4.449 -20.562 1 98.75 97 GLU B N 1
ATOM 2925 C CA . GLU B 1 97 ? 11.039 -3.246 -20.938 1 98.75 97 GLU B CA 1
ATOM 2926 C C . GLU B 1 97 ? 11.492 -2.469 -19.703 1 98.75 97 GLU B C 1
ATOM 2928 O O . GLU B 1 97 ? 10.75 -2.352 -18.734 1 98.75 97 GLU B O 1
ATOM 2933 N N . THR B 1 98 ? 12.711 -1.923 -19.812 1 98.56 98 THR B N 1
ATOM 2934 C CA . THR B 1 98 ? 13.281 -1.144 -18.719 1 98.56 98 THR B CA 1
ATOM 2935 C C . THR B 1 98 ? 12.391 0.051 -18.391 1 98.56 98 THR B C 1
ATOM 2937 O O . THR B 1 98 ? 12.188 0.38 -17.219 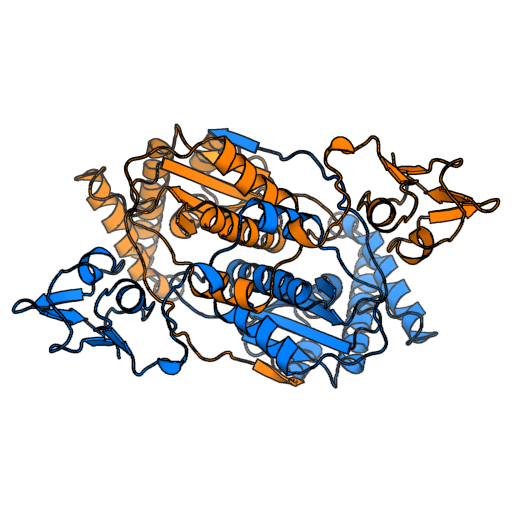1 98.56 98 THR B O 1
ATOM 2940 N N . GLU B 1 99 ? 11.867 0.692 -19.406 1 98.69 99 GLU B N 1
ATOM 2941 C CA . GLU B 1 99 ? 11.023 1.867 -19.203 1 98.69 99 GLU B CA 1
ATOM 2942 C C . GLU B 1 99 ? 9.805 1.535 -18.344 1 98.69 99 GLU B C 1
ATOM 2944 O O . GLU B 1 99 ? 9.391 2.344 -17.516 1 98.69 99 GLU B O 1
ATOM 2949 N N . LYS B 1 100 ? 9.219 0.376 -18.516 1 98.88 100 LYS B N 1
ATOM 2950 C CA . LYS B 1 100 ? 8.062 -0.039 -17.719 1 98.88 100 LYS B CA 1
ATOM 2951 C C . LYS B 1 100 ? 8.453 -0.292 -16.266 1 98.88 100 LYS B C 1
ATOM 2953 O O . LYS B 1 100 ? 7.719 0.072 -15.352 1 98.88 100 LYS B O 1
ATOM 2958 N N . LEU B 1 101 ? 9.641 -0.902 -16.078 1 98.94 101 LEU B N 1
ATOM 2959 C CA . LEU B 1 101 ? 10.133 -1.128 -14.727 1 98.94 101 LEU B CA 1
ATOM 2960 C C . LEU B 1 101 ? 10.383 0.195 -14.016 1 98.94 101 LEU B C 1
ATOM 2962 O O . LEU B 1 101 ? 10.055 0.339 -12.836 1 98.94 101 LEU B O 1
ATOM 2966 N N . LEU B 1 102 ? 10.93 1.133 -14.719 1 98.88 102 LEU B N 1
ATOM 2967 C CA . LEU B 1 102 ? 11.203 2.436 -14.133 1 98.88 102 LEU B CA 1
ATOM 2968 C C . LEU B 1 102 ? 9.914 3.16 -13.773 1 98.88 102 LEU B C 1
ATOM 2970 O O . LEU B 1 102 ? 9.844 3.855 -12.758 1 98.88 102 LEU B O 1
ATOM 2974 N N . LYS B 1 103 ? 8.922 3.043 -14.586 1 98.81 103 LYS B N 1
ATOM 2975 C CA . LYS B 1 103 ? 7.629 3.654 -14.281 1 98.81 103 LYS B CA 1
ATOM 2976 C C . LYS B 1 103 ? 7 3.027 -13.039 1 98.81 103 LYS B C 1
ATOM 2978 O O . LYS B 1 103 ? 6.379 3.723 -12.234 1 98.81 103 LYS B O 1
ATOM 2983 N N . ILE B 1 104 ? 7.16 1.695 -12.914 1 98.94 104 ILE B N 1
ATOM 2984 C CA . ILE B 1 104 ? 6.707 1.006 -11.711 1 98.94 104 ILE B CA 1
ATOM 2985 C C . ILE B 1 104 ? 7.422 1.577 -10.484 1 98.94 104 ILE B C 1
ATOM 2987 O O . ILE B 1 104 ? 6.785 1.885 -9.477 1 98.94 104 ILE B O 1
ATOM 2991 N N . ILE B 1 105 ? 8.695 1.79 -10.57 1 98.94 105 ILE B N 1
ATOM 2992 C CA . ILE B 1 105 ? 9.508 2.311 -9.469 1 98.94 105 ILE B CA 1
ATOM 2993 C C . ILE B 1 105 ? 9.109 3.756 -9.18 1 98.94 105 ILE B C 1
ATOM 2995 O O . ILE B 1 105 ? 9.078 4.176 -8.016 1 98.94 105 ILE B O 1
ATOM 2999 N N . GLU B 1 106 ? 8.773 4.52 -10.227 1 98.81 106 GLU B N 1
ATOM 3000 C CA . GLU B 1 106 ? 8.336 5.898 -10.039 1 98.81 106 GLU B CA 1
ATOM 3001 C C . GLU B 1 106 ? 7.094 5.969 -9.156 1 98.81 106 GLU B C 1
ATOM 3003 O O . GLU B 1 106 ? 6.977 6.863 -8.312 1 98.81 106 GLU B O 1
ATOM 3008 N N . ALA B 1 107 ? 6.191 5.031 -9.352 1 98.94 107 ALA B N 1
ATOM 3009 C CA . AL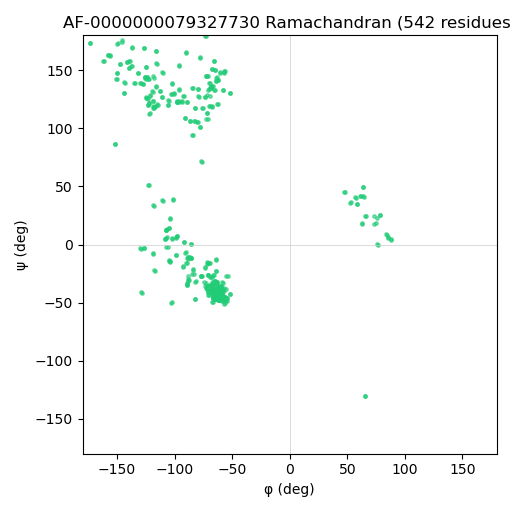A B 1 107 ? 5 4.977 -8.508 1 98.94 107 ALA B CA 1
ATOM 3010 C C . ALA B 1 107 ? 5.367 4.734 -7.047 1 98.94 107 ALA B C 1
ATOM 3012 O O . ALA B 1 107 ? 4.777 5.328 -6.145 1 98.94 107 ALA B O 1
ATOM 3013 N N . GLY B 1 108 ? 6.34 3.871 -6.797 1 98.88 108 GLY B N 1
ATOM 3014 C CA . GLY B 1 108 ? 6.832 3.648 -5.449 1 98.88 108 GLY B CA 1
ATOM 3015 C C . GLY B 1 108 ? 7.543 4.855 -4.867 1 98.88 108 GLY B C 1
ATOM 3016 O O . GLY B 1 108 ? 7.305 5.23 -3.715 1 98.88 108 GLY B O 1
ATOM 3017 N N . ARG B 1 109 ? 8.344 5.484 -5.676 1 98.62 109 ARG B N 1
ATOM 3018 C CA . ARG B 1 109 ? 9.156 6.629 -5.281 1 98.62 109 ARG B CA 1
ATOM 3019 C C . ARG B 1 109 ? 8.289 7.77 -4.754 1 98.62 109 ARG B C 1
ATOM 3021 O O . ARG B 1 109 ? 8.672 8.461 -3.809 1 98.62 109 ARG B O 1
ATOM 3028 N N . PHE B 1 110 ? 7.117 7.883 -5.293 1 98.44 110 PHE B N 1
ATOM 3029 C CA . PHE B 1 110 ? 6.254 9.008 -4.953 1 98.44 110 PHE B CA 1
ATOM 3030 C C . PHE B 1 110 ? 5.238 8.609 -3.891 1 98.44 110 PHE B C 1
ATOM 3032 O O . PHE B 1 110 ? 4.332 9.383 -3.564 1 98.44 110 PHE B O 1
ATOM 3039 N N . THR B 1 111 ? 5.371 7.406 -3.344 1 98.25 111 THR B N 1
ATOM 3040 C CA . THR B 1 111 ? 4.512 6.988 -2.242 1 98.25 111 THR B CA 1
ATOM 3041 C C . THR B 1 111 ? 4.895 7.715 -0.954 1 98.25 111 THR B C 1
ATOM 3043 O O . THR B 1 111 ? 6.07 8.008 -0.727 1 98.25 111 THR B O 1
ATOM 3046 N N . GLN B 1 112 ? 3.895 8.023 -0.113 1 95.75 112 GLN B N 1
ATOM 3047 C CA . GLN B 1 112 ? 4.102 8.734 1.144 1 95.75 112 GLN B CA 1
ATOM 3048 C C . GLN B 1 112 ? 4.961 7.922 2.104 1 95.75 112 GLN B C 1
ATOM 3050 O O . GLN B 1 112 ? 4.84 6.695 2.168 1 95.75 112 GLN B O 1
ATOM 3055 N N . THR B 1 113 ? 5.805 8.578 2.842 1 96.44 113 THR B N 1
ATOM 3056 C CA . THR B 1 113 ? 6.562 8 3.951 1 96.44 113 THR B CA 1
ATOM 3057 C C . THR B 1 113 ? 6.469 8.898 5.188 1 96.44 113 THR B C 1
ATOM 3059 O O . THR B 1 113 ? 6.332 10.117 5.07 1 96.44 113 THR B O 1
ATOM 3062 N N . GLY B 1 114 ? 6.488 8.234 6.332 1 93.75 114 GLY B N 1
ATOM 3063 C CA . GLY B 1 114 ? 6.523 9.031 7.551 1 93.75 114 GLY B CA 1
ATOM 3064 C C . GLY B 1 114 ? 7.629 10.07 7.555 1 93.75 114 GLY B C 1
ATOM 3065 O O . GLY B 1 114 ? 8.773 9.766 7.203 1 93.75 114 GLY B O 1
ATOM 3066 N N . THR B 1 115 ? 7.262 11.352 7.891 1 91.75 115 THR B N 1
ATOM 3067 C CA . THR B 1 115 ? 8.203 12.461 8.008 1 91.75 115 THR B CA 1
ATOM 3068 C C . THR B 1 115 ? 8.875 12.742 6.668 1 91.75 115 THR B C 1
ATOM 3070 O O . THR B 1 115 ? 9.953 13.328 6.621 1 91.75 115 THR B O 1
ATOM 3073 N N . ASN B 1 116 ? 8.289 12.25 5.559 1 94.81 116 ASN B N 1
ATOM 3074 C CA . ASN B 1 116 ? 8.875 12.398 4.227 1 94.81 116 ASN B CA 1
ATOM 3075 C C . ASN B 1 116 ? 10.273 11.812 4.168 1 94.81 116 ASN B C 1
ATOM 3077 O O . ASN B 1 116 ? 11.156 12.359 3.5 1 94.81 116 ASN B O 1
ATOM 3081 N N . ALA B 1 117 ? 10.484 10.703 4.789 1 95.94 117 ALA B N 1
ATOM 3082 C CA . ALA B 1 117 ? 11.805 10.086 4.883 1 95.94 117 ALA B CA 1
ATOM 3083 C C . ALA B 1 117 ? 12.32 9.664 3.51 1 95.94 117 ALA B C 1
ATOM 3085 O O . ALA B 1 117 ? 13.531 9.648 3.27 1 95.94 117 ALA B O 1
ATOM 3086 N N . GLN B 1 118 ? 11.422 9.289 2.633 1 97.5 118 GLN B N 1
ATOM 3087 C CA . GLN B 1 118 ? 11.797 8.781 1.318 1 97.5 118 GLN B CA 1
ATOM 3088 C C . GLN B 1 118 ? 12.891 7.723 1.431 1 97.5 118 GLN B C 1
ATOM 3090 O O . GLN B 1 118 ? 13.883 7.77 0.701 1 97.5 118 GLN B O 1
ATOM 3095 N N . ASN B 1 119 ? 12.68 6.801 2.412 1 96.69 119 ASN B N 1
ATOM 3096 C CA . ASN B 1 119 ? 13.688 5.805 2.76 1 96.69 119 ASN B CA 1
ATOM 3097 C C . ASN B 1 119 ? 13.359 4.445 2.148 1 96.69 119 ASN B C 1
ATOM 3099 O O . ASN B 1 119 ? 13.477 3.414 2.816 1 96.69 119 ASN B O 1
ATOM 3103 N N . VAL B 1 120 ? 12.891 4.426 0.986 1 98.06 120 VAL B N 1
ATOM 3104 C CA . VAL B 1 120 ? 12.633 3.207 0.226 1 98.06 120 VAL B CA 1
ATOM 3105 C C . VAL B 1 120 ? 13.578 3.131 -0.971 1 98.06 120 VAL B C 1
ATOM 3107 O O . VAL B 1 120 ? 13.797 4.133 -1.656 1 98.06 120 VAL B O 1
ATOM 3110 N N . SER B 1 121 ? 14.18 2.051 -1.168 1 98.31 121 SER B N 1
ATOM 3111 C CA . SER B 1 121 ? 15.047 1.799 -2.312 1 98.31 121 SER B CA 1
ATOM 3112 C C . SER B 1 121 ? 14.633 0.526 -3.0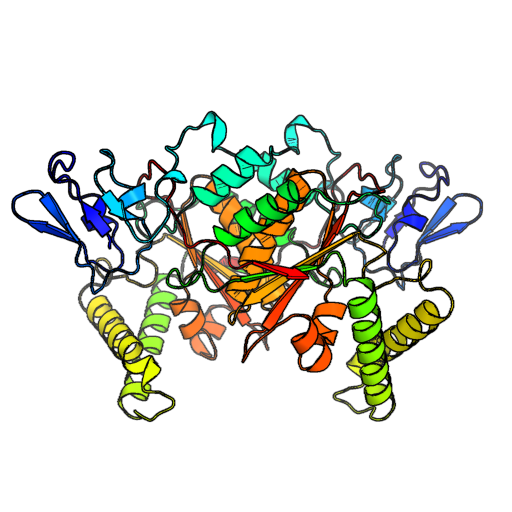47 1 98.31 121 SER B C 1
ATOM 3114 O O . SER B 1 121 ? 13.789 -0.231 -2.564 1 98.31 121 SER B O 1
ATOM 3116 N N . TYR B 1 122 ? 15.211 0.336 -4.203 1 98.75 122 TYR B N 1
ATOM 3117 C CA . TYR B 1 122 ? 14.727 -0.713 -5.098 1 98.75 122 TYR B CA 1
ATOM 3118 C C . TYR B 1 122 ? 15.891 -1.51 -5.68 1 98.75 122 TYR B C 1
ATOM 3120 O O . TYR B 1 122 ? 16.922 -0.941 -6.031 1 98.75 122 TYR B O 1
ATOM 3128 N N . ILE B 1 123 ? 15.688 -2.762 -5.73 1 98.62 123 ILE B N 1
ATOM 3129 C CA . ILE B 1 123 ? 16.609 -3.637 -6.445 1 98.62 123 ILE B CA 1
ATOM 3130 C C . ILE B 1 123 ? 15.875 -4.328 -7.594 1 98.62 123 ILE B C 1
ATOM 3132 O O . ILE B 1 123 ? 14.883 -5.031 -7.375 1 98.62 123 ILE B O 1
ATOM 3136 N N . VAL B 1 124 ? 16.297 -4.098 -8.781 1 98.81 124 VAL B N 1
ATOM 3137 C CA . VAL B 1 124 ? 15.742 -4.75 -9.961 1 98.81 124 VAL B CA 1
ATOM 3138 C C . VAL B 1 124 ? 16.625 -5.938 -10.359 1 98.81 124 VAL B C 1
ATOM 3140 O O . VAL B 1 124 ? 17.828 -5.777 -10.57 1 98.81 124 VAL B O 1
ATOM 3143 N N . VAL B 1 125 ? 16.047 -7.094 -10.43 1 98.56 125 VAL B N 1
ATOM 3144 C CA . VAL B 1 125 ? 16.797 -8.297 -10.773 1 98.56 125 VAL B CA 1
ATOM 3145 C C . VAL B 1 125 ? 16.297 -8.844 -12.109 1 98.56 125 VAL B C 1
ATOM 3147 O O . VAL B 1 125 ? 15.148 -9.273 -12.227 1 98.56 125 VAL B O 1
ATOM 3150 N N . LYS B 1 126 ? 17.172 -8.953 -13.102 1 96.5 126 LYS B N 1
ATOM 3151 C CA . LYS B 1 126 ? 16.875 -9.539 -14.406 1 96.5 126 LYS B CA 1
ATOM 3152 C C . LYS B 1 126 ? 17.922 -10.586 -14.781 1 96.5 126 LYS B C 1
ATOM 3154 O O . LYS B 1 126 ? 17.562 -11.688 -15.211 1 96.5 126 LYS B O 1
ATOM 3159 N N . ASP B 1 127 ? 19.188 -10.32 -14.508 1 93.94 127 ASP B N 1
ATOM 3160 C CA . ASP B 1 127 ? 20.281 -11.18 -14.945 1 93.94 127 ASP B CA 1
ATOM 3161 C C . ASP B 1 127 ? 20.562 -12.273 -13.914 1 93.94 127 ASP B C 1
ATOM 3163 O O . ASP B 1 127 ? 20.953 -13.383 -14.266 1 93.94 127 ASP B O 1
ATOM 3167 N N . ASN B 1 128 ? 20.375 -12.062 -12.68 1 93.75 128 ASN B N 1
ATOM 3168 C CA . ASN B 1 128 ? 20.75 -12.984 -11.617 1 93.75 128 ASN B CA 1
ATOM 3169 C C . ASN B 1 128 ? 19.547 -13.727 -11.062 1 93.75 128 ASN B C 1
ATOM 3171 O O . ASN B 1 128 ? 19.594 -14.242 -9.945 1 93.75 128 ASN B O 1
ATOM 3175 N N . ILE B 1 129 ? 18.516 -13.82 -11.789 1 96.62 129 ILE B N 1
ATOM 3176 C CA . ILE B 1 129 ? 17.281 -14.375 -11.266 1 96.62 129 ILE B CA 1
ATOM 3177 C C . ILE B 1 129 ? 17.469 -15.859 -10.953 1 96.62 129 ILE B C 1
ATOM 3179 O O . ILE B 1 129 ? 17.031 -16.344 -9.914 1 96.62 129 ILE B O 1
ATOM 3183 N N . GLU B 1 130 ? 18.125 -16.547 -11.891 1 95.06 130 GLU B N 1
ATOM 3184 C CA . GLU B 1 130 ? 18.312 -17.984 -11.711 1 95.06 130 GLU B CA 1
ATOM 3185 C C . GLU B 1 130 ? 19.172 -18.281 -10.484 1 95.06 130 GLU B C 1
ATOM 3187 O O . GLU B 1 130 ? 18.859 -19.188 -9.711 1 95.06 130 GLU B O 1
ATOM 3192 N N . GLN B 1 131 ? 20.203 -17.547 -10.336 1 96.25 131 GLN B N 1
ATOM 3193 C CA . GLN B 1 131 ? 21.062 -17.734 -9.18 1 96.25 131 GLN B CA 1
ATOM 3194 C C . GLN B 1 131 ? 20.312 -17.453 -7.879 1 96.25 131 GLN B C 1
ATOM 3196 O O . GLN B 1 131 ? 20.422 -18.203 -6.914 1 96.25 131 GLN B O 1
ATOM 3201 N N . LEU B 1 132 ? 19.609 -16.375 -7.844 1 97.31 132 LEU B N 1
ATOM 3202 C CA . LEU B 1 132 ? 18.828 -16.016 -6.676 1 97.31 132 LEU B CA 1
ATOM 3203 C C . LEU B 1 132 ? 17.781 -17.078 -6.363 1 97.31 132 LEU B C 1
ATOM 3205 O O . LEU B 1 132 ? 17.562 -17.422 -5.195 1 97.31 132 LEU B O 1
ATOM 3209 N N . LYS B 1 133 ? 17.156 -17.547 -7.414 1 97.38 133 LYS B N 1
ATOM 3210 C CA . LYS B 1 133 ? 16.156 -18.594 -7.27 1 97.38 133 LYS B CA 1
ATOM 3211 C C . LYS B 1 133 ? 16.75 -19.812 -6.578 1 97.38 133 LYS B C 1
ATOM 3213 O O . LYS B 1 133 ? 16.156 -20.344 -5.625 1 97.38 133 LYS B O 1
ATOM 3218 N N . GLU B 1 134 ? 17.812 -20.25 -7.055 1 96.56 134 GLU B N 1
ATOM 3219 C CA . GLU B 1 134 ? 18.453 -21.438 -6.504 1 96.56 134 GLU B CA 1
ATOM 3220 C C . GLU B 1 134 ? 18.844 -21.219 -5.043 1 96.56 134 GLU B C 1
ATOM 3222 O O . GLU B 1 134 ? 18.594 -22.078 -4.199 1 96.56 134 GLU B O 1
ATOM 3227 N N . MET B 1 135 ? 19.453 -20.109 -4.758 1 97.44 135 MET B N 1
ATOM 3228 C CA . MET B 1 135 ? 19.859 -19.797 -3.389 1 97.44 135 MET B CA 1
ATOM 3229 C C . MET B 1 135 ? 18.656 -19.766 -2.457 1 97.44 135 MET B C 1
ATOM 3231 O O . MET B 1 135 ? 18.719 -20.297 -1.341 1 97.44 135 MET B O 1
ATOM 3235 N N . ALA B 1 136 ? 17.578 -19.141 -2.918 1 98.19 136 ALA B N 1
ATOM 3236 C CA . ALA B 1 136 ? 16.375 -19.031 -2.104 1 98.19 136 ALA B CA 1
ATOM 3237 C C . ALA B 1 136 ? 15.758 -20.406 -1.841 1 98.19 136 ALA B C 1
ATOM 3239 O O . ALA B 1 136 ? 15.383 -20.719 -0.708 1 98.19 136 ALA B O 1
ATOM 3240 N N . LEU B 1 137 ? 15.641 -21.188 -2.895 1 98 137 LEU B N 1
ATOM 3241 C CA . LEU B 1 137 ? 15.055 -22.516 -2.756 1 98 137 LEU B CA 1
ATOM 3242 C C . LEU B 1 137 ? 15.898 -23.391 -1.831 1 98 137 LEU B C 1
ATOM 3244 O O . LEU B 1 137 ? 15.359 -24.156 -1.024 1 98 137 LEU B O 1
ATOM 3248 N N . GLU B 1 138 ? 17.188 -23.281 -1.97 1 97.75 138 GLU B N 1
ATOM 3249 C CA . GLU B 1 138 ? 18.078 -24.031 -1.086 1 97.75 138 GLU B CA 1
ATOM 3250 C C . GLU B 1 138 ? 17.891 -23.609 0.371 1 97.75 138 GLU B C 1
ATOM 3252 O O . GLU B 1 138 ? 17.828 -24.469 1.26 1 97.75 138 GLU B O 1
ATOM 3257 N N . ASN B 1 139 ? 17.828 -22.359 0.566 1 97.81 139 ASN B N 1
ATOM 3258 C CA . ASN B 1 139 ? 17.641 -21.875 1.929 1 97.81 139 ASN B CA 1
ATOM 3259 C C . ASN B 1 139 ? 16.312 -22.328 2.504 1 97.81 139 ASN B C 1
ATOM 3261 O O . ASN B 1 139 ? 16.219 -22.688 3.684 1 97.81 139 ASN B O 1
ATOM 3265 N N . LEU B 1 140 ? 15.25 -22.25 1.724 1 97.75 140 LEU B N 1
ATOM 3266 C CA . LEU B 1 140 ? 13.938 -22.719 2.166 1 97.75 140 LEU B CA 1
ATOM 3267 C C . LEU B 1 140 ? 13.992 -24.203 2.529 1 97.75 140 LEU B C 1
ATOM 3269 O O . LEU B 1 140 ? 13.422 -24.609 3.539 1 97.75 140 LEU B O 1
ATOM 3273 N N . LYS B 1 141 ? 14.672 -24.953 1.696 1 98 141 LYS B N 1
ATOM 3274 C CA . LYS B 1 141 ? 14.852 -26.375 1.972 1 98 141 LYS B CA 1
ATOM 3275 C C . LYS B 1 141 ? 15.539 -26.594 3.314 1 98 141 LYS B C 1
ATOM 3277 O O . LYS B 1 141 ? 15.086 -27.391 4.133 1 98 141 LYS B O 1
ATOM 3282 N N . ASP B 1 142 ? 16.625 -25.891 3.549 1 97.5 142 ASP B N 1
ATOM 3283 C CA . ASP B 1 142 ? 17.375 -26.016 4.797 1 97.5 142 ASP B CA 1
ATOM 3284 C C . ASP B 1 142 ? 16.5 -25.656 6 1 97.5 142 ASP B C 1
ATOM 3286 O O . ASP B 1 142 ? 16.531 -26.359 7.016 1 97.5 142 ASP B O 1
ATOM 3290 N N . ARG B 1 143 ? 15.766 -24.609 5.879 1 95.94 143 ARG B N 1
ATOM 3291 C CA . ARG B 1 143 ? 14.844 -24.219 6.938 1 95.94 143 ARG B CA 1
ATOM 3292 C C . ARG B 1 143 ? 13.797 -25.297 7.195 1 95.94 143 ARG B C 1
ATOM 3294 O O . ARG B 1 143 ? 13.477 -25.594 8.344 1 95.94 143 ARG B O 1
ATOM 3301 N N . GLY B 1 144 ? 13.273 -25.766 6.086 1 97.06 144 GLY B N 1
ATOM 3302 C CA . GLY B 1 144 ? 12.297 -26.844 6.211 1 97.06 144 GLY B CA 1
ATOM 3303 C C . GLY B 1 144 ? 12.844 -28.062 6.918 1 97.06 144 GLY B C 1
ATOM 3304 O O . GLY B 1 144 ? 12.188 -28.625 7.793 1 97.06 144 GLY B O 1
ATOM 3305 N N . GLU B 1 145 ? 14.008 -28.453 6.59 1 97.81 145 GLU B N 1
ATOM 3306 C CA . GLU B 1 145 ? 14.648 -29.609 7.219 1 97.81 145 GLU B CA 1
ATOM 3307 C C . GLU B 1 145 ? 14.891 -29.359 8.703 1 97.81 145 GLU B C 1
ATOM 3309 O O . GLU B 1 145 ? 14.695 -30.266 9.531 1 97.81 145 GLU B O 1
ATOM 3314 N N . GLU B 1 146 ? 15.328 -28.188 9.016 1 96.56 146 GLU B N 1
ATOM 3315 C CA . GLU B 1 146 ? 15.555 -27.828 10.414 1 96.56 146 GLU B CA 1
ATOM 3316 C C . GLU B 1 146 ? 14.266 -27.906 11.227 1 96.56 146 GLU B C 1
ATOM 3318 O O . GLU B 1 146 ? 14.258 -28.391 12.352 1 96.56 146 GLU B O 1
ATOM 3323 N N . ILE B 1 147 ? 13.195 -27.391 10.641 1 96.19 147 ILE B N 1
ATOM 3324 C CA . ILE B 1 147 ? 11.898 -27.406 11.305 1 96.19 147 ILE B CA 1
ATOM 3325 C C . ILE B 1 147 ? 11.469 -28.859 11.555 1 96.19 147 ILE B C 1
ATOM 3327 O O . ILE B 1 147 ? 11.055 -29.203 12.656 1 96.19 147 ILE B O 1
ATOM 3331 N N . LEU B 1 148 ? 11.609 -29.703 10.555 1 96.5 148 LEU B N 1
ATOM 3332 C CA . LEU B 1 148 ? 11.164 -31.094 10.648 1 96.5 148 LEU B CA 1
ATOM 3333 C C . LEU B 1 148 ? 12.016 -31.875 11.648 1 96.5 148 LEU B C 1
ATOM 3335 O O . LEU B 1 148 ? 11.523 -32.812 12.297 1 96.5 148 LEU B O 1
ATOM 3339 N N . LYS B 1 149 ? 13.203 -31.484 11.812 1 96.88 149 LYS B N 1
ATOM 3340 C CA . LYS B 1 149 ? 14.102 -32.125 12.758 1 96.88 149 LYS B CA 1
ATOM 3341 C C . LYS B 1 149 ? 13.789 -31.703 14.195 1 96.88 149 LYS B C 1
ATOM 3343 O O . LYS B 1 149 ? 14.125 -32.438 15.141 1 96.88 149 LYS B O 1
ATOM 3348 N N . ASN B 1 150 ? 13.219 -30.516 14.359 1 95.81 150 ASN B N 1
ATOM 3349 C CA . ASN B 1 150 ? 12.969 -29.938 15.68 1 95.81 150 ASN B CA 1
ATOM 3350 C C . ASN B 1 150 ? 11.492 -29.609 15.883 1 95.81 150 ASN B C 1
ATOM 3352 O O . ASN B 1 150 ? 11.141 -28.484 16.234 1 95.81 150 ASN B O 1
ATOM 3356 N N . LEU B 1 151 ? 10.68 -30.641 15.609 1 93.56 151 LEU B N 1
ATOM 3357 C CA . LEU B 1 151 ? 9.25 -30.406 15.773 1 93.56 151 LEU B CA 1
ATOM 3358 C C . LEU B 1 151 ? 8.883 -30.25 17.25 1 93.56 151 LEU B C 1
ATOM 3360 O O . LEU B 1 151 ? 9.25 -31.094 18.062 1 93.56 151 LEU B O 1
ATOM 3364 N N . ASN B 1 152 ? 8.352 -29.125 17.641 1 93.81 152 ASN B N 1
ATOM 3365 C CA . ASN B 1 152 ? 7.855 -28.75 18.969 1 93.81 152 ASN B CA 1
ATOM 3366 C C . ASN B 1 152 ? 6.652 -27.828 18.875 1 93.81 152 ASN B C 1
ATOM 3368 O O . ASN B 1 152 ? 6.199 -27.5 17.781 1 93.81 152 ASN B O 1
ATOM 3372 N N . PRO B 1 153 ? 6.066 -27.516 19.938 1 92.38 153 PRO B N 1
ATOM 3373 C CA . PRO B 1 153 ? 4.832 -26.719 19.891 1 92.38 153 PRO B CA 1
ATOM 3374 C C . PRO B 1 153 ? 4.992 -25.422 19.109 1 92.38 153 PRO B C 1
ATOM 3376 O O . PRO B 1 153 ? 4.027 -24.938 18.516 1 92.38 153 PRO B O 1
ATOM 3379 N N . LYS B 1 154 ? 6.156 -24.906 19.062 1 90.19 154 LYS B N 1
ATOM 3380 C CA . LYS B 1 154 ? 6.402 -23.641 18.359 1 90.19 154 LYS B CA 1
ATOM 3381 C C . LYS B 1 154 ? 6.566 -23.891 16.859 1 90.19 154 LYS B C 1
ATOM 3383 O O . LYS B 1 154 ? 6.254 -23.016 16.047 1 90.19 154 LYS B O 1
ATOM 3388 N N . THR B 1 155 ? 7.078 -24.984 16.422 1 92.12 155 THR B N 1
ATOM 3389 C CA . THR B 1 155 ? 7.438 -25.188 15.023 1 92.12 155 THR B CA 1
ATOM 3390 C C . THR B 1 155 ? 6.41 -26.078 14.328 1 92.12 155 THR B C 1
ATOM 3392 O O . THR B 1 155 ? 6.34 -26.109 13.094 1 92.12 155 THR B O 1
ATOM 3395 N N . VAL B 1 156 ? 5.586 -26.75 15 1 91.69 156 VAL B N 1
ATOM 3396 C CA . VAL B 1 156 ? 4.605 -27.688 14.461 1 91.69 156 VAL B CA 1
ATOM 3397 C C . VAL B 1 156 ? 3.66 -26.969 13.508 1 91.69 156 VAL B C 1
ATOM 3399 O O . VAL B 1 156 ? 3.307 -27.484 12.453 1 91.69 156 VAL B O 1
ATOM 3402 N N . PRO B 1 157 ? 3.361 -25.75 13.844 1 89.81 157 PRO B N 1
ATOM 3403 C CA . PRO B 1 157 ? 2.467 -25.047 12.922 1 89.81 157 PRO B CA 1
ATOM 3404 C C . PRO B 1 157 ? 3.088 -24.844 11.539 1 89.81 157 PRO B C 1
ATOM 3406 O O . PRO B 1 157 ? 2.371 -24.609 10.562 1 89.81 157 PRO B O 1
ATOM 3409 N N . PHE B 1 158 ? 4.359 -25.062 11.406 1 92.25 158 PHE B N 1
ATOM 3410 C CA . PHE B 1 158 ? 5.047 -24.781 10.148 1 92.25 158 PHE B CA 1
ATOM 3411 C C . PHE B 1 158 ? 5.406 -26.078 9.438 1 92.25 158 PHE B C 1
ATOM 3413 O O . PHE B 1 158 ? 6.07 -26.062 8.398 1 92.25 158 PHE B O 1
ATOM 3420 N N . LYS B 1 159 ? 4.984 -27.156 9.938 1 94.81 159 LYS B N 1
ATOM 3421 C CA . LYS B 1 159 ? 5.344 -28.469 9.398 1 94.81 159 LYS B CA 1
ATOM 3422 C C . LYS B 1 159 ? 4.965 -28.578 7.922 1 94.81 159 LYS B C 1
ATOM 3424 O O . LYS B 1 159 ? 5.762 -29.031 7.102 1 94.81 159 LYS B O 1
ATOM 3429 N N . ARG B 1 160 ? 3.789 -28.141 7.574 1 91.75 160 ARG B N 1
ATOM 3430 C CA . ARG B 1 160 ? 3.316 -28.234 6.199 1 91.75 160 ARG B CA 1
ATOM 3431 C C . ARG B 1 160 ? 4.176 -27.391 5.262 1 91.75 160 ARG B C 1
ATOM 3433 O O . ARG B 1 160 ? 4.488 -27.812 4.148 1 91.75 160 ARG B O 1
ATOM 3440 N N . TYR B 1 161 ? 4.566 -26.266 5.738 1 93.25 161 TYR B N 1
ATOM 3441 C CA . TYR B 1 161 ? 5.43 -25.406 4.945 1 93.25 161 TYR B CA 1
ATOM 3442 C C . TYR B 1 161 ? 6.809 -26.016 4.773 1 93.25 161 TYR B C 1
ATOM 3444 O O . TYR B 1 161 ? 7.391 -25.953 3.686 1 93.25 161 TYR B O 1
ATOM 3452 N N . ALA B 1 162 ? 7.262 -26.578 5.809 1 96.31 162 ALA B N 1
ATOM 3453 C CA . ALA B 1 162 ? 8.562 -27.234 5.762 1 96.31 162 ALA B CA 1
ATOM 3454 C C . ALA B 1 162 ? 8.594 -28.312 4.684 1 96.31 162 ALA B C 1
ATOM 3456 O O . ALA B 1 162 ? 9.516 -28.344 3.861 1 96.31 162 ALA B O 1
ATOM 3457 N N . GLN B 1 163 ? 7.609 -29.094 4.688 1 96.69 163 GLN B N 1
ATOM 3458 C CA . GLN B 1 163 ? 7.52 -30.172 3.697 1 96.69 163 GLN B CA 1
ATOM 3459 C C . GLN B 1 163 ? 7.395 -29.594 2.287 1 96.69 163 GLN B C 1
ATOM 3461 O O . GLN B 1 163 ? 8.008 -30.109 1.348 1 96.69 163 GLN B O 1
ATOM 3466 N N . MET B 1 164 ? 6.648 -28.578 2.166 1 95.12 164 MET B N 1
ATOM 3467 C CA . MET B 1 164 ? 6.453 -27.906 0.877 1 95.12 164 MET B CA 1
ATOM 3468 C C . MET B 1 164 ? 7.773 -27.359 0.346 1 95.12 164 MET B C 1
ATOM 3470 O O . MET B 1 164 ? 8.086 -27.516 -0.834 1 95.12 164 MET B O 1
ATOM 3474 N N . TRP B 1 165 ? 8.516 -26.719 1.205 1 97.25 165 TRP B N 1
ATOM 3475 C CA . TRP B 1 165 ? 9.773 -26.094 0.801 1 97.25 165 TRP B CA 1
ATOM 3476 C C . TRP B 1 165 ? 10.773 -27.141 0.324 1 97.25 165 TRP B C 1
ATOM 3478 O O . TRP B 1 165 ? 11.469 -26.938 -0.675 1 97.25 165 TRP B O 1
ATOM 3488 N N . ILE B 1 166 ? 10.805 -28.219 0.993 1 97.75 166 ILE B N 1
ATOM 3489 C CA . ILE B 1 166 ? 11.695 -29.312 0.607 1 97.75 166 ILE B CA 1
ATOM 3490 C C . ILE B 1 166 ? 11.266 -29.859 -0.748 1 97.75 166 ILE B C 1
ATOM 3492 O O . ILE B 1 166 ? 12.102 -30.078 -1.633 1 97.75 166 ILE B O 1
ATOM 3496 N N . LYS B 1 167 ? 10.031 -30.078 -0.864 1 97.06 167 LYS B N 1
ATOM 3497 C CA . LYS B 1 167 ? 9.5 -30.578 -2.127 1 97.06 167 LYS B CA 1
ATOM 3498 C C . LYS B 1 167 ? 9.789 -29.609 -3.27 1 97.06 167 LYS B C 1
ATOM 3500 O O . LYS B 1 167 ? 10.156 -30.031 -4.371 1 97.06 167 LYS B O 1
ATOM 3505 N N . MET B 1 168 ? 9.57 -28.359 -3.043 1 96.81 168 MET B N 1
ATOM 3506 C CA . MET B 1 168 ? 9.82 -27.328 -4.051 1 96.81 168 MET B CA 1
ATOM 3507 C C . MET B 1 168 ? 11.258 -27.406 -4.551 1 96.81 168 MET B C 1
ATOM 3509 O O . MET B 1 168 ? 11.5 -27.344 -5.758 1 96.81 168 MET B O 1
ATOM 3513 N N . TYR B 1 169 ? 12.156 -27.484 -3.623 1 97.69 169 TYR B N 1
ATOM 3514 C CA . TYR B 1 169 ? 13.57 -27.547 -3.977 1 97.69 169 TYR B CA 1
ATOM 3515 C C . TYR B 1 169 ? 13.875 -28.797 -4.797 1 97.69 169 TYR B C 1
ATOM 3517 O O . TYR B 1 169 ? 14.523 -28.734 -5.844 1 97.69 169 TYR B O 1
ATOM 3525 N N . ASN B 1 170 ? 13.398 -29.953 -4.34 1 97.69 170 ASN B N 1
ATOM 3526 C CA . ASN B 1 170 ? 13.664 -31.219 -5.02 1 97.69 170 ASN B CA 1
ATOM 3527 C C . ASN B 1 170 ? 13.07 -31.234 -6.426 1 97.69 170 ASN B C 1
ATOM 3529 O O . ASN B 1 170 ? 13.727 -31.672 -7.375 1 97.69 170 ASN B O 1
ATOM 3533 N N . GLU B 1 171 ? 11.867 -30.75 -6.508 1 96.44 171 GLU B N 1
ATOM 3534 C CA . GLU B 1 171 ? 11.227 -30.703 -7.816 1 96.44 171 GLU B CA 1
ATOM 3535 C C . GLU B 1 171 ? 11.969 -29.75 -8.758 1 96.44 171 GLU B C 1
ATOM 3537 O O . GLU B 1 171 ? 12.109 -30.031 -9.945 1 96.44 171 GLU B O 1
ATOM 3542 N N . TYR B 1 172 ? 12.359 -28.672 -8.211 1 96.06 172 TYR B N 1
ATOM 3543 C CA . TYR B 1 172 ? 13.125 -27.719 -9 1 96.06 172 TYR B CA 1
ATOM 3544 C C . TYR B 1 172 ? 14.406 -28.359 -9.531 1 96.06 172 TYR B C 1
ATOM 3546 O O . TYR B 1 172 ? 14.75 -28.203 -10.703 1 96.06 172 TYR B O 1
ATOM 3554 N N . LYS B 1 173 ? 15.148 -29.094 -8.75 1 95.94 173 LYS B N 1
ATOM 3555 C CA . LYS B 1 173 ? 16.391 -29.734 -9.141 1 95.94 173 LYS B CA 1
ATOM 3556 C C . LYS B 1 173 ? 16.156 -30.797 -10.211 1 95.94 173 LYS B C 1
ATOM 3558 O O . LYS B 1 173 ? 17 -31.016 -11.086 1 95.94 173 LYS B O 1
ATOM 3563 N N . GLU B 1 174 ? 15.039 -31.422 -10.188 1 96.69 174 GLU B N 1
ATOM 3564 C CA . GLU B 1 174 ? 14.695 -32.438 -11.18 1 96.69 174 GLU B CA 1
ATOM 3565 C C . GLU B 1 174 ? 14.445 -31.812 -12.547 1 96.69 174 GLU B C 1
ATOM 3567 O O . GLU B 1 174 ? 14.875 -32.344 -13.57 1 96.69 174 GLU B O 1
ATOM 3572 N N . ASN B 1 175 ? 13.719 -30.703 -12.547 1 95.06 175 ASN B N 1
ATOM 3573 C CA . ASN B 1 175 ? 13.414 -29.984 -13.781 1 95.06 175 ASN B CA 1
ATOM 3574 C C . ASN B 1 175 ? 13.219 -28.5 -13.516 1 95.06 175 ASN B C 1
ATOM 3576 O O . ASN B 1 175 ? 12.086 -28.016 -13.43 1 95.06 175 ASN B O 1
ATOM 3580 N N . PRO B 1 176 ? 14.305 -27.766 -13.523 1 89.31 176 PRO B N 1
ATOM 3581 C CA . PRO B 1 176 ? 14.289 -26.359 -13.102 1 89.31 176 PRO B CA 1
ATOM 3582 C C . PRO B 1 176 ? 13.312 -25.516 -13.922 1 89.31 176 PRO B C 1
ATOM 3584 O O . PRO B 1 176 ? 12.609 -24.672 -13.359 1 89.31 176 PRO B O 1
ATOM 3587 N N . LYS B 1 177 ? 13.156 -25.672 -15.203 1 86.25 177 LYS B N 1
ATOM 3588 C CA . LYS B 1 177 ? 12.297 -24.828 -16.031 1 86.25 177 LYS B CA 1
ATOM 3589 C C . LYS B 1 177 ? 10.82 -25.141 -15.789 1 86.25 177 LYS B C 1
ATOM 3591 O O . LYS B 1 177 ? 9.992 -24.234 -15.711 1 86.25 177 LYS B O 1
ATOM 3596 N N . LEU B 1 178 ? 10.547 -26.375 -15.562 1 89.38 178 LEU B N 1
ATOM 3597 C CA . LEU B 1 178 ? 9.164 -26.812 -15.422 1 89.38 178 LEU B CA 1
ATOM 3598 C C . LEU B 1 178 ? 8.68 -26.609 -13.992 1 89.38 178 LEU B C 1
ATOM 3600 O O . LEU B 1 178 ? 7.488 -26.391 -13.758 1 89.38 178 LEU B O 1
ATOM 3604 N N . ASN B 1 179 ? 9.617 -26.609 -13.055 1 92.75 179 ASN B N 1
ATOM 3605 C CA . ASN B 1 179 ? 9.195 -26.688 -11.656 1 92.75 179 ASN B CA 1
ATOM 3606 C C . ASN B 1 179 ? 9.625 -25.453 -10.867 1 92.75 179 ASN B C 1
ATOM 3608 O O . ASN B 1 179 ? 10.008 -25.562 -9.703 1 92.75 179 ASN B O 1
ATOM 3612 N N . ASP B 1 180 ? 9.625 -24.297 -11.539 1 96.19 180 ASP B N 1
ATOM 3613 C CA . ASP B 1 180 ? 9.828 -23.062 -10.797 1 96.19 180 ASP B CA 1
ATOM 3614 C C . ASP B 1 180 ? 8.555 -22.641 -10.078 1 96.19 180 ASP B C 1
ATOM 3616 O O . ASP B 1 180 ? 7.699 -21.969 -10.672 1 96.19 180 ASP B O 1
ATOM 3620 N N . LYS B 1 181 ? 8.477 -22.891 -8.797 1 95.19 181 LYS B N 1
ATOM 3621 C CA . LYS B 1 181 ? 7.301 -22.547 -8.008 1 95.19 181 LYS B CA 1
ATOM 3622 C C . LYS B 1 181 ? 7.586 -21.359 -7.09 1 95.19 181 LYS B C 1
ATOM 3624 O O . LYS B 1 181 ? 6.844 -21.109 -6.141 1 95.19 181 LYS B O 1
ATOM 3629 N N . LEU B 1 182 ? 8.742 -20.734 -7.391 1 97.5 182 LEU B N 1
ATOM 3630 C CA . LEU B 1 182 ? 9.102 -19.562 -6.613 1 97.5 182 LEU B CA 1
ATOM 3631 C C . LEU B 1 182 ? 8.82 -18.281 -7.395 1 97.5 182 LEU B C 1
ATOM 3633 O O . LEU B 1 182 ? 8.156 -17.375 -6.891 1 97.5 182 LEU B O 1
ATOM 3637 N N . PHE B 1 183 ? 9.312 -18.25 -8.672 1 98.38 183 PHE B N 1
ATOM 3638 C CA . PHE B 1 183 ? 9.148 -17.047 -9.469 1 98.38 183 PHE B CA 1
ATOM 3639 C C . PHE B 1 183 ? 8.328 -17.328 -10.727 1 98.38 183 PHE B C 1
ATOM 3641 O O . PHE B 1 183 ? 8.008 -16.406 -11.477 1 98.38 183 PHE B O 1
ATOM 3648 N N . PHE B 1 184 ? 8.008 -18.641 -11.039 1 97.5 184 PHE B N 1
ATOM 3649 C CA . PHE B 1 184 ? 7.148 -19.062 -12.141 1 97.5 184 PHE B CA 1
ATOM 3650 C C . PHE B 1 184 ? 7.691 -18.578 -13.477 1 97.5 184 PHE B C 1
ATOM 3652 O O . PHE B 1 184 ? 6.926 -18.141 -14.336 1 97.5 184 PHE B O 1
ATOM 3659 N N . ASN B 1 185 ? 9 -18.547 -13.57 1 97.06 185 ASN B N 1
ATOM 3660 C CA . ASN B 1 185 ? 9.742 -18.234 -14.781 1 97.06 185 ASN B CA 1
ATOM 3661 C C . ASN B 1 185 ? 9.508 -16.781 -15.227 1 97.06 185 ASN B C 1
ATOM 3663 O O . ASN B 1 185 ? 9.555 -16.484 -16.422 1 97.06 185 ASN B O 1
ATOM 3667 N N . ALA B 1 186 ? 9.156 -15.922 -14.32 1 98.44 186 ALA B N 1
ATOM 3668 C CA . ALA B 1 186 ? 9.031 -14.5 -14.625 1 98.44 186 ALA B CA 1
ATOM 3669 C C . ALA B 1 186 ? 10.383 -13.898 -14.992 1 98.44 186 ALA B C 1
ATOM 3671 O O . ALA B 1 186 ? 11.422 -14.336 -14.492 1 98.44 186 ALA B O 1
ATOM 3672 N N . PRO B 1 187 ? 10.398 -12.891 -15.82 1 98.44 187 PRO B N 1
ATOM 3673 C CA . PRO B 1 187 ? 11.656 -12.344 -16.344 1 98.44 187 PRO B CA 1
ATOM 3674 C C . PRO B 1 187 ? 12.25 -11.258 -15.445 1 98.44 187 PRO B C 1
ATOM 3676 O O . PRO B 1 187 ? 13.391 -10.844 -15.641 1 98.44 187 PRO B O 1
ATOM 3679 N N . ALA B 1 188 ? 11.523 -10.766 -14.453 1 98.81 188 ALA B N 1
ATOM 3680 C CA . ALA B 1 188 ? 12.031 -9.648 -13.656 1 98.81 188 ALA B CA 1
ATOM 3681 C C . ALA B 1 188 ? 11.492 -9.695 -12.234 1 98.81 188 ALA B C 1
ATOM 3683 O O . ALA B 1 188 ? 10.367 -10.156 -12.008 1 98.81 188 ALA B O 1
ATOM 3684 N N . LEU B 1 189 ? 12.305 -9.234 -11.312 1 98.88 189 LEU B N 1
ATOM 3685 C CA . LEU B 1 189 ? 11.922 -8.984 -9.922 1 98.88 189 LEU B CA 1
ATOM 3686 C C . LEU B 1 189 ? 12.188 -7.535 -9.539 1 98.88 189 LEU B C 1
ATOM 3688 O O . LEU B 1 189 ? 13.172 -6.941 -9.984 1 98.88 189 LEU B O 1
ATOM 3692 N N . ILE B 1 190 ? 11.344 -6.98 -8.781 1 98.94 190 ILE B N 1
ATOM 3693 C CA . ILE B 1 190 ? 11.68 -5.766 -8.047 1 98.94 190 ILE B CA 1
ATOM 3694 C C . ILE B 1 190 ? 11.578 -6.023 -6.543 1 98.94 190 ILE B C 1
ATOM 3696 O O . ILE B 1 190 ? 10.516 -6.391 -6.043 1 98.94 190 ILE B O 1
ATOM 3700 N N . LEU B 1 191 ? 12.664 -5.902 -5.859 1 98.81 191 LEU B N 1
ATOM 3701 C CA . LEU B 1 191 ? 12.695 -5.945 -4.402 1 98.81 191 LEU B CA 1
ATOM 3702 C C . LEU B 1 191 ? 12.578 -4.543 -3.814 1 98.81 191 LEU B C 1
ATOM 3704 O O . LEU B 1 191 ? 13.32 -3.635 -4.199 1 98.81 191 LEU B O 1
ATOM 3708 N N . VAL B 1 192 ? 11.672 -4.406 -2.951 1 98.81 192 VAL B N 1
ATOM 3709 C CA . VAL B 1 192 ? 11.5 -3.137 -2.252 1 98.81 192 VAL B CA 1
ATOM 3710 C C . VAL B 1 192 ? 12.18 -3.201 -0.887 1 98.81 192 VAL B C 1
ATOM 3712 O O . VAL B 1 192 ? 11.867 -4.074 -0.071 1 98.81 192 VAL B O 1
ATOM 3715 N N . VAL B 1 193 ? 13.07 -2.301 -0.688 1 98.19 193 VAL B N 1
ATOM 3716 C CA . VAL B 1 193 ? 13.938 -2.338 0.484 1 98.19 193 VAL B CA 1
ATOM 3717 C C . VAL B 1 193 ? 13.719 -1.084 1.328 1 98.19 193 VAL B C 1
ATOM 3719 O O . VAL B 1 193 ? 13.672 0.028 0.797 1 98.19 193 VAL B O 1
ATOM 3722 N N . SER B 1 194 ? 13.539 -1.269 2.602 1 96.81 194 SER B N 1
ATOM 3723 C CA . SER B 1 194 ? 13.352 -0.161 3.533 1 96.81 194 SER B CA 1
ATOM 3724 C C . SER B 1 194 ? 13.625 -0.597 4.973 1 96.81 194 SER B C 1
ATOM 3726 O O . SER B 1 194 ? 13.602 -1.791 5.277 1 96.81 194 SER B O 1
ATOM 3728 N N . ASP B 1 195 ? 13.938 0.338 5.836 1 95.12 195 ASP B N 1
ATOM 3729 C CA . ASP B 1 195 ? 14.023 0.055 7.262 1 95.12 195 ASP B CA 1
ATOM 3730 C C . ASP B 1 195 ? 12.656 0.163 7.934 1 95.12 195 ASP B C 1
ATOM 3732 O O . ASP B 1 195 ? 12.523 -0.078 9.133 1 95.12 195 ASP B O 1
ATOM 3736 N N . SER B 1 196 ? 11.648 0.466 7.168 1 95.62 196 SER B N 1
ATOM 3737 C CA . SER B 1 196 ? 10.258 0.513 7.613 1 95.62 196 SER B CA 1
ATOM 3738 C C . SER B 1 196 ? 9.383 -0.42 6.789 1 95.62 196 SER B C 1
ATOM 3740 O O . SER B 1 196 ? 9.195 -0.208 5.586 1 95.62 196 SER B O 1
ATOM 3742 N N . GLN B 1 197 ? 8.742 -1.386 7.418 1 96.44 197 GLN B N 1
ATOM 3743 C CA . GLN B 1 197 ? 7.848 -2.301 6.723 1 96.44 197 GLN B CA 1
ATOM 3744 C C . GLN B 1 197 ? 6.648 -1.56 6.137 1 96.44 197 GLN B C 1
ATOM 3746 O O . GLN B 1 197 ? 6.219 -1.848 5.02 1 96.44 197 GLN B O 1
ATOM 3751 N N . VAL B 1 198 ? 6.164 -0.583 6.906 1 97.44 198 VAL B N 1
ATOM 3752 C CA . VAL B 1 198 ? 4.988 0.168 6.473 1 97.44 198 VAL B CA 1
ATOM 3753 C C . VAL B 1 198 ? 5.332 0.994 5.234 1 97.44 198 VAL B C 1
ATOM 3755 O O . VAL B 1 198 ? 4.645 0.913 4.215 1 97.44 198 VAL B O 1
ATOM 3758 N N . ASN B 1 199 ? 6.477 1.709 5.242 1 98.12 199 ASN B N 1
ATOM 3759 C CA . ASN B 1 199 ? 6.863 2.525 4.098 1 98.12 199 ASN B CA 1
ATOM 3760 C C . ASN B 1 199 ? 7.086 1.672 2.852 1 98.12 199 ASN B C 1
ATOM 3762 O O . ASN B 1 199 ? 6.625 2.025 1.763 1 98.12 199 ASN B O 1
ATOM 3766 N N . GLY B 1 200 ? 7.789 0.557 3.072 1 98.38 200 GLY B N 1
ATOM 3767 C CA . GLY B 1 200 ? 8.047 -0.325 1.944 1 98.38 200 GLY B CA 1
ATOM 3768 C C . GLY B 1 200 ? 6.785 -0.933 1.363 1 98.38 200 GLY B C 1
ATOM 3769 O O . GLY B 1 200 ? 6.652 -1.055 0.144 1 98.38 200 GLY B O 1
ATOM 3770 N N . ALA B 1 201 ? 5.855 -1.311 2.248 1 98.69 201 ALA B N 1
ATOM 3771 C CA . ALA B 1 201 ? 4.617 -1.941 1.798 1 98.69 201 ALA B CA 1
ATOM 3772 C C . ALA B 1 201 ? 3.709 -0.933 1.1 1 98.69 201 ALA B C 1
ATOM 3774 O O . ALA B 1 201 ? 3.07 -1.255 0.096 1 98.69 201 ALA B O 1
ATOM 3775 N N . LEU B 1 202 ? 3.611 0.275 1.625 1 98.81 202 LEU B N 1
ATOM 3776 C CA . LEU B 1 202 ? 2.85 1.318 0.945 1 98.81 202 LEU B CA 1
ATOM 3777 C C . LEU B 1 202 ? 3.371 1.535 -0.471 1 98.81 202 LEU B C 1
ATOM 3779 O O . LEU B 1 202 ? 2.59 1.576 -1.425 1 98.81 202 LEU B O 1
ATOM 3783 N N . ALA B 1 203 ? 4.691 1.63 -0.587 1 98.88 203 ALA B N 1
ATOM 3784 C CA . ALA B 1 203 ? 5.309 1.798 -1.9 1 98.88 203 ALA B CA 1
ATOM 3785 C C . ALA B 1 203 ? 4.992 0.615 -2.811 1 98.88 203 ALA B C 1
ATOM 3787 O O . ALA B 1 203 ? 4.641 0.798 -3.979 1 98.88 203 ALA B O 1
ATOM 3788 N N . SER B 1 204 ? 5.055 -0.534 -2.289 1 98.88 204 SER B N 1
ATOM 3789 C CA . SER B 1 204 ? 4.812 -1.754 -3.055 1 98.88 204 SER B CA 1
ATOM 3790 C C . SER B 1 204 ? 3.395 -1.786 -3.611 1 98.88 204 SER B C 1
ATOM 3792 O O . SER B 1 204 ? 3.17 -2.264 -4.727 1 98.88 204 SER B O 1
ATOM 3794 N N . SER B 1 205 ? 2.445 -1.337 -2.805 1 98.88 205 SER B N 1
ATOM 3795 C CA . SER B 1 205 ? 1.059 -1.335 -3.256 1 98.88 205 SER B CA 1
ATOM 3796 C C . SER B 1 205 ? 0.877 -0.444 -4.48 1 98.88 205 SER B C 1
ATOM 3798 O O . SER B 1 205 ? 0.24 -0.844 -5.457 1 98.88 205 SER B O 1
ATOM 3800 N N . ASN B 1 206 ? 1.41 0.783 -4.449 1 98.94 206 ASN B N 1
ATOM 3801 C CA . ASN B 1 206 ? 1.337 1.666 -5.609 1 98.94 206 ASN B CA 1
ATOM 3802 C C . ASN B 1 206 ? 2.057 1.068 -6.812 1 98.94 206 ASN B C 1
ATOM 3804 O O . ASN B 1 206 ? 1.59 1.195 -7.945 1 98.94 206 ASN B O 1
ATOM 3808 N N . MET B 1 207 ? 3.162 0.437 -6.555 1 98.94 207 MET B N 1
ATOM 3809 C CA . MET B 1 207 ? 3.918 -0.214 -7.621 1 98.94 207 MET B CA 1
ATOM 3810 C C . MET B 1 207 ? 3.109 -1.343 -8.25 1 98.94 207 MET B C 1
ATOM 3812 O O . MET B 1 207 ? 3.129 -1.521 -9.469 1 98.94 207 MET B O 1
ATOM 3816 N N . GLU B 1 208 ? 2.451 -2.109 -7.418 1 98.88 208 GLU B N 1
ATOM 3817 C CA . GLU B 1 208 ? 1.619 -3.205 -7.906 1 98.88 208 GLU B CA 1
ATOM 3818 C C . GLU B 1 208 ? 0.506 -2.688 -8.812 1 98.88 208 GLU B C 1
ATOM 3820 O O . GLU B 1 208 ? 0.26 -3.248 -9.883 1 98.88 208 GLU B O 1
ATOM 3825 N N . LEU B 1 209 ? -0.169 -1.604 -8.43 1 98.94 209 LEU B N 1
ATOM 3826 C CA . LEU B 1 209 ? -1.202 -1.011 -9.273 1 98.94 209 LEU B CA 1
ATOM 3827 C C . LEU B 1 209 ? -0.616 -0.535 -10.602 1 98.94 209 LEU B C 1
ATOM 3829 O O . LEU B 1 209 ? -1.216 -0.739 -11.656 1 98.94 209 LEU B O 1
ATOM 3833 N N . MET B 1 210 ? 0.54 0.096 -10.508 1 98.94 210 MET B N 1
ATOM 3834 C CA . MET B 1 210 ? 1.197 0.587 -11.711 1 98.94 210 MET B CA 1
ATOM 3835 C C . MET B 1 210 ? 1.562 -0.565 -12.641 1 98.94 210 MET B C 1
ATOM 3837 O O . MET B 1 210 ? 1.415 -0.457 -13.859 1 98.94 210 MET B O 1
ATOM 3841 N N . THR B 1 211 ? 2.061 -1.689 -12.062 1 98.94 211 THR B N 1
ATOM 3842 C CA . THR B 1 211 ? 2.365 -2.879 -12.852 1 98.94 211 THR B CA 1
ATOM 3843 C C . THR B 1 211 ? 1.146 -3.322 -13.656 1 98.94 211 THR B C 1
ATOM 3845 O O . THR B 1 211 ? 1.241 -3.541 -14.867 1 98.94 211 THR B O 1
ATOM 3848 N N . ASN B 1 212 ? 0.011 -3.369 -13.039 1 98.81 212 ASN B N 1
ATOM 3849 C CA . ASN B 1 212 ? -1.225 -3.795 -13.688 1 98.81 212 ASN B CA 1
ATOM 3850 C C . ASN B 1 212 ? -1.689 -2.777 -14.727 1 98.81 212 ASN B C 1
ATOM 3852 O O . ASN B 1 212 ? -2.15 -3.152 -15.805 1 98.81 212 ASN B O 1
ATOM 3856 N N . ALA B 1 213 ? -1.561 -1.511 -14.438 1 98.88 213 ALA B N 1
ATOM 3857 C CA . ALA B 1 213 ? -2 -0.46 -15.352 1 98.88 213 ALA B CA 1
ATOM 3858 C C . ALA B 1 213 ? -1.2 -0.494 -16.656 1 98.88 213 ALA B C 1
ATOM 3860 O O . ALA B 1 213 ? -1.676 -0.038 -17.703 1 98.88 213 ALA B O 1
ATOM 3861 N N . GLN B 1 214 ? -0.016 -1.073 -16.609 1 98.81 214 GLN B N 1
ATOM 3862 C CA . GLN B 1 214 ? 0.841 -1.138 -17.797 1 98.81 214 GLN B CA 1
ATOM 3863 C C . GLN B 1 214 ? 0.602 -2.424 -18.578 1 98.81 214 GLN B C 1
ATOM 3865 O O . GLN B 1 214 ? 1.312 -2.709 -19.547 1 98.81 214 GLN B O 1
ATOM 3870 N N . GLY B 1 215 ? -0.318 -3.223 -18.125 1 98.31 215 GLY B N 1
ATOM 3871 C CA . GLY B 1 215 ? -0.617 -4.473 -18.812 1 98.31 215 GLY B CA 1
ATOM 3872 C C . GLY B 1 215 ? 0.311 -5.605 -18.406 1 98.31 215 GLY B C 1
ATOM 3873 O O . GLY B 1 215 ? 0.355 -6.645 -19.078 1 98.31 215 GLY B O 1
ATOM 3874 N N . LEU B 1 216 ? 1.116 -5.391 -17.422 1 98.88 216 LEU B N 1
ATOM 3875 C CA . LEU B 1 216 ? 1.965 -6.434 -16.859 1 98.88 216 LEU B CA 1
ATOM 3876 C C . LEU B 1 216 ? 1.241 -7.168 -15.734 1 98.88 216 LEU B C 1
ATOM 3878 O O . LEU B 1 216 ? 0.15 -6.77 -15.32 1 98.88 216 LEU B O 1
ATOM 3882 N N . GLY B 1 217 ? 1.742 -8.312 -15.305 1 98.75 217 GLY B N 1
ATOM 3883 C CA . GLY B 1 217 ? 1.298 -9.078 -14.148 1 98.75 217 GLY B CA 1
ATOM 3884 C C . GLY B 1 217 ? 2.352 -9.188 -13.062 1 98.75 217 GLY B C 1
ATOM 3885 O O . GLY B 1 217 ? 3.547 -9.039 -13.336 1 98.75 217 GLY B O 1
ATOM 3886 N N . THR B 1 218 ? 1.9 -9.406 -11.875 1 98.81 218 THR B N 1
ATOM 3887 C CA . THR B 1 218 ? 2.828 -9.523 -10.75 1 98.81 218 THR B CA 1
ATOM 3888 C C . THR B 1 218 ? 2.193 -10.297 -9.602 1 98.81 218 THR B C 1
ATOM 3890 O O . THR B 1 218 ? 0.987 -10.547 -9.609 1 98.81 218 THR B O 1
ATOM 3893 N N . PHE B 1 219 ? 2.953 -10.789 -8.672 1 98.5 219 PHE B N 1
ATOM 3894 C CA . PHE B 1 219 ? 2.576 -11.211 -7.332 1 98.5 219 PHE B CA 1
ATOM 3895 C C . PHE B 1 219 ? 3.711 -10.961 -6.348 1 98.5 219 PHE B C 1
ATOM 3897 O O . PHE B 1 219 ? 4.859 -10.773 -6.75 1 98.5 219 PHE B O 1
ATOM 3904 N N . PHE B 1 220 ? 3.385 -10.82 -5.074 1 98.62 220 PHE B N 1
ATOM 3905 C CA . PHE B 1 220 ? 4.379 -10.711 -4.016 1 98.62 220 PHE B CA 1
ATOM 3906 C C . PHE B 1 220 ? 4.883 -12.094 -3.596 1 98.62 220 PHE B C 1
ATOM 3908 O O . PHE B 1 220 ? 4.109 -12.906 -3.09 1 98.62 220 PHE B O 1
ATOM 3915 N N . SER B 1 221 ? 6.148 -12.352 -3.771 1 98.19 221 SER B N 1
ATOM 3916 C CA . SER B 1 221 ? 6.703 -13.633 -3.342 1 98.19 221 SER B CA 1
ATOM 3917 C C . SER B 1 221 ? 7.086 -13.602 -1.866 1 98.19 221 SER B C 1
ATOM 3919 O O . SER B 1 221 ? 8.203 -13.219 -1.519 1 98.19 221 SER B O 1
ATOM 3921 N N . GLY B 1 222 ? 6.156 -14.047 -1.072 1 96.5 222 GLY B N 1
ATOM 3922 C CA . GLY B 1 222 ? 6.445 -14.164 0.349 1 96.5 222 GLY B CA 1
ATOM 3923 C C . GLY B 1 222 ? 7.547 -15.164 0.654 1 96.5 222 GLY B C 1
ATOM 3924 O O . GLY B 1 222 ? 8.352 -14.953 1.564 1 96.5 222 GLY B O 1
ATOM 3925 N N . PHE B 1 223 ? 7.652 -16.234 -0.101 1 96.62 223 PHE B N 1
ATOM 3926 C CA . PHE B 1 223 ? 8.664 -17.266 0.106 1 96.62 223 PHE B CA 1
ATOM 3927 C C . PHE B 1 223 ? 10.062 -16.703 -0.144 1 96.62 223 PHE B C 1
ATOM 3929 O O . PHE B 1 223 ? 11 -16.984 0.609 1 96.62 223 PHE B O 1
ATOM 3936 N N . PHE B 1 224 ? 10.148 -15.898 -1.154 1 97.88 224 PHE B N 1
ATOM 3937 C CA . PHE B 1 224 ? 11.469 -15.32 -1.388 1 97.88 224 PHE B CA 1
ATOM 3938 C C . PHE B 1 224 ? 11.844 -14.359 -0.266 1 97.88 224 PHE B C 1
ATOM 3940 O O . PHE B 1 224 ? 12.977 -14.375 0.216 1 97.88 224 PHE B O 1
ATOM 3947 N N . ALA B 1 225 ? 10.93 -13.461 0.056 1 95.88 225 ALA B N 1
ATOM 3948 C CA . ALA B 1 225 ? 11.211 -12.516 1.138 1 95.88 225 ALA B CA 1
ATOM 3949 C C . ALA B 1 225 ? 11.664 -13.25 2.396 1 95.88 225 ALA B C 1
ATOM 3951 O O . ALA B 1 225 ? 12.625 -12.836 3.055 1 95.88 225 ALA B O 1
ATOM 3952 N N . MET B 1 226 ? 11.008 -14.328 2.693 1 93.5 226 MET B N 1
ATOM 3953 C CA . MET B 1 226 ? 11.367 -15.148 3.85 1 93.5 226 MET B CA 1
ATOM 3954 C C . MET B 1 226 ? 12.75 -15.758 3.678 1 93.5 226 MET B C 1
ATOM 3956 O O . MET B 1 226 ? 13.562 -15.734 4.605 1 93.5 226 MET B O 1
ATOM 3960 N N . ALA B 1 227 ? 13.023 -16.297 2.535 1 96.06 227 ALA B N 1
ATOM 3961 C CA . ALA B 1 227 ? 14.305 -16.938 2.252 1 96.06 227 ALA B CA 1
ATOM 3962 C C . ALA B 1 227 ? 15.453 -15.938 2.361 1 96.06 227 ALA B C 1
ATOM 3964 O O . ALA B 1 227 ? 16.547 -16.281 2.793 1 96.06 227 ALA B O 1
ATOM 3965 N N . ALA B 1 228 ? 15.195 -14.734 1.957 1 94.69 228 ALA B N 1
ATOM 3966 C CA . ALA B 1 228 ? 16.234 -13.711 1.923 1 94.69 228 ALA B CA 1
ATOM 3967 C C . ALA B 1 228 ? 16.516 -13.164 3.32 1 94.69 228 ALA B C 1
ATOM 3969 O O . ALA B 1 228 ? 17.594 -12.633 3.582 1 94.69 228 ALA B O 1
ATOM 3970 N N . GLN B 1 229 ? 15.539 -13.234 4.141 1 90.19 229 GLN B N 1
ATOM 3971 C CA . GLN B 1 229 ? 15.688 -12.695 5.488 1 90.19 229 GLN B CA 1
ATOM 3972 C C . GLN B 1 229 ? 16.781 -13.438 6.262 1 90.19 229 GLN B C 1
ATOM 3974 O O . GLN B 1 229 ? 16.719 -14.656 6.41 1 90.19 229 GLN B O 1
ATOM 3979 N N . GLY B 1 230 ? 17.797 -12.719 6.699 1 86.69 230 GLY B N 1
ATOM 3980 C CA . GLY B 1 230 ? 18.859 -13.281 7.527 1 86.69 230 GLY B CA 1
ATOM 3981 C C . GLY B 1 230 ? 19.844 -14.109 6.738 1 86.69 230 GLY B C 1
ATOM 3982 O O . GLY B 1 230 ? 20.719 -14.766 7.316 1 86.69 230 GLY B O 1
ATOM 3983 N N . ASN B 1 231 ? 19.656 -14.242 5.426 1 93.75 231 ASN B N 1
ATOM 3984 C CA . ASN B 1 231 ? 20.609 -15 4.602 1 93.75 231 ASN B CA 1
ATOM 3985 C C . ASN B 1 231 ? 21.703 -14.094 4.035 1 93.75 231 ASN B C 1
ATOM 3987 O O . ASN B 1 231 ? 21.469 -13.383 3.053 1 93.75 231 ASN B O 1
ATOM 3991 N N . GLU B 1 232 ? 22.844 -14.25 4.531 1 93.75 232 GLU B N 1
ATOM 3992 C CA . GLU B 1 232 ? 23.938 -13.336 4.207 1 93.75 232 GLU B CA 1
ATOM 3993 C C . GLU B 1 232 ? 24.359 -13.477 2.748 1 93.75 232 GLU B C 1
ATOM 3995 O O . GLU B 1 232 ? 24.75 -12.5 2.109 1 93.75 232 GLU B O 1
ATOM 4000 N N . LYS B 1 233 ? 24.344 -14.656 2.227 1 95.38 233 LYS B N 1
ATOM 4001 C CA . LYS B 1 233 ? 24.75 -14.867 0.838 1 95.38 233 LYS B CA 1
ATOM 4002 C C . LYS B 1 233 ? 23.812 -14.148 -0.123 1 95.38 233 LYS B C 1
ATOM 4004 O O . LYS B 1 233 ? 24.25 -13.5 -1.068 1 95.38 233 LYS B O 1
ATOM 4009 N N . ILE B 1 234 ? 22.516 -14.273 0.112 1 96.25 234 ILE B N 1
ATOM 4010 C CA . ILE B 1 234 ? 21.531 -13.594 -0.713 1 96.25 234 ILE B CA 1
ATOM 4011 C C . ILE B 1 234 ? 21.672 -12.086 -0.558 1 96.25 234 ILE B C 1
ATOM 4013 O O . ILE B 1 234 ? 21.656 -11.344 -1.547 1 96.25 234 ILE B O 1
ATOM 4017 N N . ARG B 1 235 ? 21.875 -11.625 0.637 1 95.19 235 ARG B N 1
ATOM 4018 C CA . ARG B 1 235 ? 22.031 -10.203 0.91 1 95.19 235 ARG B CA 1
ATOM 4019 C C . ARG B 1 235 ? 23.25 -9.648 0.181 1 95.19 235 ARG B C 1
ATOM 4021 O O . ARG B 1 235 ? 23.188 -8.562 -0.399 1 95.19 235 ARG B O 1
ATOM 4028 N N . GLU B 1 236 ? 24.297 -10.438 0.199 1 95.06 236 GLU B N 1
ATOM 4029 C CA . GLU B 1 236 ? 25.531 -10.023 -0.471 1 95.06 236 GLU B CA 1
ATOM 4030 C C . GLU B 1 236 ? 25.328 -9.93 -1.981 1 95.06 236 GLU B C 1
ATOM 4032 O O . GLU B 1 236 ? 25.734 -8.945 -2.607 1 95.06 236 GLU B O 1
ATOM 4037 N N . LEU B 1 237 ? 24.719 -10.891 -2.504 1 95.88 237 LEU B N 1
ATOM 4038 C CA . LEU B 1 237 ? 24.469 -10.891 -3.939 1 95.88 237 LEU B CA 1
ATOM 4039 C C . LEU B 1 237 ? 23.625 -9.688 -4.34 1 95.88 237 LEU B C 1
ATOM 4041 O O . LEU B 1 237 ? 23.828 -9.109 -5.41 1 95.88 237 LEU B O 1
ATOM 4045 N N . LEU B 1 238 ? 22.672 -9.297 -3.473 1 96.5 238 LEU B N 1
ATOM 4046 C CA . LEU B 1 238 ? 21.734 -8.227 -3.76 1 96.5 238 LEU B CA 1
ATOM 4047 C C . LEU B 1 238 ? 22.328 -6.867 -3.396 1 96.5 238 LEU B C 1
ATOM 4049 O O . LEU B 1 238 ? 21.734 -5.828 -3.701 1 96.5 238 LEU B O 1
ATOM 4053 N N . GLY B 1 239 ? 23.406 -6.836 -2.703 1 94.69 239 GLY B N 1
ATOM 4054 C CA . GLY B 1 239 ? 24.062 -5.59 -2.324 1 94.69 239 GLY B CA 1
ATOM 4055 C C . GLY B 1 239 ? 23.375 -4.902 -1.152 1 94.69 239 GLY B C 1
ATOM 4056 O O . GLY B 1 239 ? 23.406 -3.674 -1.052 1 94.69 239 GLY B O 1
ATOM 4057 N N . LEU B 1 240 ? 22.719 -5.668 -0.38 1 93.25 240 LEU B N 1
ATOM 4058 C CA . LEU B 1 240 ? 22.062 -5.105 0.792 1 93.25 240 LEU B CA 1
ATOM 4059 C C . LEU B 1 240 ? 23.062 -4.871 1.92 1 93.25 240 LEU B C 1
ATOM 4061 O O . LEU B 1 240 ? 23.859 -5.754 2.242 1 93.25 240 LEU B O 1
ATOM 4065 N N . GLU B 1 241 ? 23.016 -3.629 2.375 1 83.81 241 GLU B N 1
ATOM 4066 C CA . GLU B 1 241 ? 23.953 -3.268 3.441 1 83.81 241 GLU B CA 1
ATOM 4067 C C . GLU B 1 241 ? 23.219 -3.039 4.762 1 83.81 241 GLU B C 1
ATOM 4069 O O . GLU B 1 241 ? 22.031 -2.682 4.766 1 83.81 241 GLU B O 1
ATOM 4074 N N . GLY B 1 242 ? 23.875 -3.348 5.805 1 82.38 242 GLY B N 1
ATOM 4075 C CA . GLY B 1 242 ? 23.391 -2.965 7.125 1 82.38 242 GLY B CA 1
ATOM 4076 C C . GLY B 1 242 ? 22.094 -3.635 7.504 1 82.38 242 GLY B C 1
ATOM 4077 O O . GLY B 1 242 ? 21.953 -4.852 7.371 1 82.38 242 GLY B O 1
ATOM 4078 N N . ASN B 1 243 ? 21.172 -2.811 7.949 1 82.25 243 ASN B N 1
ATOM 4079 C CA . ASN B 1 243 ? 19.938 -3.336 8.531 1 82.25 243 ASN B CA 1
ATOM 4080 C C . ASN B 1 243 ? 18.75 -3.188 7.57 1 82.25 243 ASN B C 1
ATOM 4082 O O . ASN B 1 243 ? 17.609 -3.402 7.957 1 82.25 243 ASN B O 1
ATOM 4086 N N . LYS B 1 244 ? 19.078 -2.91 6.336 1 88.31 244 LYS B N 1
ATOM 4087 C CA . LYS B 1 244 ? 18 -2.811 5.355 1 88.31 244 LYS B CA 1
ATOM 4088 C C . LYS B 1 244 ? 17.344 -4.164 5.129 1 88.31 244 LYS B C 1
ATOM 4090 O O . LYS B 1 244 ? 18.016 -5.199 5.109 1 88.31 244 LYS B O 1
ATOM 4095 N N . GLU B 1 245 ? 16.078 -4.141 5.078 1 92.69 245 GLU B N 1
ATOM 4096 C CA . GLU B 1 245 ? 15.32 -5.379 4.898 1 92.69 245 GLU B CA 1
ATOM 4097 C C . GLU B 1 245 ? 14.516 -5.352 3.605 1 92.69 245 GLU B C 1
ATOM 4099 O O . GLU B 1 245 ? 14.016 -4.297 3.199 1 92.69 245 GLU B O 1
ATOM 4104 N N . ILE B 1 246 ? 14.438 -6.457 2.994 1 97.62 246 ILE B N 1
ATOM 4105 C CA . ILE B 1 246 ? 13.5 -6.629 1.89 1 97.62 246 ILE B CA 1
ATOM 4106 C C . ILE B 1 246 ? 12.07 -6.688 2.43 1 97.62 246 ILE B C 1
ATOM 4108 O O . ILE B 1 246 ? 11.711 -7.633 3.135 1 97.62 246 ILE B O 1
ATOM 4112 N N . VAL B 1 247 ? 11.32 -5.719 2.109 1 97.88 247 VAL B N 1
ATOM 4113 C CA . VAL B 1 247 ? 9.945 -5.664 2.598 1 97.88 247 VAL B CA 1
ATOM 4114 C C . VAL B 1 247 ? 9.047 -6.523 1.709 1 97.88 247 VAL B C 1
ATOM 4116 O O . VAL B 1 247 ? 8.242 -7.312 2.207 1 97.88 247 VAL B O 1
ATOM 4119 N N . THR B 1 248 ? 9.18 -6.367 0.411 1 98.56 248 THR B N 1
ATOM 4120 C CA . THR B 1 248 ? 8.438 -7.188 -0.535 1 98.56 248 THR B CA 1
ATOM 4121 C C . THR B 1 248 ? 9.297 -7.551 -1.74 1 98.56 248 THR B C 1
ATOM 4123 O O . THR B 1 248 ? 10.312 -6.898 -2.002 1 98.56 248 THR B O 1
ATOM 4126 N N . CYS B 1 249 ? 8.922 -8.594 -2.369 1 98.81 249 CYS B N 1
ATOM 4127 C CA . CYS B 1 249 ? 9.453 -9.016 -3.66 1 98.81 249 CYS B CA 1
ATOM 4128 C C . CYS B 1 249 ? 8.344 -9.125 -4.699 1 98.81 249 CYS B C 1
ATOM 4130 O O . CYS B 1 249 ? 7.465 -9.984 -4.59 1 98.81 249 CYS B O 1
ATOM 4132 N N . MET B 1 250 ? 8.391 -8.266 -5.652 1 98.88 250 MET B N 1
ATOM 4133 C CA . MET B 1 250 ? 7.438 -8.32 -6.758 1 98.88 250 MET B CA 1
ATOM 4134 C C . MET B 1 250 ? 8.008 -9.117 -7.93 1 98.88 250 MET B C 1
ATOM 4136 O O . MET B 1 250 ? 9.094 -8.805 -8.43 1 98.88 250 MET B O 1
ATOM 4140 N N . VAL B 1 251 ? 7.301 -10.133 -8.312 1 98.94 251 VAL B N 1
ATOM 4141 C CA . VAL B 1 251 ? 7.645 -10.938 -9.484 1 98.94 251 VAL B CA 1
ATOM 4142 C C . VAL B 1 251 ? 6.848 -10.445 -10.688 1 98.94 251 VAL B C 1
ATOM 4144 O O . VAL B 1 251 ? 5.617 -10.406 -10.656 1 98.94 251 VAL B O 1
ATOM 4147 N N . ILE B 1 252 ? 7.539 -10.07 -11.781 1 98.94 252 ILE B N 1
ATOM 4148 C CA . ILE B 1 252 ? 6.883 -9.266 -12.805 1 98.94 252 ILE B CA 1
ATOM 4149 C C . ILE B 1 252 ? 7.109 -9.898 -14.18 1 98.94 252 ILE B C 1
ATOM 4151 O O . ILE B 1 252 ? 8.211 -10.352 -14.484 1 98.94 252 ILE B O 1
ATOM 4155 N N . GLY B 1 253 ? 6.086 -9.898 -14.977 1 98.94 253 GLY B N 1
ATOM 4156 C CA . GLY B 1 253 ? 6.125 -10.328 -16.375 1 98.94 253 GLY B CA 1
ATOM 4157 C C . GLY B 1 253 ? 4.828 -10.07 -17.109 1 98.94 253 GLY B C 1
ATOM 4158 O O . GLY B 1 253 ? 3.85 -9.609 -16.516 1 98.94 253 GLY B O 1
ATOM 4159 N N . TYR B 1 254 ? 4.863 -10.32 -18.406 1 98.94 254 TYR B N 1
ATOM 4160 C CA . TYR B 1 254 ? 3.625 -10.266 -19.172 1 98.94 254 TYR B CA 1
ATOM 4161 C C . TYR B 1 254 ? 2.744 -11.477 -18.891 1 98.94 254 TYR B C 1
ATOM 4163 O O . TYR B 1 254 ? 3.203 -12.617 -18.969 1 98.94 254 TYR B O 1
ATOM 4171 N N . PRO B 1 255 ? 1.52 -11.234 -18.531 1 98.81 255 PRO B N 1
ATOM 4172 C CA . PRO B 1 255 ? 0.643 -12.359 -18.188 1 98.81 255 PRO B CA 1
ATOM 4173 C C . PRO B 1 255 ? 0.379 -13.281 -19.391 1 98.81 255 PRO B C 1
ATOM 4175 O O . PRO B 1 255 ? 0.229 -12.812 -20.516 1 98.81 255 PRO B O 1
ATOM 4178 N N . ASN B 1 256 ? 0.355 -14.562 -19.156 1 98.56 256 ASN B N 1
ATOM 4179 C CA . ASN B 1 256 ? -0.095 -15.57 -20.109 1 98.56 256 ASN B CA 1
ATOM 4180 C C . ASN B 1 256 ? -1.415 -16.203 -19.688 1 98.56 256 ASN B C 1
ATOM 4182 O O . ASN B 1 256 ? -1.555 -17.422 -19.688 1 98.56 256 ASN B O 1
ATOM 4186 N N . VAL B 1 257 ? -2.305 -15.398 -19.125 1 98.38 257 VAL B N 1
ATOM 4187 C CA . VAL B 1 257 ? -3.646 -15.742 -18.656 1 98.38 257 VAL B CA 1
ATOM 4188 C C . VAL B 1 257 ? -4.559 -14.523 -18.766 1 98.38 257 VAL B C 1
ATOM 4190 O O . VAL B 1 257 ? -4.105 -13.383 -18.641 1 98.38 257 VAL B O 1
ATOM 4193 N N . LYS B 1 258 ? -5.734 -14.742 -19.109 1 97.75 258 LYS B N 1
ATOM 4194 C CA . LYS B 1 258 ? -6.723 -13.672 -19.219 1 97.75 258 LYS B CA 1
ATOM 4195 C C . LYS B 1 258 ? -7.891 -13.898 -18.266 1 97.75 258 LYS B C 1
ATOM 4197 O O . LYS B 1 258 ? -8.508 -14.969 -18.281 1 97.75 258 LYS B O 1
ATOM 4202 N N . TYR B 1 259 ? -8.148 -12.969 -17.438 1 98.56 259 TYR B N 1
ATOM 4203 C CA . TYR B 1 259 ? -9.312 -12.977 -16.562 1 98.56 259 TYR B CA 1
ATOM 4204 C C . TYR B 1 259 ? -10.453 -12.164 -17.156 1 98.56 259 TYR B C 1
ATOM 4206 O O . TYR B 1 259 ? -10.219 -11.203 -17.891 1 98.56 259 TYR B O 1
ATOM 4214 N N . VAL B 1 260 ? -11.672 -12.547 -16.75 1 98.56 260 VAL B N 1
ATOM 4215 C CA . VAL B 1 260 ? -12.766 -11.922 -17.484 1 98.56 260 VAL B CA 1
ATOM 4216 C C . VAL B 1 260 ? -13.781 -11.328 -16.5 1 98.56 260 VAL B C 1
ATOM 4218 O O . VAL B 1 260 ? -14.742 -10.68 -16.906 1 98.56 260 VAL B O 1
ATOM 4221 N N . ARG B 1 261 ? -13.594 -11.523 -15.227 1 98.75 261 ARG B N 1
ATOM 4222 C CA . ARG B 1 261 ? -14.477 -10.945 -14.219 1 98.75 261 ARG B CA 1
ATOM 4223 C C . ARG B 1 261 ? -13.766 -10.812 -12.875 1 98.75 261 ARG B C 1
ATOM 4225 O O . ARG B 1 261 ? -12.672 -11.352 -12.695 1 98.75 261 ARG B O 1
ATOM 4232 N N . THR B 1 262 ? -14.289 -10.008 -11.977 1 98.62 262 THR B N 1
ATOM 4233 C CA . THR B 1 262 ? -13.766 -9.898 -10.617 1 98.62 262 THR B CA 1
ATOM 4234 C C . THR B 1 262 ? -14.125 -11.141 -9.805 1 98.62 262 THR B C 1
ATOM 4236 O O . THR B 1 262 ? -14.727 -12.078 -10.328 1 98.62 262 THR B O 1
ATOM 4239 N N . VAL B 1 263 ? -13.734 -11.211 -8.586 1 98.19 263 VAL B N 1
ATOM 4240 C CA . VAL B 1 263 ? -14.023 -12.336 -7.691 1 98.19 263 VAL B CA 1
ATOM 4241 C C . VAL B 1 263 ? -14.695 -11.82 -6.422 1 98.19 263 VAL B C 1
ATOM 4243 O O . VAL B 1 263 ? -14.531 -10.656 -6.047 1 98.19 263 VAL B O 1
ATOM 4246 N N . PRO B 1 264 ? -15.484 -12.641 -5.785 1 97.44 264 PRO B N 1
ATOM 4247 C CA . PRO B 1 264 ? -16.031 -12.242 -4.484 1 97.44 264 PRO B CA 1
ATOM 4248 C C . PRO B 1 264 ? -15.016 -12.391 -3.35 1 97.44 264 PRO B C 1
ATOM 4250 O O . PRO B 1 264 ? -14 -13.062 -3.508 1 97.44 264 PRO B O 1
ATOM 4253 N N . ARG B 1 265 ? -15.219 -11.742 -2.244 1 97.31 265 ARG B N 1
ATOM 4254 C CA . ARG B 1 265 ? -14.383 -11.828 -1.054 1 97.31 265 ARG B CA 1
ATOM 4255 C C . ARG B 1 265 ? -15.234 -11.906 0.21 1 97.31 265 ARG B C 1
ATOM 4257 O O . ARG B 1 265 ? -16.453 -11.742 0.156 1 97.31 265 ARG B O 1
ATOM 4264 N N . LYS B 1 266 ? -14.516 -12.211 1.351 1 97.38 266 LYS B N 1
ATOM 4265 C CA . LYS B 1 266 ? -15.172 -12.133 2.65 1 97.38 266 LYS B CA 1
ATOM 4266 C C . LYS B 1 266 ? -15.75 -10.734 2.889 1 97.38 266 LYS B C 1
ATOM 4268 O O . LYS B 1 266 ? -15.211 -9.742 2.385 1 97.38 266 LYS B O 1
ATOM 4273 N N . ASP B 1 267 ? -16.844 -10.711 3.641 1 97.62 267 ASP B N 1
ATOM 4274 C CA . ASP B 1 267 ? -17.344 -9.406 4.051 1 97.62 267 ASP B CA 1
ATOM 4275 C C . ASP B 1 267 ? -16.312 -8.656 4.887 1 97.62 267 ASP B C 1
ATOM 4277 O O . ASP B 1 267 ? -15.555 -9.266 5.645 1 97.62 267 ASP B O 1
ATOM 4281 N N . ALA B 1 268 ? -16.344 -7.355 4.746 1 97.94 268 ALA B N 1
ATOM 4282 C CA . ALA B 1 268 ? -15.445 -6.543 5.551 1 97.94 268 ALA B CA 1
ATOM 4283 C C . ALA B 1 268 ? -15.773 -6.66 7.035 1 97.94 268 ALA B C 1
ATOM 4285 O O . ALA B 1 268 ? -16.953 -6.676 7.418 1 97.94 268 ALA B O 1
ATOM 4286 N N . SER B 1 269 ? -14.758 -6.863 7.816 1 97.56 269 SER B N 1
ATOM 4287 C CA . SER B 1 269 ? -14.898 -6.754 9.266 1 97.56 269 SER B CA 1
ATOM 4288 C C . SER B 1 269 ? -14.695 -5.32 9.734 1 97.56 269 SER B C 1
ATOM 4290 O O . SER B 1 269 ? -13.57 -4.812 9.734 1 97.56 269 SER B O 1
ATOM 4292 N N . ILE B 1 270 ? -15.812 -4.633 10.125 1 98.38 270 ILE B N 1
ATOM 4293 C CA . ILE B 1 270 ? -15.773 -3.217 10.469 1 98.38 270 ILE B CA 1
ATOM 4294 C C . ILE B 1 270 ? -16.328 -3.016 11.875 1 98.38 270 ILE B C 1
ATOM 4296 O O . ILE B 1 270 ? -17.438 -3.471 12.188 1 98.38 270 ILE B O 1
ATOM 4300 N N . LEU B 1 271 ? -15.609 -2.406 12.703 1 97.75 271 LEU B N 1
ATOM 4301 C CA . LEU B 1 271 ? -16.078 -1.921 13.992 1 97.75 271 LEU B CA 1
ATOM 4302 C C . LEU B 1 271 ? -16.266 -0.407 13.969 1 97.75 271 LEU B C 1
ATOM 4304 O O . LEU B 1 271 ? -15.352 0.33 13.609 1 97.75 271 LEU B O 1
ATOM 4308 N N . TRP B 1 272 ? -17.453 0.042 14.289 1 97.31 272 TRP B N 1
ATOM 4309 C CA . TRP B 1 272 ? -17.75 1.469 14.352 1 97.31 272 TRP B CA 1
ATOM 4310 C C . TRP B 1 272 ? -17.641 1.987 15.781 1 97.31 272 TRP B C 1
ATOM 4312 O O . TRP B 1 272 ? -18.125 1.356 16.719 1 97.31 272 TRP B O 1
ATOM 4322 N N . LYS B 1 273 ? -16.984 3.049 15.914 1 96.5 273 LYS B N 1
ATOM 4323 C CA . LYS B 1 273 ? -16.75 3.658 17.219 1 96.5 273 LYS B CA 1
ATOM 4324 C C . LYS B 1 273 ? -17 5.164 17.188 1 96.5 273 LYS B C 1
ATOM 4326 O O . LYS B 1 273 ? -16.703 5.816 16.188 1 96.5 273 LYS B O 1
#

Secondary structure (DSSP, 8-state):
-EEE-TTT-----HHHHH-SS--EEEETTEEEE-TTT-----HHHHH-TT--EEESSS-GGG--B--HHHH---HHHHHHHHHH------B-S-PPPHHHHHHHHHHHHTS--GGG---EEEEEESSSHHHHHHHHHHHHHHHHHHHHHT--TTTGGGHHHHHHHHHHHHHHHH-TTTT--SSTT-SEEEEEEES-HHHHHHHHHHHHHHHHHTT-EEEE-HHHHHHHTT-HHHHHHHT--TT-EEEEEEEEE-BS----B----PPP-EEE-/-EEE-TTT-----HHHHH-TT--EEEETTEEEE-TTT-----HHHHH-TT--EEESSS-GGG--B--HHHH---HHHHHHHHHH------B-S-PPPHHHHHHHHHHHHTS--GGG---EEEEEESSSHHHHHHHHHHHHHHHHHHHHHT--TTTGGGHHHHHHHHHHHHHHHH-TTTT--SSTT-SEEEEEEES-HHHHHHHHHHHHHHHHHTT-EEEE-HHHHHHHTT-HHHHHHHT--TT-EEEEEEEEE-BS----B----PPP-EEE-

pLDDT: mean 96.71, std 2.83, range [82.19, 98.94]

Nearest PDB structures (foldseek):
  5j62-assembly1_A  TM=6.968E-01  e=1.359E-11  Clostridioides difficile R20291
  3gfa-assembly1_B  TM=7.194E-01  e=8.258E-11  Clostridioides difficile 630
  7dp1-assembly1_B  TM=6.961E-01  e=1.431E-09  Sphingopyxis sp.
  7dp0-assembly1_B  TM=6.921E-01  e=1.035E-08  Sphingopyxis sp.
  7dp2-assembly1_A  TM=6.972E-01  e=1.468E-08  Sphingopyxis sp.

Solvent-accessible surface area (backbone atoms only — not comparable to full-atom values): 28929 Å² total; per-residue (Å²): 87,71,42,63,42,70,87,50,39,79,41,81,51,62,40,38,74,66,38,86,83,58,40,41,44,74,56,95,59,24,66,44,68,42,64,85,75,49,72,79,71,35,59,45,40,12,43,34,91,63,62,22,42,50,48,75,74,36,54,62,84,69,40,44,70,70,48,66,91,54,32,62,54,57,44,66,32,53,44,41,33,52,47,48,61,63,77,41,70,45,43,38,100,45,81,72,58,65,68,59,54,49,52,24,47,49,37,25,66,52,40,77,36,78,87,58,58,72,63,56,35,37,37,38,33,55,79,46,45,67,61,50,48,50,53,31,35,52,44,34,22,52,51,14,52,52,41,69,72,53,65,40,89,84,39,50,84,44,46,67,56,19,54,48,29,37,48,47,35,54,44,19,74,76,37,53,86,82,36,37,86,76,60,35,74,41,51,32,36,42,34,30,27,18,82,38,56,51,45,22,21,27,15,46,36,44,20,52,53,40,35,46,38,68,65,35,27,33,35,73,33,61,66,52,39,56,31,45,55,92,29,64,69,56,30,56,75,71,66,61,60,89,77,57,36,66,57,45,28,38,37,32,26,38,52,60,71,69,69,50,29,26,50,48,55,78,78,79,48,72,45,81,63,88,71,41,63,42,69,89,50,37,78,42,82,50,61,40,38,73,66,38,85,84,59,40,41,43,75,56,95,58,26,66,42,67,44,65,84,74,49,70,79,70,37,60,45,40,12,44,34,90,62,62,24,41,50,47,74,73,36,54,62,84,72,41,45,70,68,48,66,89,53,33,63,56,56,44,67,33,53,44,42,34,52,46,49,62,64,79,41,70,44,44,39,99,47,80,71,58,66,67,60,53,50,52,23,48,49,36,26,64,51,39,77,36,77,87,58,59,72,62,56,35,38,37,40,33,54,78,46,47,67,61,50,49,52,54,32,36,50,44,34,23,53,51,14,52,52,39,68,73,56,67,40,91,84,40,48,84,44,46,68,55,20,54,47,30,36,47,48,34,54,46,19,73,74,36,54,85,83,37,37,84,77,61,36,74,40,50,33,34,42,34,28,28,19,82,39,56,51,44,21,21,26,16,46,37,43,19,50,53,42,36,47,39,68,64,34,27,34,36,72,33,62,66,52,39,57,33,44,57,92,30,63,68,55,31,56,75,70,65,59,58,91,78,57,34,69,55,44,28,38,35,32,26,37,52,62,69,68,70,51,28,28,49,50,56,79,77,80,48,72,44,81,62